Protein AF-A0A1L9AUS2-F1 (afdb_monomer)

Mean predicted aligned error: 21.82 Å

Foldseek 3Di:
DAQQKKKKKKKWFAPPVCLVLLVCLQQDAFPVRDGVVVLVVVQVVDQAWDQDDDDSGITMTIGIDGPVCQVVNNVSLVRSQLSSVVSVIFMKMFIGRLDDDFGWIWTQDNVVSGTDTDTCPDPSNDDNVVVSSPVNNVSSVVVPPPDDDDDPDQADADPVRHGHHPPDQADPPPRHGLPDQDDPVNDDPCLVVLVVVLQVVCVVVLHHWAPPPPCVLVSSPDSVCSVVLSVDPVSCVVSVRDDDDPVVLVVLLVLLLVLQCCCVVLPDDDDNGSARRLCCLQPPDAQVSLVSLLVCCVVCVVSLQVLLPQQSNDGNNCVSCVSSVNNPDDSNCRNLSSQLSCLSNPNHQQDLDLSSLLSSLRHPVVSRDPVSLVVSLVVLVVVLLQDLQSVLVNLSSCCSSVVDQSLVSLLVLLVLQLPPPVPDDRRPNSLVSLQQLVCCVPPNDFDDHPPDDSVSNVVSSVVNVVVNGDPSSVVSHDDQQDAPPQFAWAKKWAWDWDQDQDDWDAQPPPRDTWGFLTWTWAPQPDPQFHIKIKTKTADPVVCVVPVDQVRIDIFIDHDDPPDDDDTPIDTAGDALVVSCVSPVPDDDSVSNCVNCVSVVNNDPCLDGQIFHDDADPDPVQCPQDPPDPARKTKTWDQCVSSVGSHPDRIWIWIGHRDPPDGDTGGDGDPPPD

Sequence (673 aa):
MANPYEGIAARLNFSKPGRSACKAWPKQKLEDGQSVGEILESLKERPAFQVAARSDWFVELQGVVAASDSDSIAAQVAALAAAAAARGAHAEWARFPLEGNAFLCQVWDGKRKKFVEAEPEASHVQADYRFIQKGLREEAKKLAPTPSKAPAERGLECGCGAPVQRTATRCASCGRSFKEPLRTDALPRNWEEALASARKRLHELGLHPNPEDSFGGLAELHPQNAKQALGAPGILRDVGITLLSPEEFERRKALFADASSWPRKFPLGRGKDLREWVEHAMERAQDADRPTLERLVAEREDTLRALRDVEGTRPGWFTAAAAAGEQRVDLTTLGPRMNVLLAVAGKAPVGTEAWELRAVLRTAPERVPASRKRALLTRAEKEGLASSAKLGRWLDVLRLVERRSLADALSSLLQRAAKADGKKPTPEALGWLAQQVLAWKEDGRKLHLWPLPEEELERALKEVAKTGLPAGLARFREEKVAAPRGLEGHDAWAIEVHRVKTPKVRCPECGASIAPKAELRIPTLGKTLGARTVRIYECETCAREEPTSDKLQVRVEAGAPKGTHAPKHFVDYPDVHEARKLVKKGFDEKRYRLFLEQNGLLEPQAVKLGGYAGPYEDPEQLQLGVRCKHPSALLHLSPHALGLQLPKPRVAVELCMKPGCKRPGVAEEVSTG

Solvent-accessible surface area (backbone atoms only — not comparable to full-atom values): 38626 Å² total; per-residue (Å²): 130,81,67,69,42,30,33,40,39,33,43,36,41,27,50,91,88,31,35,64,46,50,68,50,45,50,75,36,66,47,97,88,67,52,39,45,42,58,54,54,51,58,46,54,74,38,75,73,30,41,74,78,39,84,56,69,31,36,41,36,39,40,26,39,35,46,56,92,49,36,68,63,50,49,51,52,53,50,50,53,36,51,58,40,35,77,61,63,23,51,21,33,37,35,64,37,66,54,70,83,94,83,60,58,27,36,37,56,36,83,88,77,73,41,73,43,80,38,54,57,84,38,92,87,52,87,60,61,53,68,62,50,38,56,52,41,39,57,50,41,65,70,65,49,75,76,81,80,84,72,87,74,79,78,63,46,67,43,98,85,73,43,83,33,62,93,81,56,57,46,41,91,85,78,66,50,59,68,81,58,82,77,54,84,91,73,60,62,96,57,53,67,60,55,50,49,55,46,53,51,52,31,53,75,70,76,41,49,80,56,93,79,56,61,63,61,62,59,62,73,43,57,89,84,44,53,75,58,41,76,70,34,79,66,52,38,46,75,66,70,45,71,80,76,54,72,68,59,43,53,52,46,18,50,47,37,43,54,49,55,44,37,29,77,78,51,71,56,95,84,34,89,44,44,52,48,27,52,50,37,62,50,76,64,42,37,54,87,46,32,68,54,50,38,48,49,40,73,78,36,46,68,53,40,54,58,48,27,71,41,53,56,86,47,70,47,54,70,44,18,25,42,75,45,68,46,78,78,59,62,43,74,61,36,15,67,54,35,39,39,51,32,18,52,60,66,75,37,75,68,62,87,49,71,66,46,45,51,32,30,32,43,36,32,45,86,66,54,54,70,70,56,50,50,51,50,48,55,49,30,46,55,49,15,47,74,30,56,78,33,37,24,47,24,47,50,49,45,19,51,71,70,70,40,52,67,28,57,37,50,48,52,51,47,45,54,42,28,62,42,80,74,85,49,84,62,46,61,20,41,47,50,50,43,30,48,55,49,41,29,72,73,77,61,50,85,68,84,38,54,84,52,54,54,73,59,51,51,52,22,49,53,55,34,53,75,75,50,73,59,74,55,39,63,81,45,55,77,78,80,59,68,79,64,88,92,68,80,62,44,68,29,38,40,44,65,83,39,82,45,85,72,77,62,44,68,40,92,86,79,61,46,83,31,50,36,53,34,32,37,55,44,59,64,81,52,100,80,31,51,37,29,26,41,35,36,31,55,47,71,71,59,36,71,78,54,48,50,78,87,60,52,48,74,48,77,43,86,47,62,76,93,85,71,75,79,62,56,71,46,73,46,69,70,54,76,71,56,42,52,66,73,41,82,74,89,70,51,67,69,57,47,50,47,26,26,49,79,69,76,56,64,57,90,58,75,80,40,41,28,36,53,85,60,76,78,89,55,73,82,80,55,83,37,72,62,92,60,99,56,59,46,39,49,32,38,37,37,26,71,77,49,73,46,75,47,86,54,78,62,38,41,35,51,36,63,28,47,88,91,65,84,71,68,30,77,34,68,69,74,80,80,126

Nearest PDB structures (foldseek):
  4pfc-assembly1_B  TM=5.868E-01  e=4.749E-01  Homo sapiens
  4nxo-assembly1_A  TM=5.953E-01  e=6.829E-01  Homo sapiens
  1ywt-assembly1_B  TM=1.933E-01  e=8.304E+00  Homo sapiens
  6ghp-assembly1_A-2  TM=2.102E-01  e=9.958E+00  Homo sapiens

Structure (mmCIF, N/CA/C/O backbone):
data_AF-A0A1L9AUS2-F1
#
_entry.id   AF-A0A1L9AUS2-F1
#
loop_
_atom_site.group_PDB
_atom_site.id
_atom_site.type_symbol
_atom_site.label_atom_id
_atom_site.label_alt_id
_atom_site.label_comp_id
_atom_site.label_asym_id
_atom_site.label_entity_id
_atom_site.label_seq_id
_atom_site.pdbx_PDB_ins_code
_atom_site.Cartn_x
_atom_site.Cartn_y
_atom_site.Cartn_z
_atom_site.occupancy
_atom_site.B_iso_or_equiv
_atom_site.auth_seq_id
_atom_site.auth_comp_id
_atom_site.auth_asym_id
_atom_site.auth_atom_id
_atom_site.pdbx_PDB_model_num
ATOM 1 N N . MET A 1 1 ? -46.642 -3.470 40.064 1.00 40.47 1 MET A N 1
ATOM 2 C CA . MET A 1 1 ? -45.861 -3.069 41.254 1.00 40.47 1 MET A CA 1
ATOM 3 C C . MET A 1 1 ? -46.208 -1.621 41.539 1.00 40.47 1 MET A C 1
ATOM 5 O O . MET A 1 1 ? -46.180 -0.839 40.596 1.00 40.47 1 MET A O 1
ATOM 9 N N . ALA A 1 2 ? -46.626 -1.292 42.764 1.00 49.69 2 ALA A N 1
ATOM 10 C CA . ALA A 1 2 ? -46.894 0.094 43.145 1.00 49.69 2 ALA A CA 1
ATOM 11 C C . ALA A 1 2 ? -45.606 0.914 42.979 1.00 49.69 2 ALA A C 1
ATOM 13 O O . ALA A 1 2 ? -44.523 0.419 43.298 1.00 49.69 2 ALA A O 1
ATOM 14 N N . ASN A 1 3 ? -45.707 2.118 42.417 1.00 58.69 3 ASN A N 1
ATOM 15 C CA . ASN A 1 3 ? -44.560 3.010 42.294 1.00 58.69 3 ASN A CA 1
ATOM 16 C C . ASN A 1 3 ? -44.037 3.292 43.719 1.00 58.69 3 ASN A C 1
ATOM 18 O O . ASN A 1 3 ? -44.846 3.699 44.553 1.00 58.69 3 ASN A O 1
ATOM 22 N N . PRO A 1 4 ? -42.748 3.054 44.046 1.00 74.44 4 PRO A N 1
ATOM 23 C CA . PRO A 1 4 ? -42.234 3.269 45.404 1.00 74.44 4 PRO A CA 1
ATOM 24 C C . PRO A 1 4 ? -42.240 4.745 45.827 1.00 74.44 4 PRO A C 1
ATOM 26 O O . PRO A 1 4 ? -41.875 5.051 46.961 1.00 74.44 4 PRO A O 1
ATOM 29 N N . TYR A 1 5 ? -42.654 5.643 44.931 1.00 82.56 5 TYR A N 1
ATOM 30 C CA . TYR A 1 5 ? -42.745 7.070 45.160 1.00 82.56 5 TYR A CA 1
ATOM 31 C C . TYR A 1 5 ? -44.111 7.635 44.764 1.00 82.56 5 TYR A C 1
ATOM 33 O O . TYR A 1 5 ? -44.730 7.202 43.787 1.00 82.56 5 TYR A O 1
ATOM 41 N N . GLU A 1 6 ? -44.525 8.667 45.487 1.00 86.00 6 GLU A N 1
ATOM 42 C CA . GLU A 1 6 ? -45.710 9.473 45.215 1.00 86.00 6 GLU A CA 1
ATOM 43 C C . GLU A 1 6 ? -45.322 10.942 45.022 1.00 86.00 6 GLU A C 1
ATOM 45 O O . GLU A 1 6 ? -44.293 11.409 45.520 1.00 86.00 6 GLU A O 1
ATOM 50 N N . GLY A 1 7 ? -46.138 11.668 44.259 1.00 89.25 7 GLY A N 1
ATOM 51 C CA . GLY A 1 7 ? -46.002 13.108 44.094 1.00 89.25 7 GLY A CA 1
ATOM 52 C C . GLY A 1 7 ? -46.844 13.836 45.129 1.00 89.25 7 GLY A C 1
ATOM 53 O O . GLY A 1 7 ? -48.020 13.519 45.312 1.00 89.25 7 GLY A O 1
ATOM 54 N N . ILE A 1 8 ? -46.250 14.823 45.794 1.00 91.38 8 ILE A N 1
ATOM 55 C CA . ILE A 1 8 ? -46.969 15.758 46.659 1.00 91.38 8 ILE A CA 1
ATOM 56 C C . ILE A 1 8 ? -46.678 17.165 46.163 1.00 91.38 8 ILE A C 1
ATOM 58 O O . ILE A 1 8 ? -45.518 17.534 45.972 1.00 91.38 8 ILE A O 1
ATOM 62 N N . ALA A 1 9 ? -47.726 17.958 45.963 1.00 90.75 9 ALA A N 1
ATOM 63 C CA . ALA A 1 9 ? -47.588 19.350 45.572 1.00 90.75 9 ALA A CA 1
ATOM 64 C C . ALA A 1 9 ? -48.640 20.237 46.235 1.00 90.75 9 ALA A C 1
ATOM 66 O O . ALA A 1 9 ? -49.775 19.818 46.449 1.00 90.75 9 ALA A O 1
ATOM 67 N N . ALA A 1 10 ? -48.275 21.481 46.525 1.00 91.06 10 ALA A N 1
ATOM 68 C CA . ALA A 1 10 ? -49.172 22.505 47.029 1.00 91.06 10 ALA A CA 1
ATOM 69 C C . ALA A 1 10 ? -48.876 23.859 46.398 1.00 91.06 10 ALA A C 1
ATOM 71 O O . ALA A 1 10 ? -47.721 24.226 46.171 1.00 91.06 10 ALA A O 1
ATOM 72 N N . ARG A 1 11 ? -49.939 24.623 46.170 1.00 90.56 11 ARG A N 1
ATOM 73 C CA . ARG A 1 11 ? -49.882 25.977 45.639 1.00 90.56 11 ARG A CA 1
ATOM 74 C C . ARG A 1 11 ? -50.608 26.912 46.593 1.00 90.56 11 ARG A C 1
ATOM 76 O O . ARG A 1 11 ? -51.777 26.716 46.915 1.00 90.56 11 ARG A O 1
ATOM 83 N N . LEU A 1 12 ? -49.887 27.924 47.062 1.00 90.56 12 LEU A N 1
ATOM 84 C CA . LEU A 1 12 ? -50.358 28.895 48.041 1.00 90.56 12 LEU A CA 1
ATOM 85 C C . LEU A 1 12 ? -50.264 30.286 47.419 1.00 90.56 12 LEU A C 1
ATOM 87 O O . LEU A 1 12 ? -49.174 30.790 47.137 1.00 90.56 12 LEU A O 1
ATOM 91 N N . ASN A 1 13 ? -51.412 30.911 47.194 1.00 88.81 13 ASN A N 1
ATOM 92 C CA . ASN A 1 13 ? -51.511 32.215 46.559 1.00 88.81 13 ASN A CA 1
ATOM 93 C C . ASN A 1 13 ? -52.132 33.219 47.534 1.00 88.81 13 ASN A C 1
ATOM 95 O O . ASN A 1 13 ? -53.322 33.165 47.849 1.00 88.81 13 ASN A O 1
ATOM 99 N N . PHE A 1 14 ? -51.311 34.140 48.027 1.00 86.44 14 PHE A N 1
ATOM 100 C CA . PHE A 1 14 ? -51.754 35.236 48.874 1.00 86.44 14 PHE A CA 1
ATOM 101 C C . PHE A 1 14 ? -52.247 36.357 47.955 1.00 86.44 14 PHE A C 1
ATOM 103 O O . PHE A 1 14 ? -51.528 36.810 47.067 1.00 86.44 14 PHE A O 1
ATOM 110 N N . SER A 1 15 ? -53.485 36.817 48.147 1.00 75.56 15 SER A N 1
ATOM 111 C CA . SER A 1 15 ? -54.048 37.904 47.334 1.00 75.56 15 SER A CA 1
ATOM 112 C C . SER A 1 15 ? -53.132 39.145 47.334 1.00 75.56 15 SER A C 1
ATOM 114 O O . SER A 1 15 ? -52.358 39.356 48.264 1.00 75.56 15 SER A O 1
ATOM 116 N N . LYS A 1 16 ? -53.189 39.998 46.299 1.00 57.00 16 LYS A N 1
ATOM 117 C CA . LYS A 1 16 ? -52.234 41.116 46.107 1.00 57.00 16 LYS A CA 1
ATOM 118 C C . LYS A 1 16 ? -52.087 42.141 47.265 1.00 57.00 16 LYS A C 1
ATOM 120 O O . LYS A 1 16 ? -51.007 42.731 47.327 1.00 57.00 16 LYS A O 1
ATOM 125 N N . PRO A 1 17 ? -53.035 42.350 48.205 1.00 54.19 17 PRO A N 1
ATOM 126 C CA . PRO A 1 17 ? -52.747 43.084 49.446 1.00 54.19 17 PRO A CA 1
ATOM 127 C C . PRO A 1 17 ? -52.066 42.234 50.548 1.00 54.19 17 PRO A C 1
ATOM 129 O O . PRO A 1 17 ? -51.467 42.780 51.468 1.00 54.19 17 PRO A O 1
ATOM 132 N N . GLY A 1 18 ? -52.085 40.904 50.447 1.00 60.38 18 GLY A N 1
ATOM 133 C CA . GLY A 1 18 ? -51.570 39.921 51.410 1.00 60.38 18 GLY A CA 1
ATOM 134 C C . GLY A 1 18 ? -50.057 39.667 51.388 1.00 60.38 18 GLY A C 1
ATOM 135 O O . GLY A 1 18 ? -49.609 38.638 51.896 1.00 60.38 18 GLY A O 1
ATOM 136 N N . ARG A 1 19 ? -49.240 40.587 50.853 1.00 66.62 19 ARG A N 1
ATOM 137 C CA . ARG A 1 19 ? -47.767 40.438 50.854 1.00 66.62 19 ARG A CA 1
ATOM 138 C C . ARG A 1 19 ? -47.186 40.320 52.266 1.00 66.62 19 ARG A C 1
ATOM 140 O O . ARG A 1 19 ? -46.257 39.551 52.508 1.00 66.62 19 ARG A O 1
ATOM 147 N N . SER A 1 20 ? -47.747 41.066 53.219 1.00 75.56 20 SER A N 1
ATOM 148 C CA . SER A 1 20 ? -47.376 40.978 54.638 1.00 75.56 20 SER A CA 1
ATOM 149 C C . SER A 1 20 ? -47.756 39.622 55.241 1.00 75.56 20 SER A C 1
ATOM 151 O O . SER A 1 20 ? -46.965 39.048 55.989 1.00 75.56 20 SER A O 1
ATOM 153 N N . ALA A 1 21 ? -48.912 39.068 54.862 1.00 79.88 21 ALA A N 1
ATOM 154 C CA . ALA A 1 21 ? -49.365 37.746 55.289 1.00 79.88 21 ALA A CA 1
ATOM 155 C C . ALA A 1 21 ? -48.455 36.628 54.753 1.00 79.88 21 ALA A C 1
ATOM 157 O O . ALA A 1 21 ? -48.067 35.753 55.526 1.00 79.88 21 ALA A O 1
ATOM 158 N N . CYS A 1 22 ? -48.018 36.716 53.490 1.00 81.75 22 CYS A N 1
ATOM 159 C CA . CYS A 1 22 ? -47.048 35.790 52.895 1.00 81.75 22 CYS A CA 1
ATOM 160 C C . CYS A 1 22 ? -45.689 35.833 53.618 1.00 81.75 22 CYS A C 1
ATOM 162 O O . CYS A 1 22 ? -45.096 34.791 53.891 1.00 81.75 22 CYS A O 1
ATOM 164 N N . LYS A 1 23 ? -45.197 37.027 53.988 1.00 81.50 23 LYS A N 1
ATOM 165 C CA . LYS A 1 23 ? -43.934 37.189 54.743 1.00 81.50 23 LYS A CA 1
ATOM 166 C C . LYS A 1 23 ? -44.038 36.737 56.203 1.00 81.50 23 LYS A C 1
ATOM 168 O O . LYS A 1 23 ? -43.046 36.295 56.779 1.00 81.50 23 LYS A O 1
ATOM 173 N N . ALA A 1 24 ? -45.218 36.853 56.810 1.00 82.50 24 ALA A N 1
ATOM 174 C CA . ALA A 1 24 ? -45.467 36.454 58.195 1.00 82.50 24 ALA A CA 1
ATOM 175 C C . ALA A 1 24 ? -45.851 34.974 58.349 1.00 82.50 24 ALA A C 1
ATOM 177 O O . ALA A 1 24 ? -45.804 34.453 59.463 1.00 82.50 24 ALA A O 1
ATOM 178 N N . TRP A 1 25 ? -46.260 34.302 57.271 1.00 88.62 25 TRP A N 1
ATOM 179 C CA . TRP A 1 25 ? -46.669 32.897 57.286 1.00 88.62 25 TRP A CA 1
ATOM 180 C C . TRP A 1 25 ? -45.547 31.941 57.738 1.00 88.62 25 TRP A C 1
ATOM 182 O O . TRP A 1 25 ? -45.801 31.171 58.661 1.00 88.62 25 TRP A O 1
ATOM 192 N N . PRO A 1 26 ? -44.285 32.049 57.264 1.00 86.00 26 PRO A N 1
ATOM 193 C CA . PRO A 1 26 ? -43.190 31.196 57.742 1.00 86.00 26 PRO A CA 1
ATOM 194 C C . PRO A 1 26 ? -42.882 31.313 59.243 1.00 86.00 26 PRO A C 1
ATOM 196 O O . PRO A 1 26 ? -42.232 30.440 59.802 1.00 86.00 26 PRO A O 1
ATOM 199 N N . LYS A 1 27 ? -43.327 32.392 59.903 1.00 84.62 27 LYS A N 1
ATOM 200 C CA . LYS A 1 27 ? -43.111 32.634 61.340 1.00 84.62 27 LYS A CA 1
ATOM 201 C C . LYS A 1 27 ? -44.241 32.087 62.222 1.00 84.62 27 LYS A C 1
ATOM 203 O O . LYS A 1 27 ? -44.195 32.251 63.437 1.00 84.62 27 LYS A O 1
ATOM 208 N N . GLN A 1 28 ? -45.289 31.515 61.630 1.00 85.56 28 GLN A N 1
ATOM 209 C CA . GLN A 1 28 ? -46.434 30.978 62.361 1.00 85.56 28 GLN A CA 1
ATOM 210 C C . GLN A 1 28 ? -46.082 29.645 63.032 1.00 85.56 28 GLN A C 1
ATOM 212 O O . GLN A 1 28 ? -45.325 28.852 62.475 1.00 85.56 28 GLN A O 1
ATOM 217 N N . LYS A 1 29 ? -46.659 29.400 64.212 1.00 86.81 29 LYS A N 1
ATOM 218 C CA . LYS A 1 29 ? -46.678 28.080 64.850 1.00 86.81 29 LYS A CA 1
ATOM 219 C C . LYS A 1 29 ? -47.966 27.349 64.491 1.00 86.81 29 LYS A C 1
ATOM 221 O O . LYS A 1 29 ? -49.030 27.973 64.454 1.00 86.81 29 LYS A O 1
ATOM 226 N N . LEU A 1 30 ? -47.843 26.064 64.194 1.00 85.31 30 LEU A N 1
ATOM 227 C CA . LEU A 1 30 ? -48.962 25.153 64.004 1.00 85.31 30 LEU A CA 1
ATOM 228 C C . LEU A 1 30 ? -49.494 24.668 65.362 1.00 85.31 30 LEU A C 1
ATOM 230 O O . LEU A 1 30 ? -48.912 24.954 66.410 1.00 85.31 30 LEU A O 1
ATOM 234 N N . GLU A 1 31 ? -50.627 23.969 65.341 1.00 77.56 31 GLU A N 1
ATOM 235 C CA . GLU A 1 31 ? -51.314 23.482 66.547 1.00 77.56 31 GLU A CA 1
ATOM 236 C C . GLU A 1 31 ? -50.477 22.476 67.356 1.00 77.56 31 GLU A C 1
ATOM 238 O O . GLU A 1 31 ? -50.610 22.403 68.574 1.00 77.56 31 GLU A O 1
ATOM 243 N N . ASP A 1 32 ? -49.560 21.763 66.702 1.00 72.94 32 ASP A N 1
ATOM 244 C CA . ASP A 1 32 ? -48.604 20.823 67.304 1.00 72.94 32 ASP A CA 1
ATOM 245 C C . ASP A 1 32 ? -47.336 21.500 67.870 1.00 72.94 32 ASP A C 1
ATOM 247 O O . ASP A 1 32 ? -46.434 20.832 68.377 1.00 72.94 32 ASP A O 1
ATOM 251 N N . GLY A 1 33 ? -47.256 22.833 67.805 1.00 75.88 33 GLY A N 1
ATOM 252 C CA . GLY A 1 33 ? -46.140 23.629 68.313 1.00 75.88 33 GLY A CA 1
ATOM 253 C C . GLY A 1 33 ? -44.959 23.786 67.350 1.00 75.88 33 GLY A C 1
ATOM 254 O O . GLY A 1 33 ? -44.102 24.636 67.623 1.00 75.88 33 GLY A O 1
ATOM 255 N N . GLN A 1 34 ? -44.925 23.057 66.225 1.00 80.94 34 GLN A N 1
ATOM 256 C CA . GLN A 1 34 ? -43.898 23.218 65.192 1.00 80.94 34 GLN A CA 1
ATOM 257 C C . GLN A 1 34 ? -44.094 24.532 64.432 1.00 80.94 34 GLN A C 1
ATOM 259 O O . GLN A 1 34 ? -45.219 24.965 64.158 1.00 80.94 34 GLN A O 1
ATOM 264 N N . SER A 1 35 ? -43.001 25.208 64.081 1.00 87.75 35 SER A N 1
ATOM 265 C CA . SER A 1 35 ? -43.093 26.392 63.230 1.00 87.75 35 SER A CA 1
ATOM 266 C C . SER A 1 35 ? -43.200 26.011 61.752 1.00 87.75 35 SER A C 1
ATOM 268 O O . SER A 1 35 ? -42.562 25.075 61.270 1.00 87.75 35 SER A O 1
ATOM 270 N N . VAL A 1 36 ? -43.970 26.796 60.994 1.00 88.00 36 VAL A N 1
ATOM 271 C CA . VAL A 1 36 ? -44.061 26.688 59.527 1.00 88.00 36 VAL A CA 1
ATOM 272 C C . VAL A 1 36 ? -42.664 26.748 58.894 1.00 88.00 36 VAL A C 1
ATOM 274 O O . VAL A 1 36 ? -42.389 26.044 57.926 1.00 88.00 36 VAL A O 1
ATOM 277 N N . GLY A 1 37 ? -41.769 27.573 59.447 1.00 85.38 37 GLY A N 1
ATOM 278 C CA . GLY A 1 37 ? -40.377 27.680 59.020 1.00 85.38 37 GLY A CA 1
ATOM 279 C C . GLY A 1 37 ? -39.597 26.375 59.175 1.00 85.38 37 GLY A C 1
ATOM 280 O O . GLY A 1 37 ? -38.958 25.957 58.217 1.00 85.38 37 GLY A O 1
ATOM 281 N N . GLU A 1 38 ? -39.689 25.712 60.330 1.00 86.19 38 GLU A N 1
ATOM 282 C CA . GLU A 1 38 ? -39.009 24.430 60.587 1.00 86.19 38 GLU A CA 1
ATOM 283 C C . GLU A 1 38 ? -39.488 23.328 59.637 1.00 86.19 38 GLU 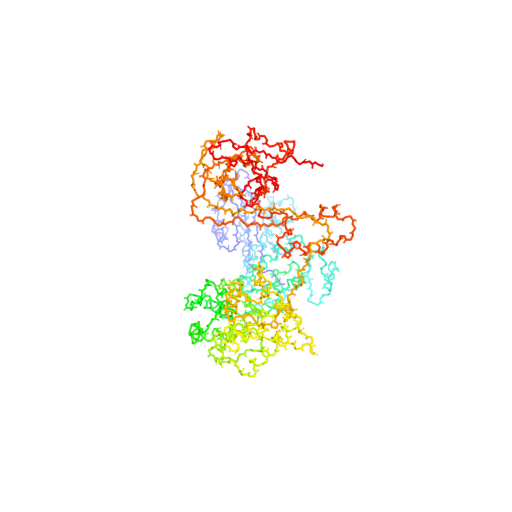A C 1
ATOM 285 O O . GLU A 1 38 ? -38.669 22.594 59.088 1.00 86.19 38 GLU A O 1
ATOM 290 N N . ILE A 1 39 ? -40.796 23.252 59.368 1.00 88.06 39 ILE A N 1
ATOM 291 C CA . ILE A 1 39 ? -41.347 22.266 58.427 1.00 88.06 39 ILE A CA 1
ATOM 292 C C . ILE A 1 39 ? -40.869 22.557 57.000 1.00 88.06 39 ILE A C 1
ATOM 294 O O . ILE A 1 39 ? -40.485 21.639 56.280 1.00 88.06 39 ILE A O 1
ATOM 298 N N . LEU A 1 40 ? -40.837 23.826 56.578 1.00 87.50 40 LEU A N 1
ATOM 299 C CA . LEU A 1 40 ? -40.336 24.192 55.250 1.00 87.50 40 LEU A CA 1
ATOM 300 C C . LEU A 1 40 ? -38.851 23.861 55.067 1.00 87.50 40 LEU A C 1
ATOM 302 O O . LEU A 1 40 ? -38.477 23.418 53.983 1.00 87.50 40 LEU A O 1
ATOM 306 N N . GLU A 1 41 ? -38.012 24.078 56.082 1.00 85.75 41 GLU A N 1
ATOM 307 C CA . GLU A 1 41 ? -36.601 23.682 56.011 1.00 85.75 41 GLU A CA 1
ATOM 308 C C . GLU A 1 41 ? -36.454 22.153 56.014 1.00 85.75 41 GLU A C 1
ATOM 310 O O . GLU A 1 41 ? -35.762 21.618 55.151 1.00 85.75 41 GLU A O 1
ATOM 315 N N . SER A 1 42 ? -37.207 21.434 56.856 1.00 84.56 42 SER A N 1
ATOM 316 C CA . SER A 1 42 ? -37.213 19.963 56.860 1.00 84.56 42 SER A CA 1
ATOM 317 C C . SER A 1 42 ? -37.638 19.365 55.512 1.00 84.56 42 SER A C 1
ATOM 319 O O . SER A 1 42 ? -37.066 18.371 55.064 1.00 84.56 42 SER A O 1
ATOM 321 N N . LEU A 1 43 ? -38.605 19.979 54.821 1.00 85.19 43 LEU A N 1
ATOM 322 C CA . LEU A 1 43 ? -39.006 19.557 53.478 1.00 85.19 43 LEU A CA 1
ATOM 323 C C . LEU A 1 43 ? -37.912 19.825 52.436 1.00 85.19 43 LEU A C 1
ATOM 325 O O . LEU A 1 43 ? -37.702 18.981 51.573 1.00 85.19 43 LEU A O 1
ATOM 329 N N . LYS A 1 44 ? -37.185 20.949 52.512 1.00 83.19 44 LYS A N 1
ATOM 330 C CA . LYS A 1 44 ? -36.077 21.259 51.582 1.00 83.19 44 LYS A CA 1
ATOM 331 C C . LYS A 1 44 ? -34.884 20.318 51.719 1.00 83.19 44 LYS A C 1
ATOM 333 O O . LYS A 1 44 ? -34.169 20.110 50.744 1.00 83.19 44 LYS A O 1
ATOM 338 N N . GLU A 1 45 ? -34.650 19.784 52.912 1.00 79.50 45 GLU A N 1
ATOM 339 C CA . GLU A 1 45 ? -33.575 18.818 53.160 1.00 79.50 45 GLU A CA 1
ATOM 340 C C . GLU A 1 45 ? -33.851 17.452 52.507 1.00 79.50 45 GLU A C 1
ATOM 342 O O . GLU A 1 45 ? -32.947 16.620 52.402 1.00 79.50 45 GLU A O 1
ATOM 347 N N . ARG A 1 46 ? -35.079 17.207 52.023 1.00 75.25 46 ARG A N 1
ATOM 348 C CA . ARG A 1 46 ? -35.441 15.944 51.377 1.00 75.25 46 ARG A CA 1
ATOM 349 C C . ARG A 1 46 ? -34.991 15.888 49.909 1.00 75.25 46 ARG A C 1
ATOM 351 O O . ARG A 1 46 ? -35.155 16.859 49.166 1.00 75.25 46 ARG A O 1
ATOM 358 N N . PRO A 1 47 ? -34.493 14.727 49.439 1.00 62.56 47 PRO A N 1
ATOM 359 C CA . PRO A 1 47 ? -34.138 14.538 48.035 1.00 62.56 47 PRO A CA 1
ATOM 360 C C . PRO A 1 47 ? -35.327 14.814 47.098 1.00 62.56 47 PRO A C 1
ATOM 362 O O . PRO A 1 47 ? -36.406 14.264 47.287 1.00 62.56 47 PRO A O 1
ATOM 365 N N . ALA A 1 48 ? -35.114 15.661 46.086 1.00 73.38 48 ALA A N 1
ATOM 366 C CA . ALA A 1 48 ? -36.093 16.104 45.078 1.00 73.38 48 ALA A CA 1
ATOM 367 C C . ALA A 1 48 ? -37.431 16.669 45.600 1.00 73.38 48 ALA A C 1
ATOM 369 O O . ALA A 1 48 ? -38.451 16.591 44.907 1.00 73.38 48 ALA A O 1
ATOM 370 N N . PHE A 1 49 ? -37.425 17.297 46.778 1.00 81.44 49 PHE A N 1
ATOM 371 C CA . PHE A 1 49 ? -38.500 18.187 47.208 1.00 81.44 49 PHE A CA 1
ATOM 372 C C . PHE A 1 49 ? -38.071 19.645 46.996 1.00 81.44 49 PHE A C 1
ATOM 374 O O . PHE A 1 49 ? -37.048 20.099 47.502 1.00 81.44 49 PHE A O 1
ATOM 381 N N . GLN A 1 50 ? -38.834 20.386 46.199 1.00 77.06 50 GLN A N 1
ATOM 382 C CA . GLN A 1 50 ? -38.550 21.763 45.821 1.00 77.06 50 GLN A CA 1
ATOM 383 C C . GLN A 1 50 ? -39.579 22.722 46.415 1.00 77.06 50 GLN A C 1
ATOM 385 O O . GLN A 1 50 ? -40.790 22.513 46.352 1.00 77.06 50 GLN A O 1
ATOM 390 N N . VAL A 1 51 ? -39.072 23.844 46.917 1.00 75.69 51 VAL A N 1
ATOM 391 C CA . VAL A 1 51 ? -39.861 25.037 47.237 1.00 75.69 51 VAL A CA 1
ATOM 392 C C . VAL A 1 51 ? -39.591 26.039 46.113 1.00 75.69 51 VAL A C 1
ATOM 394 O O . VAL A 1 51 ? -38.690 26.871 46.214 1.00 75.69 51 VAL A O 1
ATOM 397 N N . ALA A 1 52 ? -40.282 25.865 44.984 1.00 58.34 52 ALA A N 1
ATOM 398 C CA . ALA A 1 52 ? -39.822 26.330 43.671 1.00 58.34 52 ALA A CA 1
ATOM 399 C C . ALA A 1 52 ? -40.130 27.805 43.344 1.00 58.34 52 ALA A C 1
ATOM 401 O O . ALA A 1 52 ? -39.607 28.334 42.368 1.00 58.34 52 ALA A O 1
ATOM 402 N N . ALA A 1 53 ? -40.894 28.526 44.165 1.00 55.44 53 ALA A N 1
ATOM 403 C CA . ALA A 1 53 ? -41.029 29.974 44.011 1.00 55.44 53 ALA A CA 1
ATOM 404 C C . ALA A 1 53 ? -41.465 30.624 45.324 1.00 55.44 53 ALA A C 1
ATOM 406 O O . ALA A 1 53 ? -42.554 30.350 45.808 1.00 55.44 53 ALA A O 1
ATOM 407 N N . ARG A 1 54 ? -40.645 31.521 45.883 1.00 57.41 54 ARG A N 1
ATOM 408 C CA . ARG A 1 54 ? -41.097 32.541 46.841 1.00 57.41 54 ARG A CA 1
ATOM 409 C C . ARG A 1 54 ? -41.119 33.868 46.101 1.00 57.41 54 ARG A C 1
ATOM 411 O O . ARG A 1 54 ? -40.098 34.543 46.016 1.00 57.41 54 ARG A O 1
AT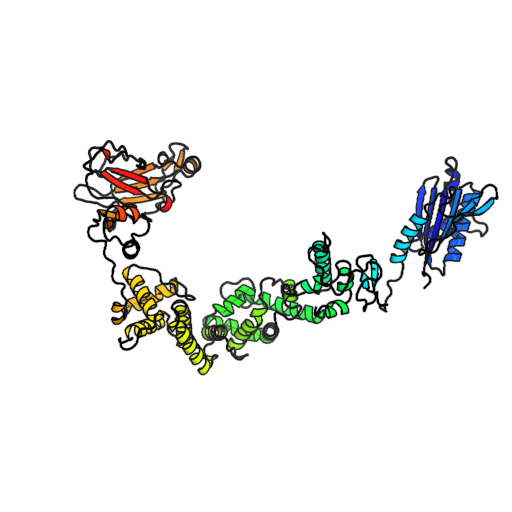OM 418 N N . SER A 1 55 ? -42.269 34.236 45.548 1.00 60.06 55 SER A N 1
ATOM 419 C CA . SER A 1 55 ? -42.520 35.662 45.330 1.00 60.06 55 SER A CA 1
ATOM 420 C C . SER A 1 55 ? -43.161 36.234 46.596 1.00 60.06 55 SER A C 1
ATOM 422 O O . SER A 1 55 ? -43.599 35.483 47.464 1.00 60.06 55 SER A O 1
ATOM 424 N N . ASP A 1 56 ? -43.257 37.557 46.712 1.00 67.19 56 ASP A N 1
ATOM 425 C CA . ASP A 1 56 ? -43.851 38.222 47.884 1.00 67.19 56 ASP A CA 1
ATOM 426 C C . ASP A 1 56 ? -45.335 37.863 48.149 1.00 67.19 56 ASP A C 1
ATOM 428 O O . ASP A 1 56 ? -45.928 38.391 49.084 1.00 67.19 56 ASP A O 1
ATOM 432 N N . TRP A 1 57 ? -45.958 37.019 47.324 1.00 74.06 57 TRP A N 1
ATOM 433 C CA . TRP A 1 57 ? -47.383 36.685 47.362 1.00 74.06 57 TRP A CA 1
ATOM 434 C C . TRP A 1 57 ? -47.698 35.255 46.877 1.00 74.06 57 TRP A C 1
ATOM 436 O O . TRP A 1 57 ? -48.863 34.894 46.750 1.00 74.06 57 TRP A O 1
ATOM 446 N N . PHE A 1 58 ? -46.685 34.422 46.617 1.00 81.88 58 PHE A N 1
ATOM 447 C CA . PHE A 1 58 ? -46.868 33.093 46.026 1.00 81.88 58 PHE A CA 1
ATOM 448 C C . PHE A 1 58 ? -45.836 32.098 46.551 1.00 81.88 58 PHE A C 1
ATOM 450 O O . PHE A 1 58 ? -44.646 32.427 46.584 1.00 81.88 58 PHE A O 1
ATOM 457 N N . VAL A 1 59 ? -46.298 30.896 46.908 1.00 85.81 59 VAL A N 1
ATOM 458 C CA . VAL A 1 59 ? -45.466 29.758 47.312 1.00 85.81 59 VAL A CA 1
ATOM 459 C C . VAL A 1 59 ? -45.927 28.493 46.594 1.00 85.81 59 VAL A C 1
ATOM 461 O O . VAL A 1 59 ? -47.092 28.115 46.692 1.00 85.81 59 VAL A O 1
ATOM 464 N N . GLU A 1 60 ? -45.000 27.820 45.915 1.00 86.56 60 GLU A N 1
ATOM 465 C CA . GLU A 1 60 ? -45.220 26.496 45.324 1.00 86.56 60 GLU A CA 1
ATOM 466 C C . GLU A 1 60 ? -44.291 25.472 45.979 1.00 86.56 60 GLU A C 1
ATOM 468 O O . GLU A 1 60 ? -43.074 25.673 46.062 1.00 86.56 60 GLU A O 1
ATOM 473 N N . LEU A 1 61 ? -44.892 24.395 46.476 1.00 89.62 61 LEU A N 1
ATOM 474 C CA . LEU A 1 61 ? -44.229 23.238 47.061 1.00 89.62 61 LEU A CA 1
ATOM 475 C C . LEU A 1 61 ? -44.478 22.066 46.124 1.00 89.62 61 LEU A C 1
ATOM 477 O O . LEU A 1 61 ? -45.624 21.804 45.775 1.00 89.62 61 LEU A O 1
ATOM 481 N N . GLN A 1 62 ? -43.438 21.352 45.728 1.00 89.50 62 GLN A N 1
ATOM 482 C CA . GLN A 1 62 ? -43.597 20.142 44.931 1.00 89.50 62 GLN A CA 1
ATOM 483 C C . GLN A 1 62 ? -42.451 19.190 45.214 1.00 89.50 62 GLN A C 1
ATOM 485 O O . GLN A 1 62 ? -41.297 19.608 45.275 1.00 89.50 62 GLN A O 1
ATOM 490 N N . GLY A 1 63 ? -42.738 17.906 45.359 1.00 87.06 63 GLY A N 1
ATOM 491 C CA . GLY A 1 63 ? -41.682 16.940 45.573 1.00 87.06 63 GLY A CA 1
ATOM 492 C C . GLY A 1 63 ? -42.111 15.502 45.416 1.00 87.06 63 GLY A C 1
ATOM 493 O O . GLY A 1 63 ? -43.293 15.156 45.471 1.00 87.06 63 GLY A O 1
ATOM 494 N N . VAL A 1 64 ? -41.097 14.674 45.210 1.00 87.75 64 VAL A N 1
ATOM 495 C CA . VAL A 1 64 ? -41.217 13.223 45.166 1.00 87.75 64 VAL A CA 1
ATOM 496 C C . VAL A 1 64 ? -40.927 12.683 46.559 1.00 87.75 64 VAL A C 1
ATOM 498 O O . VAL A 1 64 ? -39.886 12.985 47.138 1.00 87.75 64 VAL A O 1
ATOM 501 N N . VAL A 1 65 ? -41.828 11.865 47.094 1.00 86.75 65 VAL A N 1
ATOM 502 C CA . VAL A 1 65 ? -41.664 11.238 48.412 1.00 86.75 65 VAL A CA 1
ATOM 503 C C . VAL A 1 65 ? -41.771 9.729 48.297 1.00 86.75 65 VAL A C 1
ATOM 505 O O . VAL A 1 65 ? -42.505 9.224 47.451 1.00 86.75 65 VAL A O 1
ATOM 508 N N . ALA A 1 66 ? -41.038 8.995 49.134 1.00 83.94 66 ALA A N 1
ATOM 509 C CA . ALA A 1 66 ? -41.211 7.551 49.230 1.00 83.94 66 ALA A CA 1
ATOM 510 C C . ALA A 1 66 ? -42.629 7.228 49.726 1.00 83.94 66 ALA A C 1
ATOM 512 O O . ALA A 1 66 ? -43.147 7.917 50.603 1.00 83.94 66 ALA A O 1
ATOM 513 N N . ALA A 1 67 ? -43.241 6.164 49.205 1.00 81.94 67 ALA A N 1
ATOM 514 C CA . ALA A 1 67 ? -44.588 5.746 49.598 1.00 81.94 67 ALA A CA 1
ATOM 515 C C . ALA A 1 67 ? -44.700 5.408 51.101 1.00 81.94 67 ALA A C 1
ATOM 517 O O . ALA A 1 67 ? -45.776 5.522 51.671 1.00 81.94 67 ALA A O 1
ATOM 518 N N . SER A 1 68 ? -43.592 5.035 51.757 1.00 81.06 68 SER A N 1
ATOM 519 C CA . SER A 1 68 ? -43.531 4.832 53.215 1.00 81.06 68 SER A CA 1
ATOM 520 C C . SER A 1 68 ? -43.656 6.125 54.025 1.00 81.06 68 SER A C 1
ATOM 522 O O . SER A 1 68 ? -44.076 6.089 55.176 1.00 81.06 68 SER A O 1
ATOM 524 N N . ASP A 1 69 ? -43.280 7.257 53.431 1.00 82.25 69 ASP A N 1
ATOM 525 C CA . ASP A 1 69 ? -43.210 8.561 54.091 1.00 82.25 69 ASP A CA 1
ATOM 526 C C . ASP A 1 69 ? -44.358 9.483 53.657 1.00 82.25 69 ASP A C 1
ATOM 528 O O . ASP A 1 69 ? -44.518 10.580 54.198 1.00 82.25 69 ASP A O 1
ATOM 532 N N . SER A 1 70 ? -45.141 9.079 52.655 1.00 84.69 70 SER A N 1
ATOM 533 C CA . SER A 1 70 ? -46.046 9.985 51.957 1.00 84.69 70 SER A CA 1
ATOM 534 C C . SER A 1 70 ? -47.234 10.431 52.796 1.00 84.69 70 SER A C 1
ATOM 536 O O . SER A 1 70 ? -47.639 11.582 52.666 1.00 84.69 70 SER A O 1
ATOM 538 N N . ASP A 1 71 ? -47.736 9.597 53.710 1.00 86.56 71 ASP A N 1
ATOM 539 C CA . ASP A 1 71 ? -48.773 9.995 54.672 1.00 86.56 71 ASP A CA 1
ATOM 540 C C . ASP A 1 71 ? -48.282 11.130 55.584 1.00 86.56 71 ASP A C 1
ATOM 542 O O . ASP A 1 71 ? -48.962 12.143 55.757 1.00 86.56 71 ASP A O 1
ATOM 546 N N . SER A 1 72 ? -47.064 10.992 56.118 1.00 88.62 72 SER A N 1
ATOM 547 C CA . SER A 1 72 ? -46.454 11.981 57.014 1.00 88.62 72 SER A CA 1
ATOM 548 C C . SER A 1 72 ? -46.196 13.305 56.291 1.00 88.62 72 SER A C 1
ATOM 550 O O . SER A 1 72 ? -46.542 14.379 56.787 1.00 88.62 72 SER A O 1
ATOM 552 N N . ILE A 1 73 ? -45.667 13.242 55.066 1.00 88.19 73 ILE A N 1
ATOM 553 C CA . ILE A 1 73 ? -45.378 14.448 54.284 1.00 88.19 73 ILE A CA 1
ATOM 554 C C . ILE A 1 73 ? -46.648 15.104 53.752 1.00 88.19 73 ILE A C 1
ATOM 556 O O . ILE A 1 73 ? -46.739 16.331 53.747 1.00 88.19 73 ILE A O 1
ATOM 560 N N . ALA A 1 74 ? -47.659 14.324 53.370 1.00 89.69 74 ALA A N 1
ATOM 561 C CA . ALA A 1 74 ? -48.954 14.866 52.979 1.00 89.69 74 ALA A CA 1
ATOM 562 C C . ALA A 1 74 ? -49.611 15.608 54.147 1.00 89.69 74 ALA A C 1
ATOM 564 O O . ALA A 1 74 ? -50.121 16.707 53.942 1.00 89.69 74 ALA A O 1
ATOM 565 N N . ALA A 1 75 ? -49.533 15.072 55.369 1.00 90.12 75 ALA A N 1
ATOM 566 C CA . ALA A 1 75 ? -50.031 15.749 56.563 1.00 90.12 75 ALA A CA 1
ATOM 567 C C . ALA A 1 75 ? -49.305 17.082 56.816 1.00 90.12 75 ALA A C 1
ATOM 569 O O . ALA A 1 75 ? -49.957 18.099 57.058 1.00 90.12 75 ALA A O 1
ATOM 570 N N . GLN A 1 76 ? -47.975 17.114 56.680 1.00 89.75 76 GLN A N 1
ATOM 571 C CA . GLN A 1 76 ? -47.193 18.348 56.812 1.00 89.75 76 GLN A CA 1
ATOM 572 C C . GLN A 1 76 ? -47.559 19.382 55.738 1.00 89.75 76 GLN A C 1
ATOM 574 O O . GLN A 1 76 ? -47.814 20.542 56.058 1.00 89.75 76 GLN A O 1
ATOM 579 N N . VAL A 1 77 ? -47.646 18.979 54.466 1.00 91.62 77 VAL A N 1
ATOM 580 C CA . VAL A 1 77 ? -48.034 19.874 53.362 1.00 91.62 77 VAL A CA 1
ATOM 581 C C . VAL A 1 77 ? -49.472 20.377 53.522 1.00 91.62 77 VAL A C 1
ATOM 583 O O . VAL A 1 77 ? -49.731 21.564 53.312 1.00 91.62 77 VAL A O 1
ATOM 586 N N . ALA A 1 78 ? -50.396 19.520 53.957 1.00 91.62 78 ALA A N 1
ATOM 587 C CA . ALA A 1 78 ? -51.771 19.904 54.255 1.00 91.62 78 ALA A CA 1
ATOM 588 C C . ALA A 1 78 ? -51.843 20.909 55.416 1.00 91.62 78 ALA A C 1
ATOM 590 O O . ALA A 1 78 ? -52.576 21.895 55.328 1.00 91.62 78 ALA A O 1
ATOM 591 N N . ALA A 1 79 ? -51.047 20.722 56.473 1.00 89.69 79 ALA A N 1
ATOM 592 C CA . ALA A 1 79 ? -50.979 21.649 57.602 1.00 89.69 79 ALA A CA 1
ATOM 593 C C . ALA A 1 79 ? -50.379 23.009 57.199 1.00 89.69 79 ALA A C 1
ATOM 595 O O . ALA A 1 79 ? -50.896 24.060 57.586 1.00 89.69 79 ALA A O 1
ATOM 596 N N . LEU A 1 80 ? -49.347 23.010 56.347 1.00 91.56 80 LEU A N 1
ATOM 597 C CA . LEU A 1 80 ? -48.792 24.224 55.740 1.00 91.56 80 LEU A CA 1
ATOM 598 C C . LEU A 1 80 ? -49.847 24.973 54.909 1.00 91.56 80 LEU A C 1
ATOM 600 O O . LEU A 1 80 ? -49.978 26.196 55.036 1.00 91.56 80 LEU A O 1
ATOM 604 N N . ALA A 1 81 ? -50.621 24.244 54.100 1.00 91.94 81 ALA A N 1
ATOM 605 C CA . ALA A 1 81 ? -51.704 24.794 53.293 1.00 91.94 81 ALA A CA 1
ATOM 606 C C . ALA A 1 81 ? -52.843 25.354 54.163 1.00 91.94 81 ALA A C 1
ATOM 608 O O . ALA A 1 81 ? -53.310 26.465 53.914 1.00 91.94 81 ALA A O 1
ATOM 609 N N . ALA A 1 82 ? -53.237 24.649 55.228 1.00 90.62 82 ALA A N 1
ATOM 610 C CA . ALA A 1 82 ? -54.233 25.112 56.194 1.00 90.62 82 ALA A CA 1
ATOM 611 C C . ALA A 1 82 ? -53.778 26.387 56.924 1.00 90.62 82 ALA A C 1
ATOM 613 O O . ALA A 1 82 ? -54.541 27.346 57.052 1.00 90.62 82 ALA A O 1
ATOM 614 N N . ALA A 1 83 ? -52.512 26.446 57.344 1.00 89.44 83 ALA A N 1
ATOM 615 C CA . ALA A 1 83 ? -51.939 27.629 57.981 1.00 89.44 83 ALA A CA 1
ATOM 616 C C . AL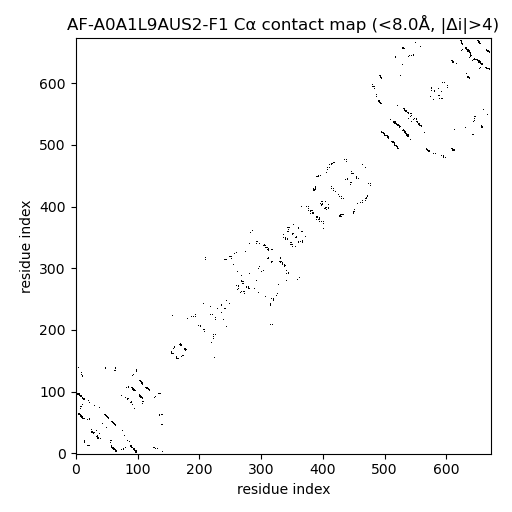A A 1 83 ? -51.895 28.838 57.033 1.00 89.44 83 ALA A C 1
ATOM 618 O O . ALA A 1 83 ? -52.166 29.966 57.451 1.00 89.44 83 ALA A O 1
ATOM 619 N N . ALA A 1 84 ? -51.597 28.616 55.748 1.00 89.50 84 ALA A N 1
ATOM 620 C CA . ALA A 1 84 ? -51.653 29.665 54.732 1.00 89.50 84 ALA A CA 1
ATOM 621 C C . ALA A 1 84 ? -53.097 30.132 54.485 1.00 89.50 84 ALA A C 1
ATOM 623 O O . ALA A 1 84 ? -53.360 31.336 54.420 1.00 89.50 84 ALA A O 1
ATOM 624 N N . ALA A 1 85 ? -54.045 29.197 54.422 1.00 89.62 85 ALA A N 1
ATOM 625 C CA . ALA A 1 85 ? -55.463 29.486 54.260 1.00 89.62 85 ALA A CA 1
ATOM 626 C C . ALA A 1 85 ? -56.044 30.294 55.434 1.00 89.62 85 ALA A C 1
ATOM 628 O O . ALA A 1 85 ? -56.783 31.255 55.221 1.00 89.62 85 ALA A O 1
ATOM 629 N N . ALA A 1 86 ? -55.633 29.993 56.671 1.00 86.19 86 ALA A N 1
ATOM 630 C CA . ALA A 1 86 ? -55.983 30.777 57.859 1.00 86.19 86 ALA A CA 1
ATOM 631 C C . ALA A 1 86 ? -55.464 32.229 57.796 1.00 86.19 86 ALA A C 1
ATOM 633 O O . ALA A 1 86 ? -56.022 33.123 58.430 1.00 86.19 86 ALA A O 1
ATOM 634 N N . ARG A 1 87 ? -54.419 32.482 56.996 1.00 84.56 87 ARG A N 1
ATOM 635 C CA . ARG A 1 87 ? -53.876 33.816 56.686 1.00 84.56 87 ARG A CA 1
ATOM 636 C C . ARG A 1 87 ? -54.484 34.442 55.424 1.00 84.56 87 ARG A C 1
ATOM 638 O O . ARG A 1 87 ? -53.998 35.475 54.967 1.00 84.56 87 ARG A O 1
ATOM 645 N N . GLY A 1 88 ? -55.546 33.847 54.880 1.00 83.44 88 GLY A N 1
ATOM 646 C CA . GLY A 1 88 ? -56.283 34.359 53.726 1.00 83.44 88 GLY A CA 1
ATOM 647 C C . GLY A 1 88 ? -55.668 34.014 52.368 1.00 83.44 88 GLY A C 1
ATOM 648 O O . GLY A 1 88 ? -56.013 34.661 51.378 1.00 83.44 88 GLY A O 1
ATOM 649 N N . ALA A 1 89 ? -54.756 33.038 52.298 1.00 87.44 89 ALA A N 1
ATOM 650 C CA . ALA A 1 89 ? -54.285 32.513 51.020 1.00 87.44 89 ALA A CA 1
ATOM 651 C C . ALA A 1 89 ? -55.349 31.625 50.360 1.00 87.44 89 ALA A C 1
ATOM 653 O O . ALA A 1 89 ? -56.054 30.872 51.034 1.00 87.44 89 ALA A O 1
ATOM 654 N N . HIS A 1 90 ? -55.409 31.655 49.029 1.00 90.00 90 HIS A N 1
ATOM 655 C CA . HIS A 1 90 ? -55.919 30.514 48.274 1.00 90.00 90 HIS A CA 1
ATOM 656 C C . HIS A 1 90 ? -54.902 29.388 48.426 1.00 90.00 90 HIS A C 1
ATOM 658 O O . HIS A 1 90 ? -53.730 29.575 48.092 1.00 90.00 90 HIS A O 1
ATOM 664 N N . ALA A 1 91 ? -55.331 28.259 48.975 1.00 91.12 91 ALA A N 1
ATOM 665 C CA . ALA A 1 91 ? -54.466 27.125 49.237 1.00 91.12 91 ALA A CA 1
ATOM 666 C C . ALA A 1 91 ? -55.058 25.881 48.591 1.00 91.12 91 ALA A C 1
ATOM 668 O O . ALA A 1 91 ? -56.231 25.566 48.782 1.00 91.12 91 ALA A O 1
ATOM 669 N N . GLU A 1 92 ? -54.228 25.168 47.853 1.00 93.56 92 GLU A N 1
ATOM 670 C CA . GLU A 1 92 ? -54.574 23.892 47.249 1.00 93.56 92 GLU A CA 1
ATOM 671 C C . GLU A 1 92 ? -53.384 22.953 47.357 1.00 93.56 92 GLU A C 1
ATOM 673 O O . GLU A 1 92 ? -52.226 23.377 47.289 1.00 93.56 92 GLU A O 1
ATOM 678 N N . TRP A 1 93 ? -53.661 21.676 47.570 1.00 93.69 93 TRP A N 1
ATOM 679 C CA . TRP A 1 93 ? -52.638 20.650 47.622 1.00 93.69 93 TRP A CA 1
ATOM 680 C C . TRP A 1 93 ? -53.162 19.342 47.047 1.00 93.69 93 TRP A C 1
ATOM 682 O O . TRP A 1 93 ? -54.361 19.077 47.033 1.00 93.69 93 TRP A O 1
ATOM 692 N N . ALA A 1 94 ? -52.256 18.518 46.550 1.00 91.00 94 ALA A N 1
ATOM 693 C CA . ALA A 1 94 ? -52.581 17.212 46.022 1.00 91.00 94 ALA A CA 1
ATOM 694 C C . ALA A 1 94 ? -51.484 16.222 46.394 1.00 91.00 94 ALA A C 1
ATOM 696 O O . ALA A 1 94 ? -50.291 16.541 46.365 1.00 91.00 94 ALA A O 1
ATOM 697 N N . ARG A 1 95 ? -51.918 15.004 46.703 1.00 90.50 95 ARG A N 1
ATOM 698 C CA . ARG A 1 95 ? -51.091 13.804 46.727 1.00 90.50 95 ARG A CA 1
ATOM 699 C C . ARG A 1 95 ? -51.564 12.927 45.581 1.00 90.50 95 ARG A C 1
ATOM 701 O O . ARG A 1 95 ? -52.760 12.675 45.463 1.00 90.50 95 ARG A O 1
ATOM 708 N N . PHE A 1 96 ? -50.643 12.475 44.745 1.00 86.94 96 PHE A N 1
ATOM 709 C CA . PHE A 1 96 ? -51.002 11.723 43.554 1.00 86.94 96 PHE A CA 1
ATOM 710 C C . PHE A 1 96 ? -49.975 10.652 43.197 1.00 86.94 96 PHE A C 1
ATOM 712 O O . PHE A 1 96 ? -48.773 10.822 43.437 1.00 86.94 96 PHE A O 1
ATOM 719 N N . PRO A 1 97 ? -50.423 9.548 42.576 1.00 84.69 97 PRO A N 1
ATOM 720 C CA . PRO A 1 97 ? -49.501 8.599 41.985 1.00 84.69 97 PRO A CA 1
ATOM 721 C C . PRO A 1 97 ? -48.767 9.274 40.819 1.00 84.69 97 PRO A C 1
ATOM 723 O O . PRO A 1 97 ? -49.359 10.001 40.023 1.00 84.69 97 PRO A O 1
ATOM 726 N N . LEU A 1 98 ? -47.465 9.028 40.680 1.00 80.38 98 LEU A N 1
ATOM 727 C CA . LEU A 1 98 ? -46.680 9.572 39.558 1.00 80.38 98 LEU A CA 1
ATOM 728 C C . LEU A 1 98 ? -47.008 8.901 38.210 1.00 80.38 98 LEU A C 1
ATOM 730 O O . LEU A 1 98 ? -46.590 9.379 37.157 1.00 80.38 98 LEU A O 1
ATOM 734 N N . GLU A 1 99 ? -47.736 7.784 38.249 1.00 77.81 99 GLU A N 1
ATOM 735 C CA . GLU A 1 99 ? -48.171 6.988 37.103 1.00 77.81 99 GLU A CA 1
ATOM 736 C C . GLU A 1 99 ? -49.694 6.797 37.168 1.00 77.81 99 GLU A C 1
ATOM 738 O O . GLU A 1 99 ? -50.218 6.415 38.213 1.00 77.81 99 GLU A O 1
ATOM 743 N N . GLY A 1 100 ? -50.396 7.022 36.055 1.00 69.62 100 GLY A N 1
ATOM 744 C CA . GLY A 1 100 ? -51.856 6.901 35.967 1.00 69.62 100 GLY A CA 1
ATOM 745 C C . GLY A 1 100 ? -52.578 8.240 35.784 1.00 69.62 100 GLY A C 1
ATOM 746 O O . GLY A 1 100 ? -51.995 9.309 35.951 1.00 69.62 100 GLY A O 1
ATOM 747 N N . ASN A 1 101 ? -53.858 8.158 35.413 1.00 57.00 101 ASN A N 1
ATOM 748 C CA . ASN A 1 101 ? -54.667 9.292 34.958 1.00 57.00 101 ASN A CA 1
ATOM 749 C C . ASN A 1 101 ? -55.955 9.418 35.790 1.00 57.00 101 ASN A C 1
ATOM 751 O O . ASN A 1 101 ? -57.034 9.160 35.267 1.00 57.00 101 ASN A O 1
ATOM 755 N N . ALA A 1 102 ? -55.826 9.732 37.082 1.00 58.12 102 ALA A N 1
ATOM 756 C CA . ALA A 1 102 ? -56.884 10.298 37.932 1.00 58.12 102 ALA A CA 1
ATOM 757 C C . ALA A 1 102 ? -56.354 10.492 39.363 1.00 58.12 102 ALA A C 1
ATOM 759 O O . ALA A 1 102 ? -55.882 9.540 39.983 1.00 58.12 102 ALA A O 1
ATOM 760 N N . PHE A 1 103 ? -56.462 11.705 39.898 1.00 75.81 103 PHE A N 1
ATOM 761 C CA . PHE A 1 103 ? -56.354 11.983 41.332 1.00 75.81 103 PHE A CA 1
ATOM 762 C C . PHE A 1 103 ? -57.204 13.201 41.662 1.00 75.81 103 PHE A C 1
ATOM 764 O O . PHE A 1 103 ? -57.437 14.037 40.795 1.00 75.81 103 PHE A O 1
ATOM 771 N N . LEU A 1 104 ? -57.660 13.297 42.906 1.00 82.38 104 LEU A N 1
ATOM 772 C CA . LEU A 1 104 ? -58.368 14.471 43.401 1.00 82.38 104 LEU A CA 1
ATOM 773 C C . LEU A 1 104 ? -57.368 15.399 44.092 1.00 82.38 104 LEU A C 1
ATOM 775 O O . LEU A 1 104 ? -56.469 14.946 44.805 1.00 82.38 104 LEU A O 1
ATOM 779 N N . CYS A 1 105 ? -57.516 16.700 43.873 1.00 86.56 105 CYS A N 1
ATOM 780 C CA . CYS A 1 105 ? -56.813 17.724 44.633 1.00 86.56 105 CYS A CA 1
ATOM 781 C C . CYS A 1 105 ? -57.724 18.268 45.738 1.00 86.56 105 CYS A C 1
ATOM 783 O O . CYS A 1 105 ? -58.947 18.179 45.667 1.00 86.56 105 CYS A O 1
ATOM 785 N N . GLN A 1 106 ? -57.119 18.804 46.788 1.00 93.00 106 GLN A N 1
ATOM 786 C CA . GLN A 1 106 ? -57.800 19.406 47.923 1.00 93.00 106 GLN A CA 1
ATOM 787 C C . GLN A 1 106 ? -57.655 20.919 47.811 1.00 93.00 106 GLN A C 1
ATOM 789 O O . GLN A 1 106 ? -56.545 21.442 47.912 1.00 93.00 106 GLN A O 1
ATOM 794 N N . VAL A 1 107 ? -58.766 21.631 47.634 1.00 92.44 107 VAL A N 1
ATOM 795 C CA . VAL A 1 107 ? -58.783 23.096 47.519 1.00 92.44 107 VAL A CA 1
ATOM 796 C C . VAL A 1 107 ? -59.466 23.701 48.737 1.00 92.44 107 VAL A C 1
ATOM 798 O O . VAL A 1 107 ? -60.501 23.212 49.190 1.00 92.44 107 VAL A O 1
ATOM 801 N N . TRP A 1 108 ? -58.890 24.760 49.301 1.00 93.06 108 TRP A N 1
ATOM 802 C CA . TRP A 1 108 ? -59.474 25.453 50.442 1.00 93.06 108 TRP A CA 1
ATOM 803 C C . TRP A 1 108 ? -60.737 26.217 50.040 1.00 93.06 108 TRP A C 1
ATOM 805 O O . TRP A 1 108 ? -60.683 27.209 49.311 1.00 93.06 108 TRP A O 1
ATOM 815 N N . ASP A 1 109 ? -61.881 25.808 50.584 1.00 87.19 109 ASP A N 1
ATOM 816 C CA . ASP A 1 109 ? -63.126 26.555 50.466 1.00 87.19 109 ASP A CA 1
ATOM 817 C C . ASP A 1 109 ? -63.234 27.556 51.625 1.00 87.19 109 ASP A C 1
ATOM 819 O O . ASP A 1 109 ? -63.582 27.210 52.759 1.00 87.19 109 ASP A O 1
ATOM 823 N N . GLY A 1 110 ? -62.979 28.832 51.327 1.00 80.88 110 GLY A N 1
ATOM 824 C CA . GLY A 1 110 ? -63.065 29.921 52.303 1.00 80.88 110 GLY A CA 1
ATOM 825 C C . GLY A 1 110 ? -64.454 30.121 52.924 1.00 80.88 110 GLY A C 1
ATOM 826 O O . GLY A 1 110 ? -64.540 30.650 54.033 1.00 80.88 110 GLY A O 1
ATOM 827 N N . LYS A 1 111 ? -65.540 29.678 52.268 1.00 82.31 111 LYS A N 1
ATOM 828 C CA . LYS A 1 111 ? -66.906 29.747 52.821 1.00 82.31 111 LYS A CA 1
ATOM 829 C C . LYS A 1 111 ? -67.164 28.614 53.806 1.00 82.31 111 LYS A C 1
ATOM 831 O O . LYS A 1 111 ? -67.761 28.842 54.855 1.00 82.31 111 LYS A O 1
ATOM 836 N N . ARG A 1 112 ? -66.712 27.400 53.477 1.00 82.25 112 ARG A N 1
ATOM 837 C CA . ARG A 1 112 ? -66.879 26.208 54.328 1.00 82.25 112 ARG A CA 1
ATOM 838 C C . ARG A 1 112 ? -65.764 26.038 55.364 1.00 82.25 112 ARG A C 1
ATOM 840 O O . ARG A 1 112 ? -65.874 25.145 56.199 1.00 82.25 112 ARG A O 1
ATOM 847 N N . LYS A 1 113 ? -64.724 26.882 55.314 1.00 83.44 113 LYS A N 1
ATOM 848 C CA . LYS A 1 113 ? -63.525 26.849 56.172 1.00 83.44 113 LYS A CA 1
ATOM 849 C C . LYS A 1 113 ? -62.903 25.451 56.266 1.00 83.44 113 LYS A C 1
ATOM 851 O O . LYS A 1 113 ? -62.522 25.007 57.346 1.00 83.44 113 LYS A O 1
ATOM 856 N N . LYS A 1 114 ? -62.847 24.744 55.138 1.00 89.75 114 LYS A N 1
ATOM 857 C CA . LYS A 1 114 ? -62.258 23.405 55.037 1.00 89.75 114 LYS A CA 1
ATOM 858 C C . LYS A 1 114 ? -61.753 23.143 53.625 1.00 89.75 114 LYS A C 1
ATOM 860 O O . LYS A 1 114 ? -62.196 23.794 52.680 1.00 89.75 114 LYS A O 1
ATOM 865 N N . PHE A 1 115 ? -60.876 22.157 53.486 1.00 91.19 115 PHE A N 1
ATOM 866 C CA . PHE A 1 115 ? -60.519 21.620 52.179 1.00 91.19 115 PHE A CA 1
ATOM 867 C C . PHE A 1 115 ? -61.673 20.790 51.604 1.00 91.19 115 PHE A C 1
ATOM 869 O O . PHE A 1 115 ? -62.375 20.085 52.337 1.00 91.19 115 PHE A O 1
ATOM 876 N N . VAL A 1 116 ? -61.895 20.929 50.300 1.00 91.38 116 VAL A N 1
ATOM 877 C CA . VAL A 1 116 ? -62.858 20.149 49.521 1.00 91.38 116 VAL A CA 1
ATOM 878 C C . VAL A 1 116 ? -62.147 19.491 48.347 1.00 91.38 116 VAL A C 1
ATOM 880 O O . VAL A 1 116 ? -61.209 20.062 47.789 1.00 91.38 116 VAL A O 1
ATOM 883 N N . GLU A 1 117 ? -62.605 18.298 47.976 1.00 91.56 117 GLU A N 1
ATOM 884 C CA . GLU A 1 117 ? -62.050 17.570 46.839 1.00 91.56 117 GLU A CA 1
ATOM 885 C C . GLU A 1 117 ? -62.486 18.222 45.525 1.00 91.56 117 GLU A C 1
ATOM 887 O O . GLU A 1 117 ? -63.656 18.574 45.351 1.00 91.56 117 GLU A O 1
ATOM 892 N N . ALA A 1 118 ? -61.548 18.360 44.597 1.00 87.12 118 ALA A N 1
ATOM 893 C CA . ALA A 1 118 ? -61.778 18.867 43.257 1.00 87.12 118 ALA A CA 1
ATOM 894 C C . ALA A 1 118 ? -60.966 18.057 42.242 1.00 87.12 118 ALA A C 1
ATOM 896 O O . ALA A 1 118 ? -59.855 17.599 42.525 1.00 87.12 118 ALA A O 1
ATOM 897 N N . GLU A 1 119 ? -61.509 17.895 41.039 1.00 87.25 119 GLU A N 1
ATOM 898 C CA . GLU A 1 119 ? -60.726 17.392 39.912 1.00 87.25 119 GLU A CA 1
ATOM 899 C C . GLU A 1 119 ? -59.626 18.411 39.556 1.00 87.25 119 GLU A C 1
ATOM 901 O O . GLU A 1 119 ? -59.883 19.617 39.624 1.00 87.25 119 GLU A O 1
ATOM 906 N N . PRO A 1 120 ? -58.415 17.977 39.165 1.00 82.69 120 PRO A N 1
ATOM 907 C CA . PRO A 1 120 ? -57.313 18.870 38.800 1.00 82.69 120 PRO A CA 1
ATOM 908 C C . PRO A 1 120 ? -57.659 19.872 37.691 1.00 82.69 120 PRO A C 1
ATOM 910 O O . PRO A 1 120 ? -57.032 20.921 37.587 1.00 82.69 120 PRO A O 1
ATOM 913 N N . GLU A 1 121 ? -58.644 19.548 36.852 1.00 81.69 121 GLU A N 1
ATOM 914 C CA . GLU A 1 121 ? -59.122 20.364 35.736 1.00 81.69 121 GLU A CA 1
ATOM 915 C C . GLU A 1 121 ? -60.249 21.334 36.132 1.00 81.69 121 GLU A C 1
ATOM 917 O O . GLU A 1 121 ? -60.731 22.100 35.294 1.00 81.69 121 GLU A O 1
ATOM 922 N N . ALA A 1 122 ? -60.696 21.314 37.392 1.00 85.06 122 ALA A N 1
ATOM 923 C CA . ALA A 1 122 ? -61.754 22.194 37.858 1.00 85.06 122 ALA A CA 1
ATOM 924 C C . ALA A 1 122 ? -61.313 23.667 37.810 1.00 85.06 122 ALA A C 1
ATOM 926 O O . ALA A 1 122 ? -60.204 24.028 38.190 1.00 85.06 122 ALA A O 1
ATOM 927 N N . SER A 1 123 ? -62.224 24.560 37.414 1.00 81.31 123 SER A N 1
ATOM 928 C CA . SER A 1 123 ? -61.924 25.977 37.134 1.00 81.31 123 SER A CA 1
ATOM 929 C C . SER A 1 123 ? -61.387 26.798 38.317 1.00 81.31 123 SER A C 1
ATOM 931 O O . SER A 1 123 ? -60.965 27.937 38.130 1.00 81.31 123 SER A O 1
ATOM 933 N N . HIS A 1 124 ? -61.479 26.275 39.539 1.00 81.88 124 HIS A N 1
ATOM 934 C CA . HIS A 1 124 ? -61.031 26.924 40.773 1.00 81.88 124 HIS A CA 1
ATOM 935 C C . HIS A 1 124 ? -59.697 26.366 41.298 1.00 81.88 124 HIS A C 1
ATOM 937 O O . HIS A 1 124 ? -59.204 26.859 42.313 1.00 81.88 124 HIS A O 1
ATOM 943 N N . VAL A 1 125 ? -59.116 25.384 40.601 1.00 86.00 125 VAL A N 1
ATOM 944 C CA . VAL A 1 125 ? -57.757 24.876 40.812 1.00 86.00 125 VAL A CA 1
ATOM 945 C C . VAL A 1 125 ? -56.794 25.732 39.989 1.00 86.00 125 VAL A C 1
ATOM 947 O O . VAL A 1 125 ? -57.017 25.954 38.799 1.00 86.00 125 VAL A O 1
ATOM 950 N N . GLN A 1 126 ? -55.745 26.270 40.612 1.00 86.12 126 GLN A N 1
ATOM 951 C CA . GLN A 1 126 ? -54.800 27.182 39.949 1.00 86.12 126 GLN A CA 1
ATOM 952 C C . GLN A 1 126 ? -53.516 26.496 39.466 1.00 86.12 126 GLN A C 1
ATOM 954 O O . GLN A 1 126 ? -52.827 27.029 38.594 1.00 86.12 126 GLN A O 1
ATOM 959 N N . ALA A 1 127 ? -53.152 25.366 40.060 1.00 82.12 127 ALA A N 1
ATOM 960 C CA . ALA A 1 127 ? -51.977 24.585 39.734 1.00 82.12 127 ALA A CA 1
ATOM 961 C C . ALA A 1 127 ? -52.266 23.659 38.552 1.00 82.12 127 ALA A C 1
ATOM 963 O O . ALA A 1 127 ? -53.237 22.904 38.555 1.00 82.12 127 ALA A O 1
ATOM 964 N N . ASP A 1 128 ? -51.362 23.646 37.571 1.00 83.44 128 ASP A N 1
ATOM 965 C CA . ASP A 1 128 ? -51.364 22.617 36.533 1.00 83.44 128 ASP A CA 1
ATOM 966 C C . ASP A 1 128 ? -50.754 21.330 37.105 1.00 83.44 128 ASP A C 1
ATOM 968 O O . ASP A 1 128 ? -49.580 21.006 36.901 1.00 83.44 128 ASP A O 1
ATOM 972 N N . TYR A 1 129 ? -51.553 20.604 37.888 1.00 83.50 129 TYR A N 1
ATOM 973 C CA . TYR A 1 129 ? -51.094 19.384 38.540 1.00 83.50 129 TYR A CA 1
ATOM 974 C C . TYR A 1 129 ? -50.718 18.281 37.541 1.00 83.50 129 TYR A C 1
ATOM 976 O O . TYR A 1 129 ? -49.896 17.433 37.878 1.00 83.50 129 TYR A O 1
ATOM 984 N N . ARG A 1 130 ? -51.230 18.308 36.300 1.00 81.75 130 ARG A N 1
ATOM 985 C CA . ARG A 1 130 ? -50.785 17.395 35.231 1.00 81.75 130 ARG A CA 1
ATOM 986 C C . ARG A 1 130 ? -49.356 17.719 34.796 1.00 81.75 130 ARG A C 1
ATOM 988 O O . ARG A 1 130 ? -48.534 16.813 34.640 1.00 81.75 130 ARG A O 1
ATOM 995 N N . PHE A 1 131 ? -49.037 19.002 34.624 1.00 82.94 131 PHE A N 1
ATOM 996 C CA . PHE A 1 131 ? -47.675 19.444 34.329 1.00 82.94 131 PHE A CA 1
ATOM 997 C C . PHE A 1 131 ? -46.717 19.137 35.488 1.00 82.94 131 PHE A C 1
ATOM 999 O O . PHE A 1 131 ? -45.640 18.582 35.257 1.00 82.94 131 PHE A O 1
ATOM 1006 N N . ILE A 1 132 ? -47.133 19.408 36.729 1.00 83.69 132 ILE A N 1
ATOM 1007 C CA . ILE A 1 132 ? -46.356 19.090 37.937 1.00 83.69 132 ILE A CA 1
ATOM 1008 C C . ILE A 1 132 ? -46.122 17.576 38.046 1.00 83.69 132 ILE A C 1
ATOM 1010 O O . ILE A 1 132 ? -44.987 17.149 38.246 1.00 83.69 132 ILE A O 1
ATOM 1014 N N . GLN A 1 133 ? -47.150 16.745 37.839 1.00 84.75 133 GLN A N 1
ATOM 1015 C CA . GLN A 1 133 ? -47.032 15.283 37.856 1.00 84.75 133 GLN A CA 1
ATOM 1016 C C . GLN A 1 133 ? -46.026 14.786 36.812 1.00 84.75 133 GLN A C 1
ATOM 1018 O O . GLN A 1 133 ? -45.177 13.950 37.125 1.00 84.75 133 GLN A O 1
ATOM 1023 N N . LYS A 1 134 ? -46.058 15.338 35.592 1.00 82.19 134 LYS A N 1
ATOM 1024 C CA . LYS A 1 134 ? -45.070 15.025 34.550 1.00 82.19 134 LYS A CA 1
ATOM 1025 C C . LYS A 1 134 ? -43.649 15.413 34.975 1.00 82.19 134 LYS A C 1
ATOM 1027 O O . LYS A 1 134 ? -42.726 14.637 34.740 1.00 82.19 134 LYS A O 1
ATOM 1032 N N . GLY A 1 135 ? -43.472 16.576 35.604 1.00 81.50 135 GLY A N 1
ATOM 1033 C CA . GLY A 1 135 ? -42.178 17.027 36.125 1.00 81.50 135 GLY A CA 1
ATOM 1034 C C . GLY A 1 135 ? -41.643 16.125 37.240 1.00 81.50 135 GLY A C 1
ATOM 1035 O O . GLY A 1 135 ? -40.520 15.628 37.155 1.00 81.50 135 GLY A O 1
ATOM 1036 N N . LEU A 1 136 ? -42.471 15.832 38.246 1.00 83.69 136 LEU A N 1
ATOM 1037 C CA . LEU A 1 136 ? -42.109 14.971 39.376 1.00 83.69 136 LEU A CA 1
ATOM 1038 C C . LEU A 1 136 ? -41.856 13.519 38.954 1.00 83.69 136 LEU A C 1
ATOM 1040 O O . LEU A 1 136 ? -41.013 12.849 39.545 1.00 83.69 136 LEU A O 1
ATOM 1044 N N . ARG A 1 137 ? -42.513 13.034 37.893 1.00 81.12 137 ARG A N 1
ATOM 1045 C CA . ARG A 1 137 ? -42.221 11.721 37.303 1.00 81.12 137 ARG A CA 1
ATOM 1046 C C . ARG A 1 137 ? -40.783 11.630 36.786 1.00 81.12 137 ARG A C 1
ATOM 1048 O O . ARG A 1 137 ? -40.137 10.602 36.973 1.00 81.12 137 ARG A O 1
ATOM 1055 N N . GLU A 1 138 ? -40.268 12.681 36.151 1.00 78.88 138 GLU A N 1
ATOM 1056 C CA . GLU A 1 138 ? -38.873 12.717 35.693 1.00 78.88 138 GLU A CA 1
ATOM 1057 C C . GLU A 1 138 ? -37.883 12.831 36.860 1.00 78.88 138 GLU A C 1
ATOM 1059 O O . GLU A 1 138 ? -36.831 12.195 36.832 1.00 78.88 138 GLU A O 1
ATOM 1064 N N . GLU A 1 139 ? -38.224 13.569 37.919 1.00 76.19 139 GLU A N 1
ATOM 1065 C CA . GLU A 1 139 ? -37.391 13.640 39.129 1.00 76.19 139 GLU A CA 1
ATOM 1066 C C . GLU A 1 139 ? -37.364 12.310 39.899 1.00 76.19 139 GLU A C 1
ATOM 1068 O O . GLU A 1 139 ? -36.302 11.860 40.330 1.00 76.19 139 GLU A O 1
ATOM 1073 N N . ALA A 1 140 ? -38.491 11.600 39.989 1.00 75.56 140 ALA A N 1
ATOM 1074 C CA . ALA A 1 140 ? -38.551 10.280 40.613 1.00 75.56 140 ALA A CA 1
ATOM 1075 C C . ALA A 1 140 ? -37.690 9.245 39.877 1.00 75.56 140 ALA A C 1
ATOM 1077 O O . ALA A 1 140 ? -37.062 8.404 40.517 1.00 75.56 140 ALA A O 1
ATOM 1078 N N . LYS A 1 141 ? -37.583 9.336 38.542 1.00 70.00 141 LYS A N 1
ATOM 1079 C CA . LYS A 1 141 ? -36.652 8.504 37.757 1.00 70.00 141 LYS A CA 1
ATOM 1080 C C . LYS A 1 141 ? -35.186 8.747 38.127 1.00 70.00 141 LYS A C 1
ATOM 1082 O O . LYS A 1 141 ? -34.384 7.830 37.976 1.00 70.00 141 LYS A O 1
ATOM 1087 N N . LYS A 1 142 ? -34.830 9.954 38.583 1.00 69.69 142 LYS A N 1
ATOM 1088 C CA . LYS A 1 142 ? -33.471 10.286 39.048 1.00 69.69 142 LYS A CA 1
ATOM 1089 C C . LYS A 1 142 ? -33.215 9.809 40.478 1.00 69.69 142 LYS A C 1
ATOM 1091 O O . LYS A 1 142 ? -32.077 9.486 40.801 1.00 69.69 142 LYS A O 1
ATOM 1096 N N . LEU A 1 143 ? -34.252 9.788 41.319 1.00 61.78 143 LEU A N 1
ATOM 1097 C CA . LEU A 1 143 ? -34.170 9.361 42.719 1.00 61.78 143 LEU A CA 1
ATOM 1098 C C . LEU A 1 143 ? -34.290 7.856 42.931 1.00 61.78 143 LEU A C 1
ATOM 1100 O O . LEU A 1 143 ? -33.790 7.351 43.936 1.00 61.78 143 LEU A O 1
ATOM 1104 N N . ALA A 1 144 ? -34.973 7.148 42.032 1.00 53.44 144 ALA A N 1
ATOM 1105 C CA . ALA A 1 144 ? -35.083 5.706 42.125 1.00 53.44 144 ALA A CA 1
ATOM 1106 C C . ALA A 1 144 ? -33.665 5.113 42.158 1.00 53.44 144 ALA A C 1
ATOM 1108 O O . ALA A 1 144 ? -32.882 5.394 41.242 1.00 53.44 144 ALA A O 1
ATOM 1109 N N . PRO A 1 145 ? -33.305 4.315 43.185 1.00 42.75 145 PRO A N 1
ATOM 1110 C CA . PRO A 1 145 ? -32.021 3.639 43.194 1.00 42.75 145 PRO A CA 1
ATOM 1111 C C . PRO A 1 145 ? -31.926 2.860 41.890 1.00 42.75 145 PRO A C 1
ATOM 1113 O O . PRO A 1 145 ? -32.781 2.015 41.620 1.00 42.75 145 PRO A O 1
ATOM 1116 N N . THR A 1 146 ? -30.925 3.185 41.061 1.00 41.56 146 THR A N 1
ATOM 1117 C CA . THR A 1 146 ? -30.593 2.405 39.866 1.00 41.56 146 THR A CA 1
ATOM 1118 C C . THR A 1 146 ? -30.609 0.947 40.307 1.00 41.56 146 THR A C 1
ATOM 1120 O O . THR A 1 146 ? -29.796 0.614 41.175 1.00 41.56 146 THR A O 1
ATOM 1123 N N . PRO A 1 147 ? -31.543 0.097 39.834 1.00 37.19 147 PRO A N 1
ATOM 1124 C CA . PRO A 1 147 ? -31.672 -1.231 40.395 1.00 37.19 147 PRO A CA 1
ATOM 1125 C C . PRO A 1 147 ? -30.383 -1.995 40.114 1.00 37.19 147 PRO A C 1
ATOM 1127 O O . PRO A 1 147 ? -30.109 -2.450 39.003 1.00 37.19 147 PRO A O 1
ATOM 1130 N N . SER A 1 148 ? -29.562 -2.087 41.154 1.00 34.09 148 SER A N 1
ATOM 1131 C CA . SER A 1 148 ? -28.432 -2.981 41.248 1.00 34.09 148 SER A CA 1
ATOM 1132 C C . SER A 1 148 ? -29.004 -4.397 41.284 1.00 34.09 148 SER A C 1
ATOM 1134 O O . SER A 1 148 ? -29.613 -4.799 42.270 1.00 34.09 148 SER A O 1
ATOM 1136 N N . LYS A 1 149 ? -28.755 -5.131 40.194 1.00 35.34 149 LYS A N 1
ATOM 1137 C CA . LYS A 1 149 ? -28.869 -6.591 40.031 1.00 35.34 149 LYS A CA 1
ATOM 1138 C C . LYS A 1 149 ? -30.280 -7.196 40.097 1.00 35.34 149 LYS A C 1
ATOM 1140 O O . LYS A 1 149 ? -30.652 -7.844 41.062 1.00 35.34 149 LYS A O 1
ATOM 1145 N N . ALA A 1 150 ? -30.983 -7.123 38.973 1.00 28.67 150 ALA A N 1
ATOM 1146 C CA . ALA A 1 150 ? -31.264 -8.280 38.110 1.00 28.67 150 ALA A CA 1
ATOM 1147 C C . ALA A 1 150 ? -31.946 -7.746 36.837 1.00 28.67 150 ALA A C 1
ATOM 1149 O O . ALA A 1 150 ? -32.853 -6.920 36.950 1.00 28.67 150 ALA A O 1
ATOM 1150 N N . PRO A 1 151 ? -31.526 -8.133 35.622 1.00 34.81 151 PRO A N 1
ATOM 1151 C CA . PRO A 1 151 ? -32.199 -7.678 34.418 1.00 34.81 151 PRO A CA 1
ATOM 1152 C C . PRO A 1 151 ? -33.576 -8.348 34.353 1.00 34.81 151 PRO A C 1
ATOM 1154 O O . PRO A 1 151 ? -33.696 -9.485 33.912 1.00 34.81 151 PRO A O 1
ATOM 1157 N N . ALA A 1 152 ? -34.624 -7.640 34.780 1.00 35.78 152 ALA A N 1
ATOM 1158 C CA . ALA A 1 152 ? -35.953 -7.910 34.257 1.00 35.78 152 ALA A CA 1
ATOM 1159 C C . ALA A 1 152 ? -35.868 -7.643 32.752 1.00 35.78 152 ALA A C 1
ATOM 1161 O O . ALA A 1 152 ? -35.519 -6.536 32.332 1.00 35.78 152 ALA A O 1
ATOM 1162 N N . GLU A 1 153 ? -36.066 -8.694 31.963 1.00 38.59 153 GLU A N 1
ATOM 1163 C CA . GLU A 1 153 ? -35.978 -8.684 30.510 1.00 38.59 153 GLU A CA 1
ATOM 1164 C C . GLU A 1 153 ? -36.803 -7.522 29.950 1.00 38.59 153 GLU A C 1
ATOM 1166 O O . GLU A 1 153 ? -38.030 -7.580 29.894 1.00 38.59 153 GLU A O 1
ATOM 1171 N N . ARG A 1 154 ? -36.135 -6.432 29.557 1.00 42.59 154 ARG A N 1
ATOM 1172 C CA . ARG A 1 154 ? -36.785 -5.374 28.789 1.00 42.59 154 ARG A CA 1
ATOM 1173 C C . ARG A 1 154 ? -37.211 -6.013 27.475 1.00 42.59 154 ARG A C 1
ATOM 1175 O O . ARG A 1 154 ? -36.361 -6.395 26.668 1.00 42.59 154 ARG A O 1
ATOM 1182 N N . GLY A 1 155 ? -38.518 -6.209 27.321 1.00 43.09 155 GLY A N 1
ATOM 1183 C CA . GLY A 1 155 ? -39.116 -6.612 26.056 1.00 43.09 155 GLY A CA 1
ATOM 1184 C C . GLY A 1 155 ? -38.691 -5.637 24.964 1.00 43.09 155 GLY A C 1
ATOM 1185 O O . GLY A 1 155 ? -38.477 -4.454 25.225 1.00 43.09 155 GLY A O 1
ATOM 1186 N N . LEU A 1 156 ? -38.516 -6.156 23.753 1.00 42.88 156 LEU A N 1
ATOM 1187 C CA . LEU A 1 156 ? -38.194 -5.348 22.583 1.00 42.88 156 LEU A CA 1
ATOM 1188 C C . LEU A 1 156 ? -39.321 -4.327 22.363 1.00 42.88 156 LEU A C 1
ATOM 1190 O O . LEU A 1 156 ? -40.465 -4.608 22.691 1.00 42.88 156 LEU A O 1
ATOM 1194 N N . GLU A 1 157 ? -39.043 -3.160 21.794 1.00 47.56 157 GLU A N 1
ATOM 1195 C CA . GLU A 1 157 ? -40.083 -2.201 21.391 1.00 47.56 157 GLU A CA 1
ATOM 1196 C C . GLU A 1 157 ? -40.086 -2.052 19.864 1.00 47.56 157 GLU A C 1
ATOM 1198 O O . GLU A 1 157 ? -39.033 -2.038 19.220 1.00 47.56 157 GLU A O 1
ATOM 1203 N N . CYS A 1 158 ? -41.275 -1.972 19.265 1.00 47.19 158 CYS A N 1
ATOM 1204 C CA . CYS A 1 158 ? -41.453 -1.673 17.847 1.00 47.19 158 CYS A CA 1
ATOM 1205 C C . CYS A 1 158 ? -41.200 -0.181 17.589 1.00 47.19 158 CYS A C 1
ATOM 1207 O O . CYS A 1 158 ? -41.450 0.639 18.463 1.00 47.19 158 CYS A O 1
ATOM 1209 N N . GLY A 1 159 ? -40.836 0.208 16.360 1.00 45.88 159 GLY A N 1
ATOM 1210 C CA . GLY A 1 159 ? -40.674 1.623 15.980 1.00 45.88 159 GLY A CA 1
ATOM 1211 C C . GLY A 1 159 ? -41.918 2.519 16.130 1.00 45.88 159 GLY A C 1
ATOM 1212 O O . GLY A 1 159 ? -41.821 3.728 15.948 1.00 45.88 159 GLY A O 1
ATOM 1213 N N . CYS A 1 160 ? -43.088 1.947 16.439 1.00 46.75 160 CYS A N 1
ATOM 1214 C CA . CYS A 1 160 ? -44.296 2.682 16.831 1.00 46.75 160 CYS A CA 1
ATOM 1215 C C . CYS A 1 160 ? -44.435 2.876 18.357 1.00 46.75 160 CYS A C 1
ATOM 1217 O O . CYS A 1 160 ? -45.462 3.373 18.806 1.00 46.75 160 CYS A O 1
ATOM 1219 N N . GLY A 1 161 ? -43.447 2.448 19.150 1.00 45.12 161 GLY A N 1
ATOM 1220 C CA . GLY A 1 161 ? -43.432 2.528 20.616 1.00 45.12 161 GLY A CA 1
ATOM 1221 C C . GLY A 1 161 ? -44.168 1.396 21.344 1.00 45.12 161 GLY A C 1
ATOM 1222 O O . GLY A 1 161 ? -44.310 1.450 22.560 1.00 45.12 161 GLY A O 1
ATOM 1223 N N . ALA A 1 162 ? -44.661 0.377 20.631 1.00 49.97 162 ALA A N 1
ATOM 1224 C CA . ALA A 1 162 ? -45.372 -0.745 21.249 1.00 49.97 162 ALA A CA 1
ATOM 1225 C C . ALA A 1 162 ? -44.398 -1.817 21.776 1.00 49.97 162 ALA A C 1
ATOM 1227 O O . ALA A 1 162 ? -43.432 -2.125 21.074 1.00 49.97 162 ALA A O 1
ATOM 1228 N N . PRO A 1 163 ? -44.659 -2.441 22.939 1.00 54.34 163 PRO A N 1
ATOM 1229 C CA . PRO A 1 163 ? -43.858 -3.553 23.441 1.00 54.34 163 PRO A CA 1
ATOM 1230 C C . PRO A 1 163 ? -44.030 -4.804 22.565 1.00 54.34 163 PRO A C 1
ATOM 1232 O O . PRO A 1 163 ? -45.115 -5.107 22.066 1.00 54.34 163 PRO A O 1
ATOM 1235 N N . VAL A 1 164 ? -42.940 -5.541 22.384 1.00 48.81 164 VAL A N 1
ATOM 1236 C CA . VAL A 1 164 ? -42.780 -6.669 21.465 1.00 48.81 164 VAL A CA 1
ATOM 1237 C C . VAL A 1 164 ? -42.104 -7.823 22.204 1.00 48.81 164 VAL A C 1
ATOM 1239 O O . VAL A 1 164 ? -41.039 -7.688 22.809 1.00 48.81 164 VAL A O 1
ATOM 1242 N N . GLN A 1 165 ? -42.725 -8.997 22.137 1.00 49.34 165 GLN A N 1
ATOM 1243 C CA . GLN A 1 165 ? -42.120 -10.233 22.629 1.00 49.34 165 GLN A CA 1
ATOM 1244 C C . GLN A 1 165 ? -40.963 -10.660 21.715 1.00 49.34 165 GLN A C 1
ATOM 1246 O O . GLN A 1 165 ? -41.057 -10.514 20.500 1.00 49.34 165 GLN A O 1
ATOM 1251 N N . ARG A 1 166 ? -39.897 -11.256 22.270 1.00 46.78 166 ARG A N 1
ATOM 1252 C CA . ARG A 1 166 ? -38.716 -11.716 21.502 1.00 46.78 166 ARG A CA 1
ATOM 1253 C C . ARG A 1 166 ? -39.041 -12.658 20.333 1.00 46.78 166 ARG A C 1
ATOM 1255 O O . ARG A 1 166 ? -38.280 -12.725 19.380 1.00 46.78 166 ARG A O 1
ATOM 1262 N N . THR A 1 167 ? -40.159 -13.377 20.401 1.00 47.53 167 THR A N 1
ATOM 1263 C CA . THR A 1 167 ? -40.618 -14.342 19.388 1.00 47.53 167 THR A CA 1
ATOM 1264 C C . THR A 1 167 ? -41.628 -13.763 18.391 1.00 47.53 167 THR A C 1
ATOM 1266 O O . THR A 1 167 ? -42.070 -14.467 17.480 1.00 47.53 167 THR A O 1
ATOM 1269 N N . ALA A 1 168 ? -42.028 -12.497 18.545 1.00 48.34 168 ALA A N 1
ATOM 1270 C CA . ALA A 1 168 ? -43.014 -11.874 17.675 1.00 48.34 168 ALA A CA 1
ATOM 1271 C C . ALA A 1 168 ? -42.458 -11.708 16.255 1.00 48.34 168 ALA A C 1
ATOM 1273 O O . ALA A 1 168 ? -41.348 -11.229 16.048 1.00 48.34 168 ALA A O 1
ATOM 1274 N N . THR A 1 169 ? -43.258 -12.077 15.256 1.00 49.53 169 THR A N 1
ATOM 1275 C CA . THR A 1 169 ? -42.869 -11.990 13.837 1.00 49.53 169 THR A CA 1
ATOM 1276 C C . THR A 1 169 ? -43.418 -10.738 13.149 1.00 49.53 169 THR A C 1
ATOM 1278 O O . THR A 1 169 ? -42.953 -10.374 12.070 1.00 49.53 169 THR A O 1
ATOM 1281 N N . ARG A 1 170 ? -44.379 -10.055 13.787 1.00 52.25 170 ARG A N 1
ATOM 1282 C CA . ARG A 1 170 ? -44.953 -8.760 13.393 1.00 52.25 170 ARG A CA 1
ATOM 1283 C C . ARG A 1 170 ? -45.340 -7.962 14.642 1.00 52.25 170 ARG A C 1
ATOM 1285 O O . ARG A 1 170 ? -45.602 -8.550 15.692 1.00 52.25 170 ARG A O 1
ATOM 1292 N N . CYS A 1 171 ? -45.409 -6.638 14.534 1.00 54.56 171 CYS A N 1
ATOM 1293 C CA . CYS A 1 171 ? -45.902 -5.782 15.613 1.00 54.56 171 CYS A CA 1
ATOM 1294 C C . CYS A 1 171 ? -47.424 -5.902 15.756 1.00 54.56 171 CYS A C 1
ATOM 1296 O O . CYS A 1 171 ? -48.145 -5.661 14.789 1.00 54.56 171 CYS A O 1
ATOM 1298 N N . ALA A 1 172 ? -47.920 -6.182 16.963 1.00 54.91 172 ALA A N 1
ATOM 1299 C CA . ALA A 1 172 ? -49.359 -6.248 17.237 1.00 54.91 172 ALA A CA 1
ATOM 1300 C C . ALA A 1 172 ? -50.071 -4.886 17.106 1.00 54.91 172 ALA A C 1
ATOM 1302 O O . ALA A 1 172 ? -51.269 -4.846 16.858 1.00 54.91 172 ALA A O 1
ATOM 1303 N N . SER A 1 173 ? -49.340 -3.774 17.254 1.00 55.41 173 SER A N 1
ATOM 1304 C CA . SER A 1 173 ? -49.904 -2.420 17.192 1.00 55.41 173 SER A CA 1
ATOM 1305 C C . SER A 1 173 ? -49.923 -1.836 15.776 1.00 55.41 173 SER A C 1
ATOM 1307 O O . SER A 1 173 ? -50.934 -1.277 15.365 1.00 55.41 173 SER A O 1
ATOM 1309 N N . CYS A 1 174 ? -48.834 -1.967 15.009 1.00 55.47 174 CYS A N 1
ATOM 1310 C CA . CYS A 1 174 ? -48.713 -1.341 13.684 1.00 55.47 174 CYS A CA 1
ATOM 1311 C C . CYS A 1 174 ? -48.654 -2.337 12.513 1.00 55.47 174 CYS A C 1
ATOM 1313 O O . CYS A 1 174 ? -48.477 -1.925 11.369 1.00 55.47 174 CYS A O 1
ATOM 1315 N N . GLY A 1 175 ? -48.740 -3.648 12.772 1.00 49.47 175 GLY A N 1
ATOM 1316 C CA . GLY A 1 175 ? -48.771 -4.703 11.747 1.00 49.47 175 GLY A CA 1
ATOM 1317 C C . GLY A 1 175 ? -47.468 -4.909 10.960 1.00 49.47 175 GLY A C 1
ATOM 1318 O O . GLY A 1 175 ? -47.381 -5.824 10.130 1.00 49.47 175 GLY A O 1
ATOM 1319 N N . ARG A 1 176 ? -46.442 -4.084 11.213 1.00 52.94 176 ARG A N 1
ATOM 1320 C CA . ARG A 1 176 ? -45.149 -4.130 10.520 1.00 52.94 176 ARG A CA 1
ATOM 1321 C C . ARG A 1 176 ? -44.449 -5.465 10.791 1.00 52.94 176 ARG A C 1
ATOM 1323 O O . ARG A 1 176 ? -44.365 -5.895 11.941 1.00 52.94 176 ARG A O 1
ATOM 1330 N N . SER A 1 177 ? -44.007 -6.129 9.723 1.00 48.28 177 SER A N 1
ATOM 1331 C CA . SER A 1 177 ? -43.279 -7.398 9.797 1.00 48.28 177 SER A CA 1
ATOM 1332 C C . SER A 1 177 ? -41.872 -7.181 10.348 1.00 48.28 177 SER A C 1
ATOM 1334 O O . SER A 1 177 ? -41.206 -6.226 9.962 1.00 48.28 177 SER A O 1
ATOM 1336 N N . PHE A 1 178 ? -41.431 -8.065 11.245 1.00 49.41 178 PHE A N 1
ATOM 1337 C CA . PHE A 1 178 ? -40.056 -8.102 11.761 1.00 49.41 178 PHE A CA 1
ATOM 1338 C C . PHE A 1 178 ? -39.174 -9.104 11.008 1.00 49.41 178 PHE A C 1
ATOM 1340 O O . PHE A 1 178 ? -37.982 -9.192 11.271 1.00 49.41 178 PHE A O 1
ATOM 1347 N N . LYS A 1 179 ? -39.763 -9.878 10.088 1.00 43.84 179 LYS A N 1
ATOM 1348 C CA . LYS A 1 179 ? -39.053 -10.846 9.239 1.00 43.84 179 LYS A CA 1
ATOM 1349 C C . LYS A 1 179 ? -38.642 -10.274 7.882 1.00 43.84 179 LYS A C 1
ATOM 1351 O O . LYS A 1 179 ? -37.978 -10.960 7.114 1.00 43.84 179 LYS A O 1
ATOM 1356 N N . GLU A 1 180 ? -39.082 -9.061 7.562 1.00 37.03 180 GLU A N 1
ATOM 1357 C CA . GLU A 1 180 ? -38.793 -8.412 6.285 1.00 37.03 180 GLU A CA 1
ATOM 1358 C C . GLU A 1 180 ? -37.625 -7.428 6.446 1.00 37.03 180 GLU A C 1
ATOM 1360 O O . GLU A 1 180 ? -37.646 -6.626 7.383 1.00 37.03 180 GLU A O 1
ATOM 1365 N N . PRO A 1 181 ? -36.618 -7.453 5.552 1.00 38.62 181 PRO A N 1
ATOM 1366 C CA . PRO A 1 181 ? -35.531 -6.483 5.582 1.00 38.62 181 PRO A CA 1
ATOM 1367 C C . PRO A 1 181 ? -36.073 -5.067 5.351 1.00 38.62 181 PRO A C 1
ATOM 1369 O O . PRO A 1 181 ? -36.903 -4.841 4.464 1.00 38.62 181 PRO A O 1
ATOM 1372 N N . LEU A 1 182 ? -35.591 -4.100 6.139 1.00 34.84 182 LEU A N 1
ATOM 1373 C CA . LEU A 1 182 ? -35.887 -2.685 5.917 1.00 34.84 182 LEU A CA 1
ATOM 1374 C C . LEU A 1 182 ? -35.314 -2.277 4.557 1.00 34.84 182 LEU A C 1
ATOM 1376 O O . LEU A 1 182 ? -34.102 -2.256 4.353 1.00 34.84 182 LEU A O 1
ATOM 1380 N N . ARG A 1 183 ? -36.202 -1.948 3.620 1.00 34.84 183 ARG A N 1
ATOM 1381 C CA . ARG A 1 183 ? -35.816 -1.307 2.365 1.00 34.84 183 ARG A CA 1
ATOM 1382 C C . ARG A 1 183 ? -35.249 0.090 2.673 1.00 34.84 183 ARG A C 1
ATOM 1384 O O . ARG A 1 183 ? -35.657 0.738 3.638 1.00 34.84 183 ARG A O 1
ATOM 1391 N N . THR A 1 184 ? -34.263 0.533 1.896 1.00 36.72 184 THR A N 1
ATOM 1392 C CA . THR A 1 184 ? -33.483 1.772 2.110 1.00 36.72 184 THR A CA 1
ATOM 1393 C C . THR A 1 184 ? -34.331 3.047 2.183 1.00 36.72 184 THR A C 1
ATOM 1395 O O . THR A 1 184 ? -33.934 4.025 2.809 1.00 36.72 184 THR A O 1
ATOM 1398 N N . ASP A 1 185 ? -35.521 3.025 1.596 1.00 36.22 185 ASP A N 1
ATOM 1399 C CA . ASP A 1 185 ? -36.553 4.064 1.620 1.00 36.22 185 ASP A CA 1
ATOM 1400 C C . ASP A 1 185 ? -37.311 4.176 2.960 1.00 36.22 185 ASP A C 1
ATOM 1402 O O . ASP A 1 185 ? -37.999 5.169 3.194 1.00 36.22 185 ASP A O 1
ATOM 1406 N N . ALA A 1 186 ? -37.159 3.207 3.869 1.00 35.62 186 ALA A N 1
ATOM 1407 C CA . ALA A 1 186 ? -37.774 3.196 5.199 1.00 35.62 186 ALA A CA 1
ATOM 1408 C C . ALA A 1 186 ? -36.823 3.624 6.340 1.00 35.62 186 ALA A C 1
ATOM 1410 O O . ALA A 1 186 ? -37.205 3.568 7.516 1.00 35.62 186 ALA A O 1
ATOM 1411 N N . LEU A 1 187 ? -35.597 4.058 6.019 1.00 38.38 187 LEU A N 1
ATOM 1412 C CA . LEU A 1 187 ? -34.640 4.575 7.000 1.00 38.38 187 LEU A CA 1
ATOM 1413 C C . LEU A 1 187 ? -35.065 5.974 7.501 1.00 38.38 187 LEU A C 1
ATOM 1415 O O . LEU A 1 187 ? -35.404 6.843 6.694 1.00 38.38 187 LEU A O 1
ATOM 1419 N N . PRO A 1 188 ? -35.035 6.246 8.822 1.00 41.66 188 PRO A N 1
ATOM 1420 C CA . PRO A 1 188 ? -35.248 7.595 9.343 1.00 41.66 188 PRO A CA 1
ATOM 1421 C C . PRO A 1 188 ? -34.181 8.549 8.794 1.00 41.66 188 PRO A C 1
ATOM 1423 O O . PRO A 1 188 ? -33.014 8.177 8.737 1.00 41.66 188 PRO A O 1
ATOM 1426 N N . ARG A 1 189 ? -34.538 9.797 8.459 1.00 40.91 189 ARG A N 1
ATOM 1427 C CA . ARG A 1 189 ? -33.604 10.802 7.893 1.00 40.91 189 ARG A CA 1
ATOM 1428 C C . ARG A 1 189 ? -32.329 11.053 8.722 1.00 40.91 189 ARG A C 1
ATOM 1430 O O . ARG A 1 189 ? -31.375 11.593 8.186 1.00 40.91 189 ARG A O 1
ATOM 1437 N N . ASN A 1 190 ? -32.307 10.667 9.997 1.00 47.25 190 ASN A N 1
ATOM 1438 C CA . ASN A 1 190 ? -31.213 10.865 10.954 1.00 47.25 190 ASN A CA 1
ATOM 1439 C C . ASN A 1 190 ? -30.472 9.565 11.348 1.00 47.25 190 ASN A C 1
ATOM 1441 O O . ASN A 1 190 ? -29.830 9.503 12.398 1.00 47.25 190 ASN A O 1
ATOM 1445 N N . TRP A 1 191 ? -30.557 8.508 10.535 1.00 45.47 191 TRP A N 1
ATOM 1446 C CA . TRP A 1 191 ? -29.906 7.218 10.806 1.00 45.47 191 TRP A CA 1
ATOM 1447 C C . TRP A 1 191 ? -28.372 7.321 10.975 1.00 45.47 191 TRP A C 1
ATOM 1449 O O . TRP A 1 191 ? -27.790 6.610 11.797 1.00 45.47 191 TRP A O 1
ATOM 1459 N N . GLU A 1 192 ? -27.722 8.253 10.273 1.00 45.91 192 GLU A N 1
ATOM 1460 C CA . GLU A 1 192 ? -26.274 8.506 10.365 1.00 45.91 192 GLU A CA 1
ATOM 1461 C C . GLU A 1 192 ? -25.852 9.072 11.733 1.00 45.91 192 GLU A C 1
ATOM 1463 O O . GLU A 1 192 ? -24.834 8.659 12.295 1.00 45.91 192 GLU A O 1
ATOM 1468 N N . GLU A 1 193 ? -26.659 9.956 12.330 1.00 48.09 193 GLU A N 1
ATOM 1469 C CA . GLU A 1 193 ? -26.401 10.525 13.662 1.00 48.09 193 GLU A CA 1
ATOM 1470 C C . GLU A 1 193 ? -26.571 9.477 14.773 1.00 48.09 193 GLU A C 1
ATOM 1472 O O . GLU A 1 193 ? -25.784 9.425 15.727 1.00 48.09 193 GLU A O 1
ATOM 1477 N N . ALA A 1 194 ? -27.560 8.588 14.635 1.00 43.84 194 ALA A N 1
ATOM 1478 C CA . ALA A 1 194 ? -27.761 7.470 15.556 1.00 43.84 194 ALA A CA 1
ATOM 1479 C C . ALA A 1 194 ? -26.574 6.488 15.520 1.00 43.84 194 ALA A C 1
ATOM 1481 O O . ALA A 1 194 ? -26.108 6.039 16.574 1.00 43.84 194 ALA A O 1
ATOM 1482 N N . LEU A 1 195 ? -26.022 6.222 14.329 1.00 47.12 195 LEU A N 1
ATOM 1483 C CA . LEU A 1 195 ? -24.794 5.440 14.154 1.00 47.12 195 LEU A CA 1
ATOM 1484 C C . LEU A 1 195 ? -23.561 6.136 14.743 1.00 47.12 195 LEU A C 1
ATOM 1486 O O . LEU A 1 195 ? -22.693 5.461 15.296 1.00 47.12 195 LEU A O 1
ATOM 1490 N N . ALA A 1 196 ? -23.469 7.465 14.683 1.00 48.38 196 ALA A N 1
ATOM 1491 C CA . ALA A 1 196 ? -22.364 8.207 15.293 1.00 48.38 196 ALA A CA 1
ATOM 1492 C C . ALA A 1 196 ? -22.362 8.086 16.829 1.00 48.38 196 ALA A C 1
ATOM 1494 O O . ALA A 1 196 ? -21.320 7.813 17.430 1.00 48.38 196 ALA A O 1
ATOM 1495 N N . SER A 1 197 ? -23.528 8.209 17.475 1.00 48.91 197 SER A N 1
ATOM 1496 C CA . SER A 1 197 ? -23.661 8.014 18.928 1.00 48.91 197 SER A CA 1
ATOM 1497 C C . SER A 1 197 ? -23.386 6.563 19.345 1.00 48.91 197 SER A C 1
ATOM 1499 O O . SER A 1 197 ? -22.714 6.326 20.350 1.00 48.91 197 SER A O 1
ATOM 1501 N N . ALA A 1 198 ? -23.838 5.601 18.539 1.00 46.56 198 ALA A N 1
ATOM 1502 C CA . ALA A 1 198 ? -23.550 4.182 18.700 1.00 46.56 198 ALA A CA 1
ATOM 1503 C C . ALA A 1 198 ? -22.047 3.868 18.634 1.00 46.56 198 ALA A C 1
ATOM 1505 O O . ALA A 1 198 ? -21.508 3.220 19.529 1.00 46.56 198 ALA A 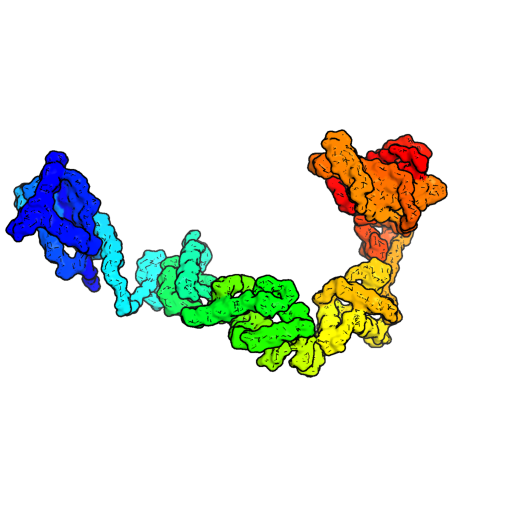O 1
ATOM 1506 N N . ARG A 1 199 ? -21.358 4.387 17.609 1.00 50.47 199 ARG A N 1
ATOM 1507 C CA . ARG A 1 199 ? -19.902 4.262 17.430 1.00 50.47 199 ARG A CA 1
ATOM 1508 C C . ARG A 1 199 ? -19.134 4.894 18.588 1.00 50.47 199 ARG A C 1
ATOM 1510 O O . ARG A 1 199 ? -18.189 4.291 19.087 1.00 50.47 199 ARG A O 1
ATOM 1517 N N . LYS A 1 200 ? -19.569 6.068 19.058 1.00 50.97 200 LYS A N 1
ATOM 1518 C CA . LYS A 1 200 ? -18.976 6.742 20.221 1.00 50.97 200 LYS A CA 1
ATOM 1519 C C . LYS A 1 200 ? -19.135 5.918 21.502 1.00 50.97 200 LYS A C 1
ATOM 1521 O O . LYS A 1 200 ? -18.177 5.775 22.250 1.00 50.97 200 LYS A O 1
ATOM 1526 N N . ARG A 1 201 ? -20.311 5.334 21.747 1.00 47.25 201 ARG A N 1
ATOM 1527 C CA . ARG A 1 201 ? -20.550 4.528 22.953 1.00 47.25 201 ARG A CA 1
ATOM 1528 C C . ARG A 1 201 ? -19.826 3.182 22.921 1.00 47.25 201 ARG A C 1
ATOM 1530 O O . ARG A 1 201 ? -19.319 2.751 23.947 1.00 47.25 201 ARG A O 1
ATOM 1537 N N . LEU A 1 202 ? -19.751 2.548 21.753 1.00 48.59 202 LEU A N 1
ATOM 1538 C CA . LEU A 1 202 ? -18.911 1.374 21.519 1.00 48.59 202 LEU A CA 1
ATOM 1539 C C . LEU A 1 202 ? -17.451 1.690 21.876 1.00 48.59 202 LEU A C 1
ATOM 1541 O O . LEU A 1 202 ? -16.865 1.004 22.710 1.00 48.59 202 LEU A O 1
ATOM 1545 N N . HIS A 1 203 ? -16.927 2.809 21.371 1.00 50.19 203 HIS A N 1
ATOM 1546 C CA . HIS A 1 203 ? -15.592 3.301 21.710 1.00 50.19 203 HIS A CA 1
ATOM 1547 C C . HIS A 1 203 ? -15.417 3.576 23.218 1.00 50.19 203 HIS A C 1
ATOM 1549 O O . HIS A 1 203 ? -14.379 3.254 23.789 1.00 50.19 203 HIS A O 1
ATOM 1555 N N . GLU A 1 204 ? -16.412 4.158 23.894 1.00 47.69 204 GLU A N 1
ATOM 1556 C CA . GLU A 1 204 ? -16.391 4.372 25.354 1.00 47.69 204 GLU A CA 1
ATOM 1557 C C . GLU A 1 204 ? -16.396 3.056 26.156 1.00 47.69 204 GLU A C 1
ATOM 1559 O O . GLU A 1 204 ? -15.900 3.022 27.278 1.00 47.69 204 GLU A O 1
ATOM 1564 N N . LEU A 1 205 ? -16.943 1.977 25.590 1.00 43.31 205 LEU A N 1
ATOM 1565 C CA . LEU A 1 205 ? -16.965 0.637 26.183 1.00 43.31 205 LEU A CA 1
ATOM 1566 C C . LEU A 1 205 ? -15.730 -0.207 25.809 1.00 43.31 205 LEU A C 1
ATOM 1568 O O . LEU A 1 205 ? -15.664 -1.374 26.188 1.00 43.31 205 LEU A O 1
ATOM 1572 N N . GLY A 1 206 ? -14.766 0.348 25.063 1.00 40.31 206 GLY A N 1
ATOM 1573 C CA . GLY A 1 206 ? -13.605 -0.394 24.551 1.00 40.31 206 GLY A CA 1
ATOM 1574 C C . GLY A 1 206 ? -13.960 -1.403 23.451 1.00 40.31 206 GLY A C 1
ATOM 1575 O O . GLY A 1 206 ? -13.183 -2.305 23.146 1.00 40.31 206 GLY A O 1
ATOM 1576 N N . LEU A 1 207 ? -15.142 -1.262 22.847 1.00 43.47 207 LEU A N 1
ATOM 1577 C CA . LEU A 1 207 ? -15.685 -2.142 21.819 1.00 43.47 207 LEU A CA 1
ATOM 1578 C C . LEU A 1 207 ? -15.601 -1.431 20.474 1.00 43.47 207 LEU A C 1
ATOM 1580 O O . LEU A 1 207 ? -16.107 -0.330 20.309 1.00 43.47 207 LEU A O 1
ATOM 1584 N N . HIS A 1 208 ? -14.959 -2.031 19.486 1.00 50.03 208 HIS A N 1
ATOM 1585 C CA . HIS A 1 208 ? -14.752 -1.361 18.207 1.00 50.03 208 HIS A CA 1
ATOM 1586 C C . HIS A 1 208 ? -14.818 -2.419 17.101 1.00 50.03 208 HIS A C 1
ATOM 1588 O O . HIS A 1 208 ? -13.883 -3.213 16.967 1.00 50.03 208 HIS A O 1
ATOM 1594 N N . PRO A 1 209 ? -15.940 -2.483 16.367 1.00 47.22 209 PRO A N 1
ATOM 1595 C CA . PRO A 1 209 ? -16.137 -3.476 15.315 1.00 47.22 209 PRO A CA 1
ATOM 1596 C C . PRO A 1 209 ? -15.138 -3.276 14.165 1.00 47.22 209 PRO A C 1
ATOM 1598 O O . PRO A 1 209 ? -14.543 -2.201 14.028 1.00 47.22 209 PRO A O 1
ATOM 1601 N N . ASN A 1 210 ? -14.934 -4.317 13.354 1.00 43.06 210 ASN A N 1
ATOM 1602 C CA . ASN A 1 210 ? -14.039 -4.266 12.201 1.00 43.06 210 ASN A CA 1
ATOM 1603 C C . ASN A 1 210 ? -14.580 -3.244 11.175 1.00 43.06 210 ASN A C 1
ATOM 1605 O O . ASN A 1 210 ? -15.785 -3.227 10.935 1.00 43.06 210 ASN A O 1
ATOM 1609 N N . PRO A 1 211 ? -13.752 -2.390 10.547 1.00 42.22 211 PRO A N 1
ATOM 1610 C CA . PRO A 1 211 ? -14.205 -1.504 9.469 1.00 42.22 211 PRO A CA 1
ATOM 1611 C C . PRO A 1 211 ? -14.845 -2.232 8.271 1.00 42.22 211 PRO A C 1
ATOM 1613 O O . PRO A 1 211 ? -15.656 -1.623 7.575 1.00 42.22 211 PRO A O 1
ATOM 1616 N N . GLU A 1 212 ? -14.508 -3.509 8.046 1.00 39.00 212 GLU A N 1
ATOM 1617 C CA . GLU A 1 212 ? -15.119 -4.366 7.014 1.00 39.00 212 GLU A CA 1
ATOM 1618 C C . GLU A 1 212 ? -16.292 -5.217 7.518 1.00 39.00 212 GLU A C 1
ATOM 1620 O O . GLU A 1 212 ? -17.006 -5.800 6.698 1.00 39.00 212 GLU A O 1
ATOM 1625 N N . ASP A 1 213 ? -16.546 -5.254 8.835 1.00 44.41 213 ASP A N 1
ATOM 1626 C CA . ASP A 1 213 ? -17.830 -5.746 9.329 1.00 44.41 213 ASP A CA 1
ATOM 1627 C C . ASP A 1 213 ? -18.860 -4.775 8.775 1.00 44.41 213 ASP A C 1
ATOM 1629 O O . ASP A 1 213 ? -18.984 -3.630 9.227 1.00 44.41 213 ASP A O 1
ATOM 1633 N N . SER A 1 214 ? -19.566 -5.202 7.727 1.00 38.50 214 SER A N 1
ATOM 1634 C CA . SER A 1 214 ? -20.637 -4.397 7.188 1.00 38.50 214 SER A CA 1
ATOM 1635 C C . SER A 1 214 ? -21.545 -4.065 8.369 1.00 38.50 214 SER A C 1
ATOM 1637 O O . SER A 1 214 ? -22.113 -4.946 9.019 1.00 38.50 214 SER A O 1
ATOM 1639 N N . PHE A 1 215 ? -21.746 -2.774 8.616 1.00 44.03 215 PHE A N 1
ATOM 1640 C CA . PHE A 1 215 ? -22.858 -2.310 9.437 1.00 44.03 215 PHE A CA 1
ATOM 1641 C C . PHE A 1 215 ? -24.212 -2.826 8.880 1.00 44.03 215 PHE A C 1
ATOM 1643 O O . PHE A 1 215 ? -25.243 -2.507 9.450 1.00 44.03 215 PHE A O 1
ATOM 1650 N N . GLY A 1 216 ? -24.235 -3.634 7.806 1.00 38.69 216 GLY A N 1
ATOM 1651 C CA . GLY A 1 216 ? -25.375 -4.395 7.307 1.00 38.69 216 GLY A CA 1
ATOM 1652 C C . GLY A 1 216 ? -26.072 -5.236 8.378 1.00 38.69 216 GLY A C 1
ATOM 1653 O O . GLY A 1 216 ? -27.292 -5.192 8.440 1.00 38.69 216 GLY A O 1
ATOM 1654 N N . GLY A 1 217 ? -25.348 -5.872 9.309 1.00 38.34 217 GLY A N 1
ATOM 1655 C CA . GLY A 1 217 ? -25.985 -6.547 10.458 1.00 38.34 217 GLY A CA 1
ATOM 1656 C C . GLY A 1 217 ? -26.595 -5.572 11.481 1.00 38.34 217 GLY A C 1
ATOM 1657 O O . GLY A 1 217 ? -27.589 -5.866 12.137 1.00 38.34 217 GLY A O 1
ATOM 1658 N N . LEU A 1 218 ? -26.051 -4.353 11.576 1.00 40.56 218 LEU A N 1
ATOM 1659 C CA . LEU A 1 218 ? -26.641 -3.247 12.341 1.00 40.56 218 LEU A CA 1
ATOM 1660 C C . LEU A 1 218 ? -27.805 -2.571 11.594 1.00 40.56 218 LEU A C 1
ATOM 1662 O O . LEU A 1 218 ? -28.614 -1.909 12.236 1.00 40.56 218 LEU A O 1
ATOM 1666 N N . ALA A 1 219 ? -27.920 -2.753 10.275 1.00 37.72 219 ALA A N 1
ATOM 1667 C CA . ALA A 1 219 ? -29.068 -2.330 9.473 1.00 37.72 219 ALA A CA 1
ATOM 1668 C C . ALA A 1 219 ? -30.266 -3.290 9.624 1.00 37.72 219 ALA A C 1
ATOM 1670 O O . ALA A 1 219 ? -31.407 -2.879 9.417 1.00 37.72 219 ALA A O 1
ATOM 1671 N N . GLU A 1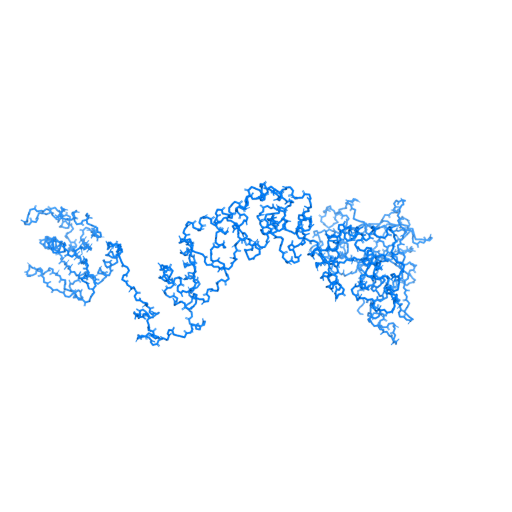 220 ? -30.023 -4.533 10.056 1.00 37.06 220 GLU A N 1
ATOM 1672 C CA . GLU A 1 220 ? -31.058 -5.468 10.523 1.00 37.06 220 GLU A CA 1
ATOM 1673 C C . GLU A 1 220 ? -31.557 -5.131 11.944 1.00 37.06 220 GLU A C 1
ATOM 1675 O O . GLU A 1 220 ? -32.638 -5.562 12.351 1.00 37.06 220 GLU A O 1
ATOM 1680 N N . LEU A 1 221 ? -30.819 -4.304 12.697 1.00 38.66 221 LEU A N 1
ATOM 1681 C CA . LEU A 1 221 ? -31.244 -3.796 13.999 1.00 38.66 221 LEU A CA 1
ATOM 1682 C C . LEU A 1 221 ? -32.089 -2.523 13.840 1.00 38.66 221 LEU A C 1
ATOM 1684 O O . LEU A 1 221 ? -31.658 -1.502 13.312 1.00 38.66 221 LEU A O 1
ATOM 1688 N N . HIS A 1 222 ? -33.318 -2.577 14.357 1.00 40.78 222 HIS A N 1
ATOM 1689 C CA . HIS A 1 222 ? -34.289 -1.482 14.316 1.00 40.78 222 HIS A CA 1
ATOM 1690 C C . HIS A 1 222 ? -33.662 -0.137 14.796 1.00 40.78 222 HIS A C 1
ATOM 1692 O O . HIS A 1 222 ? -33.164 -0.080 15.928 1.00 40.78 222 HIS A O 1
ATOM 1698 N N . PRO A 1 223 ? -33.740 0.977 14.028 1.00 35.22 223 PRO A N 1
ATOM 1699 C CA . PRO A 1 223 ? -33.021 2.234 14.318 1.00 35.22 223 PRO A CA 1
ATOM 1700 C C . PRO A 1 223 ? -33.380 2.971 15.623 1.00 35.22 223 PRO A C 1
ATOM 1702 O O . PRO A 1 223 ? -32.734 3.957 15.962 1.00 35.22 223 PRO A O 1
ATOM 1705 N N . GLN A 1 224 ? -34.381 2.517 16.384 1.00 38.47 224 GLN A N 1
ATOM 1706 C CA . GLN A 1 224 ? -34.708 3.077 17.706 1.00 38.47 224 GLN A CA 1
ATOM 1707 C C . GLN A 1 224 ? -34.133 2.257 18.874 1.00 38.47 224 GLN A C 1
ATOM 1709 O O . GLN A 1 224 ? -33.988 2.785 19.974 1.00 38.47 224 GLN A O 1
ATOM 1714 N N . ASN A 1 225 ? -33.690 1.019 18.621 1.00 36.78 225 ASN A N 1
ATOM 1715 C CA . ASN A 1 225 ? -33.139 0.128 19.644 1.00 36.78 225 ASN A CA 1
ATOM 1716 C C . ASN A 1 225 ? -31.615 0.010 19.590 1.00 36.78 225 ASN A C 1
ATOM 1718 O O . ASN A 1 225 ? -31.047 -0.611 20.480 1.00 36.78 225 ASN A O 1
ATOM 1722 N N . ALA A 1 226 ? -30.926 0.646 18.632 1.00 39.22 226 ALA A N 1
ATOM 1723 C CA . ALA A 1 226 ? -29.461 0.636 18.558 1.00 39.22 226 ALA A CA 1
ATOM 1724 C C . ALA A 1 226 ? -28.819 1.048 19.898 1.00 39.22 226 ALA A C 1
ATOM 1726 O O . ALA A 1 226 ? -27.914 0.390 20.393 1.00 39.22 226 ALA A O 1
ATOM 1727 N N . LYS A 1 227 ? -29.364 2.065 20.576 1.00 37.62 227 LYS A N 1
ATOM 1728 C CA . LYS A 1 227 ? -28.854 2.531 21.876 1.00 37.62 227 LYS A CA 1
ATOM 1729 C C . LYS A 1 227 ? -29.021 1.506 23.015 1.00 37.62 227 LYS A C 1
ATOM 1731 O O . LYS A 1 227 ? -28.204 1.494 23.929 1.00 37.62 227 LYS A O 1
ATOM 1736 N N . GLN A 1 228 ? -30.053 0.657 22.967 1.00 40.06 228 GLN A N 1
ATOM 1737 C CA . GLN A 1 228 ? -30.291 -0.414 23.949 1.00 40.06 228 GLN A CA 1
ATOM 1738 C C . GLN A 1 228 ? -29.563 -1.717 23.572 1.00 40.06 228 GLN A C 1
ATOM 1740 O O . GLN A 1 228 ? -29.013 -2.381 24.447 1.00 40.06 228 GLN A O 1
ATOM 1745 N N . ALA A 1 229 ? -29.484 -2.034 22.279 1.00 42.28 229 ALA A N 1
ATOM 1746 C CA . ALA A 1 229 ? -28.756 -3.173 21.723 1.00 42.28 229 ALA A CA 1
ATOM 1747 C C . ALA A 1 229 ? -27.248 -3.088 22.006 1.00 42.28 229 ALA A C 1
ATOM 1749 O O . ALA A 1 229 ? -26.624 -4.083 22.356 1.00 42.28 229 ALA A O 1
ATOM 1750 N N . LEU A 1 230 ? -26.674 -1.883 21.957 1.00 40.62 230 LEU A N 1
ATOM 1751 C CA . LEU A 1 230 ? -25.263 -1.632 22.278 1.00 40.62 230 LEU A CA 1
ATOM 1752 C C . LEU A 1 230 ? -24.953 -1.681 23.784 1.00 40.62 230 LEU A C 1
ATOM 1754 O O . LEU A 1 230 ? -23.788 -1.736 24.167 1.00 40.62 230 LEU A O 1
ATOM 1758 N N . GLY A 1 231 ? -25.977 -1.626 24.643 1.00 37.69 231 GLY A N 1
ATOM 1759 C CA . GLY A 1 231 ? -25.840 -1.658 26.102 1.00 37.69 231 GLY A CA 1
ATOM 1760 C C . GLY A 1 231 ? -25.915 -3.060 26.715 1.00 37.69 231 GLY A C 1
ATOM 1761 O O . GLY A 1 231 ? -25.671 -3.207 27.911 1.00 37.69 231 GLY A O 1
ATOM 1762 N N . ALA A 1 232 ? -26.251 -4.083 25.926 1.00 40.84 232 ALA A N 1
ATOM 1763 C CA . ALA A 1 232 ? -26.382 -5.461 26.382 1.00 40.84 232 ALA A CA 1
ATOM 1764 C C . ALA A 1 232 ? -25.312 -6.339 25.706 1.00 40.84 232 ALA A C 1
ATOM 1766 O O . ALA A 1 232 ? -25.431 -6.627 24.515 1.00 40.84 232 ALA A O 1
ATOM 1767 N N . PRO A 1 233 ? -24.297 -6.830 26.445 1.00 38.94 233 PRO A N 1
ATOM 1768 C CA . PRO A 1 233 ? -23.261 -7.714 25.900 1.00 38.94 233 PRO A CA 1
ATOM 1769 C C . PRO A 1 233 ? -23.805 -8.965 25.188 1.00 38.94 233 PRO A C 1
ATOM 1771 O O . PRO A 1 233 ? -23.147 -9.489 24.294 1.00 38.94 233 PRO A O 1
ATOM 1774 N N . GLY A 1 234 ? -25.004 -9.429 25.566 1.00 36.91 234 GLY A N 1
ATOM 1775 C CA . GLY A 1 234 ? -25.702 -10.533 24.899 1.00 36.91 234 GLY A CA 1
ATOM 1776 C C . GLY A 1 234 ? -26.165 -10.189 23.481 1.00 36.91 234 GLY A C 1
ATOM 1777 O O . GLY A 1 234 ? -25.900 -10.949 22.563 1.00 36.91 234 GLY A O 1
ATOM 1778 N N . ILE A 1 235 ? -26.733 -8.997 23.272 1.00 40.59 235 ILE A N 1
ATOM 1779 C CA . ILE A 1 235 ? -27.285 -8.586 21.970 1.00 40.59 235 ILE A CA 1
ATOM 1780 C C . ILE A 1 235 ? -26.171 -8.356 20.942 1.00 40.59 235 ILE A C 1
ATOM 1782 O O . ILE A 1 235 ? -26.340 -8.689 19.776 1.00 40.59 235 ILE A O 1
ATOM 1786 N N . LEU A 1 236 ? -25.011 -7.844 21.372 1.00 45.91 236 LEU A N 1
ATOM 1787 C CA . LEU A 1 236 ? -23.836 -7.692 20.508 1.00 45.91 236 LEU A CA 1
ATOM 1788 C C . LEU A 1 236 ? -23.299 -9.047 20.016 1.00 45.91 236 LEU A C 1
ATOM 1790 O O . LEU A 1 236 ? -22.960 -9.171 18.842 1.00 45.91 236 LEU A O 1
ATOM 1794 N N . ARG A 1 237 ? -23.289 -10.077 20.874 1.00 46.47 237 ARG A N 1
ATOM 1795 C CA . ARG A 1 237 ? -22.931 -11.449 20.471 1.00 46.47 237 ARG A CA 1
ATOM 1796 C C . ARG A 1 237 ? -23.970 -12.064 19.532 1.00 46.47 237 ARG A C 1
ATOM 1798 O O . ARG A 1 237 ? -23.581 -12.736 18.582 1.00 46.47 237 ARG A O 1
ATOM 1805 N N . ASP A 1 238 ? -25.253 -11.800 19.769 1.00 40.09 238 ASP A N 1
ATOM 1806 C CA . ASP A 1 238 ? -26.364 -12.336 18.969 1.00 40.09 238 ASP A CA 1
ATOM 1807 C C . ASP A 1 238 ? -26.400 -11.769 17.537 1.00 40.09 238 ASP A C 1
ATOM 1809 O O . ASP A 1 238 ? -26.853 -12.453 16.623 1.00 40.09 238 ASP A O 1
ATOM 1813 N N . VAL A 1 239 ? -25.859 -10.564 17.310 1.00 41.78 239 VAL A N 1
ATOM 1814 C CA . VAL A 1 239 ? -25.646 -9.991 15.961 1.00 41.78 239 VAL A CA 1
ATOM 1815 C C . VAL A 1 239 ? -24.266 -10.305 15.371 1.00 41.78 239 VAL A C 1
ATOM 1817 O O . VAL A 1 239 ? -23.820 -9.652 14.429 1.00 41.78 239 VAL A O 1
ATOM 1820 N N . GLY A 1 240 ? -23.568 -11.296 15.932 1.00 41.69 240 GLY A N 1
ATOM 1821 C CA . GLY A 1 240 ? -22.288 -11.788 15.421 1.00 41.69 240 GLY A CA 1
ATOM 1822 C C . GLY A 1 240 ? -21.066 -10.942 15.794 1.00 41.69 240 GLY A C 1
ATOM 1823 O O . GLY A 1 240 ? -19.965 -11.240 15.333 1.00 41.69 240 GLY A O 1
ATOM 1824 N N . ILE A 1 241 ? -21.204 -9.920 16.648 1.00 47.44 241 ILE A N 1
ATOM 1825 C CA . ILE A 1 241 ? -20.083 -9.075 17.083 1.00 47.44 241 ILE A CA 1
ATOM 1826 C C . ILE A 1 241 ? -19.419 -9.715 18.309 1.00 47.44 241 ILE A C 1
ATOM 1828 O O . ILE A 1 241 ? -19.955 -9.719 19.421 1.00 47.44 241 ILE A O 1
ATOM 1832 N N . THR A 1 242 ? -18.207 -10.245 18.128 1.00 51.56 242 THR A N 1
ATOM 1833 C CA . THR A 1 242 ? -17.434 -10.808 19.249 1.00 51.56 242 THR A CA 1
ATOM 1834 C C . THR A 1 242 ? -16.773 -9.685 20.048 1.00 51.56 242 THR A C 1
ATOM 1836 O O . THR A 1 242 ? -16.041 -8.866 19.495 1.00 51.56 242 THR A O 1
ATOM 1839 N N . LEU A 1 243 ? -17.006 -9.658 21.362 1.00 52.00 243 LEU A N 1
ATOM 1840 C CA . LEU A 1 243 ? -16.420 -8.674 22.278 1.00 52.00 243 LEU A CA 1
ATOM 1841 C C . LEU A 1 243 ? -15.147 -9.223 22.933 1.00 52.00 243 LEU A C 1
ATOM 1843 O O . LEU A 1 243 ? -15.124 -10.378 23.361 1.00 52.00 243 LEU A O 1
ATOM 1847 N N . LEU A 1 244 ? -14.119 -8.381 23.051 1.00 60.94 244 LEU A N 1
ATOM 1848 C CA . LEU A 1 244 ? -12.909 -8.673 23.827 1.00 60.94 244 LEU A CA 1
ATOM 1849 C C . LEU A 1 244 ? -13.103 -8.328 25.303 1.00 60.94 244 LEU A C 1
ATOM 1851 O O . LEU A 1 244 ? -13.854 -7.409 25.628 1.00 60.94 244 LEU A O 1
ATOM 1855 N N . SER A 1 245 ? -12.395 -9.031 26.192 1.00 65.81 245 SER A N 1
ATOM 1856 C CA . SER A 1 245 ? -12.278 -8.579 27.581 1.00 65.81 245 SER A CA 1
ATOM 1857 C C . SER A 1 245 ? -11.355 -7.351 27.670 1.00 65.81 245 SER A C 1
ATOM 1859 O O . SER A 1 245 ? -10.464 -7.204 26.824 1.00 65.81 245 SER A O 1
ATOM 1861 N N . PRO A 1 246 ? -11.523 -6.477 28.681 1.00 66.81 246 PRO A N 1
ATOM 1862 C CA . PRO A 1 246 ? -10.636 -5.331 28.893 1.00 66.81 246 PRO A CA 1
ATOM 1863 C C . PRO A 1 246 ? -9.157 -5.720 29.022 1.00 66.81 246 PRO A C 1
ATOM 1865 O O . PRO A 1 246 ? -8.291 -5.041 28.475 1.00 66.81 246 PRO A O 1
ATOM 1868 N N . GLU A 1 247 ? -8.861 -6.837 29.691 1.00 75.62 247 GLU A N 1
ATOM 1869 C CA . GLU A 1 247 ? -7.490 -7.325 29.877 1.00 75.62 247 GLU A CA 1
ATOM 1870 C C . GLU A 1 247 ? -6.856 -7.737 28.546 1.00 75.62 247 GLU A C 1
ATOM 1872 O O . GLU A 1 247 ? -5.705 -7.401 28.268 1.00 75.62 247 GLU A O 1
ATOM 1877 N N . GLU A 1 248 ? -7.612 -8.435 27.696 1.00 77.75 248 GLU A N 1
ATOM 1878 C CA . GLU A 1 248 ? -7.133 -8.849 26.379 1.00 77.75 248 GLU A CA 1
ATOM 1879 C C . GLU A 1 248 ? -6.998 -7.645 25.433 1.00 77.75 248 GLU A C 1
ATOM 1881 O O . GLU A 1 248 ? -6.065 -7.595 24.630 1.00 77.75 248 GLU A O 1
ATOM 1886 N N . PHE A 1 249 ? -7.871 -6.640 25.550 1.00 76.62 249 PHE A N 1
ATOM 1887 C CA . PHE A 1 249 ? -7.737 -5.385 24.811 1.00 76.62 249 PHE A CA 1
ATOM 1888 C C . PHE A 1 249 ? -6.445 -4.638 25.173 1.00 76.62 249 PHE A C 1
ATOM 1890 O O . PHE A 1 249 ? -5.657 -4.311 24.281 1.00 76.62 249 PHE A O 1
ATOM 1897 N N . GLU A 1 250 ? -6.183 -4.419 26.465 1.00 82.81 250 GLU A N 1
ATOM 1898 C CA . GLU A 1 250 ? -4.959 -3.742 26.912 1.00 82.81 250 GLU A CA 1
ATOM 1899 C C . GLU A 1 250 ? -3.703 -4.555 26.573 1.00 82.81 250 GLU A C 1
ATOM 1901 O O . GLU A 1 250 ? -2.706 -3.984 26.125 1.00 82.81 250 GLU A O 1
ATOM 1906 N N . ARG A 1 251 ? -3.762 -5.893 26.658 1.00 88.00 251 ARG A N 1
ATOM 1907 C CA . ARG A 1 251 ? -2.680 -6.769 26.185 1.00 88.00 251 ARG A CA 1
ATOM 1908 C C . ARG A 1 251 ? -2.376 -6.539 24.702 1.00 88.00 251 ARG A C 1
ATOM 1910 O O . ARG A 1 251 ? -1.214 -6.363 24.343 1.00 88.00 251 ARG A O 1
ATOM 1917 N N . ARG A 1 252 ? -3.389 -6.514 23.830 1.00 86.88 252 ARG A N 1
ATOM 1918 C CA . ARG A 1 252 ? -3.199 -6.299 22.381 1.00 86.88 252 ARG A CA 1
ATOM 1919 C C . ARG A 1 252 ? -2.691 -4.902 22.057 1.00 86.88 252 ARG A C 1
ATOM 1921 O O . ARG A 1 252 ? -1.819 -4.747 21.205 1.00 86.88 252 ARG A O 1
ATOM 1928 N N . LYS A 1 253 ? -3.204 -3.887 22.748 1.00 87.56 253 LYS A N 1
ATOM 1929 C CA . LYS A 1 253 ? -2.739 -2.505 22.611 1.00 87.56 253 LYS A CA 1
ATOM 1930 C C . LYS A 1 253 ? -1.265 -2.382 22.999 1.00 87.56 253 LYS A C 1
ATOM 1932 O O . LYS A 1 253 ? -0.509 -1.725 22.289 1.00 87.56 253 LYS A O 1
ATOM 1937 N N . ALA A 1 254 ? -0.837 -3.062 24.064 1.00 91.44 254 ALA A N 1
ATOM 1938 C CA . ALA A 1 254 ? 0.565 -3.102 24.472 1.00 91.44 254 ALA A CA 1
ATOM 1939 C C . ALA A 1 254 ? 1.473 -3.756 23.414 1.00 91.44 254 ALA A C 1
ATOM 1941 O O . ALA A 1 254 ? 2.572 -3.254 23.179 1.00 91.44 254 ALA A O 1
ATOM 1942 N N . LEU A 1 255 ? 1.011 -4.814 22.730 1.00 92.44 255 LEU A N 1
ATOM 1943 C CA . LEU A 1 255 ? 1.759 -5.438 21.626 1.00 92.44 255 LEU A CA 1
ATOM 1944 C C . LEU A 1 255 ? 2.024 -4.447 20.485 1.00 92.44 255 LEU A C 1
ATOM 1946 O O . LEU A 1 255 ? 3.157 -4.339 20.019 1.00 92.44 255 LEU A O 1
ATOM 1950 N N . PHE A 1 256 ? 1.002 -3.698 20.056 1.00 90.44 256 PHE A N 1
ATOM 1951 C CA . PHE A 1 256 ? 1.186 -2.684 19.016 1.00 90.44 256 PHE A CA 1
ATOM 1952 C C . PHE A 1 256 ? 2.025 -1.507 19.496 1.00 90.44 256 PHE A C 1
ATOM 1954 O O . PHE A 1 256 ? 2.887 -1.066 18.752 1.00 90.44 256 PHE A O 1
ATOM 1961 N N . ALA A 1 257 ? 1.846 -1.045 20.735 1.00 91.00 257 ALA A N 1
ATOM 1962 C CA . ALA A 1 257 ? 2.657 0.038 21.285 1.00 91.00 257 ALA A CA 1
ATOM 1963 C C . ALA A 1 257 ? 4.153 -0.329 21.359 1.00 91.00 257 ALA A C 1
ATOM 1965 O O . ALA A 1 257 ? 5.014 0.513 21.089 1.00 91.00 257 ALA A O 1
ATOM 1966 N N . ASP A 1 258 ? 4.481 -1.585 21.686 1.00 93.31 258 ASP A N 1
ATOM 1967 C CA . ASP A 1 258 ? 5.857 -2.078 21.585 1.00 93.31 258 ASP A CA 1
ATOM 1968 C C . ASP A 1 258 ? 6.328 -2.099 20.125 1.00 93.31 258 ASP A C 1
ATOM 1970 O O . ASP A 1 258 ? 7.401 -1.563 19.832 1.00 93.31 258 ASP A O 1
ATOM 1974 N N . ALA A 1 259 ? 5.513 -2.618 19.202 1.00 91.69 259 ALA A N 1
ATOM 1975 C CA . ALA A 1 259 ? 5.843 -2.656 17.780 1.00 91.69 259 ALA A CA 1
ATOM 1976 C C . ALA A 1 259 ? 6.097 -1.263 17.183 1.00 91.69 259 ALA A C 1
ATOM 1978 O O . ALA A 1 259 ? 7.114 -1.049 16.523 1.00 91.69 259 ALA A O 1
ATOM 1979 N N . SER A 1 260 ? 5.272 -0.271 17.517 1.00 90.25 260 SER A N 1
ATOM 1980 C CA . SER A 1 260 ? 5.443 1.139 17.140 1.00 90.25 260 SER A CA 1
ATOM 1981 C C . SER A 1 260 ? 6.800 1.723 17.538 1.00 90.25 260 SER A C 1
ATOM 1983 O O . SER A 1 260 ? 7.263 2.703 16.953 1.00 90.25 260 SER A O 1
ATOM 1985 N N . SER A 1 261 ? 7.469 1.139 18.537 1.00 91.12 261 SER A N 1
ATOM 1986 C CA . SER A 1 261 ? 8.793 1.577 18.984 1.00 91.12 261 SER A CA 1
ATOM 1987 C C . SER A 1 261 ? 9.950 0.992 18.165 1.00 91.12 261 SER A C 1
ATOM 1989 O O . SER A 1 261 ? 11.069 1.517 18.224 1.00 91.12 261 SER A O 1
ATOM 1991 N N . TRP A 1 262 ? 9.712 -0.066 17.382 1.00 92.12 262 TRP A N 1
ATOM 1992 C CA . TRP A 1 262 ? 10.752 -0.774 16.634 1.00 92.12 262 TRP A CA 1
ATOM 1993 C C . TRP A 1 262 ? 11.490 0.084 15.605 1.00 92.12 262 TRP A C 1
ATOM 1995 O O . TRP A 1 262 ? 12.715 -0.010 15.594 1.00 92.12 262 TRP A O 1
ATOM 2005 N N . PRO A 1 263 ? 10.851 0.983 14.825 1.00 91.38 263 PRO A N 1
ATOM 2006 C CA . PRO A 1 263 ? 11.577 1.824 13.873 1.00 91.38 263 PRO A CA 1
ATOM 2007 C C . PRO A 1 263 ? 12.682 2.667 14.518 1.00 91.38 263 PRO A C 1
ATOM 2009 O O . PRO A 1 263 ? 13.713 2.931 13.903 1.00 91.38 263 PRO A O 1
ATOM 2012 N N . ARG A 1 264 ? 12.489 3.059 15.785 1.00 90.50 264 ARG A N 1
ATOM 2013 C CA . ARG A 1 264 ? 13.485 3.807 16.564 1.00 90.50 264 ARG A CA 1
ATOM 2014 C C . ARG A 1 264 ? 14.530 2.895 17.212 1.00 90.50 264 ARG A C 1
ATOM 2016 O O . ARG A 1 264 ? 15.699 3.260 17.248 1.00 90.50 264 ARG A O 1
ATOM 2023 N N . LYS A 1 265 ? 14.122 1.735 17.741 1.00 92.12 265 LYS A N 1
ATOM 2024 C CA . LYS A 1 265 ? 15.008 0.789 18.456 1.00 92.12 265 LYS A CA 1
ATOM 2025 C C . LYS A 1 265 ? 15.862 -0.081 17.518 1.00 92.12 265 LYS A C 1
ATOM 2027 O O . LYS A 1 265 ? 16.983 -0.457 17.862 1.00 92.12 265 LYS A O 1
ATOM 2032 N N . PHE A 1 266 ? 15.346 -0.393 16.335 1.00 92.94 266 PHE A N 1
ATOM 2033 C CA . PHE A 1 266 ? 15.946 -1.272 15.329 1.00 92.94 266 PHE A CA 1
ATOM 2034 C C . PHE A 1 266 ? 15.907 -0.581 13.960 1.00 92.94 266 PHE A C 1
ATOM 2036 O O . PHE A 1 266 ? 15.167 -1.007 13.078 1.00 92.94 266 PHE A O 1
ATOM 2043 N N . PRO A 1 267 ? 16.638 0.527 13.766 1.00 89.06 267 PRO A N 1
ATOM 2044 C CA . PRO A 1 267 ? 16.525 1.319 12.546 1.00 89.06 267 PRO A CA 1
ATOM 2045 C C . PRO A 1 267 ? 16.913 0.501 11.306 1.00 89.06 267 PRO A C 1
ATOM 2047 O O . PRO A 1 267 ? 18.005 -0.062 11.244 1.00 89.06 267 PRO A O 1
ATOM 2050 N N . LEU A 1 268 ? 16.015 0.470 10.316 1.00 85.94 268 LEU A N 1
ATOM 2051 C CA . LEU A 1 268 ? 16.218 -0.149 9.004 1.00 85.94 268 LEU A CA 1
ATOM 2052 C C . LEU A 1 268 ? 15.876 0.868 7.915 1.00 85.94 268 LEU A C 1
ATOM 2054 O O . LEU A 1 268 ? 14.729 1.304 7.799 1.00 85.94 268 LEU A O 1
ATOM 2058 N N . GLY A 1 269 ? 16.876 1.262 7.127 1.00 76.38 269 GLY A N 1
ATOM 2059 C CA . GLY A 1 269 ? 16.701 2.190 6.010 1.00 76.38 269 GLY A CA 1
ATOM 2060 C C . GLY A 1 269 ? 15.960 3.488 6.371 1.00 76.38 269 GLY A C 1
ATOM 2061 O O . GLY A 1 269 ? 16.319 4.191 7.315 1.00 76.38 269 GLY A O 1
ATOM 2062 N N . ARG A 1 270 ? 14.945 3.840 5.567 1.00 65.88 270 ARG A N 1
ATOM 2063 C CA . ARG A 1 270 ? 14.069 5.005 5.778 1.00 65.88 270 ARG A CA 1
ATOM 2064 C C . ARG A 1 270 ? 12.669 4.505 6.140 1.00 65.88 270 ARG A C 1
ATOM 2066 O O . ARG A 1 270 ? 11.989 3.978 5.268 1.00 65.88 270 ARG A O 1
ATOM 2073 N N . GLY A 1 271 ? 12.262 4.692 7.392 1.00 66.25 271 GLY A N 1
ATOM 2074 C CA . GLY A 1 271 ? 10.903 4.430 7.868 1.00 66.25 271 GLY A CA 1
ATOM 2075 C C . GLY A 1 271 ? 10.719 5.033 9.257 1.00 66.25 271 GLY A C 1
ATOM 2076 O O . GLY A 1 271 ? 11.521 4.758 10.151 1.00 66.25 271 GLY A O 1
ATOM 2077 N N . LYS A 1 272 ? 9.735 5.925 9.426 1.00 75.62 272 LYS A N 1
ATOM 2078 C CA . LYS A 1 272 ? 9.478 6.587 10.725 1.00 75.62 272 LYS A CA 1
ATOM 2079 C C . LYS A 1 272 ? 8.349 5.932 11.516 1.00 75.62 272 LYS A C 1
ATOM 2081 O O . LYS A 1 272 ? 8.322 6.089 12.736 1.00 75.62 272 LYS A O 1
ATOM 2086 N N . ASP A 1 273 ? 7.454 5.230 10.830 1.00 84.81 273 ASP A N 1
ATOM 2087 C CA . ASP A 1 273 ? 6.334 4.495 11.412 1.00 84.81 273 ASP A CA 1
ATOM 2088 C C . ASP A 1 273 ? 6.501 2.975 11.245 1.00 84.81 273 ASP A C 1
ATOM 2090 O O . ASP A 1 273 ? 7.381 2.501 10.518 1.00 84.81 273 ASP A O 1
ATOM 2094 N N . LEU A 1 274 ? 5.693 2.201 11.979 1.00 87.06 274 LEU A N 1
ATOM 2095 C CA . LEU A 1 274 ? 5.777 0.740 11.995 1.00 87.06 274 LEU A CA 1
ATOM 2096 C C . LEU A 1 274 ? 5.512 0.135 10.615 1.00 87.06 274 LEU A C 1
ATOM 2098 O O . LEU A 1 274 ? 6.175 -0.826 10.227 1.00 87.06 274 LEU A O 1
ATOM 2102 N N . ARG A 1 275 ? 4.558 0.693 9.865 1.00 85.38 275 ARG A N 1
ATOM 2103 C CA . ARG A 1 275 ? 4.178 0.184 8.548 1.00 85.38 275 ARG A CA 1
ATOM 2104 C C . ARG A 1 275 ? 5.341 0.286 7.566 1.00 85.38 275 ARG A C 1
ATOM 2106 O O . ARG A 1 275 ? 5.735 -0.735 7.008 1.00 85.38 275 ARG A O 1
ATOM 2113 N N . GLU A 1 276 ? 5.891 1.485 7.377 1.00 86.62 276 GLU A N 1
ATOM 2114 C CA . GLU A 1 276 ? 7.025 1.723 6.477 1.00 86.62 276 GLU A CA 1
ATOM 2115 C C . GLU A 1 276 ? 8.221 0.856 6.871 1.00 86.62 276 GLU A C 1
ATOM 2117 O O . GLU A 1 276 ? 8.912 0.307 6.014 1.00 86.62 276 GLU A O 1
ATOM 2122 N N . TRP A 1 277 ? 8.449 0.706 8.177 1.00 90.56 277 TRP A N 1
ATOM 2123 C CA . TRP A 1 277 ? 9.535 -0.108 8.699 1.00 90.56 277 TRP A CA 1
ATOM 2124 C C . TRP A 1 277 ? 9.345 -1.600 8.398 1.00 90.56 277 TRP A C 1
ATOM 2126 O O . TRP A 1 277 ? 10.279 -2.247 7.926 1.00 90.56 277 TRP A O 1
ATOM 2136 N N . VAL A 1 278 ? 8.142 -2.149 8.606 1.00 88.69 278 VAL A N 1
ATOM 2137 C CA . VAL A 1 278 ? 7.824 -3.550 8.286 1.00 88.69 278 VAL A CA 1
ATOM 2138 C C . VAL A 1 278 ? 7.872 -3.785 6.775 1.00 88.69 278 VAL A C 1
ATOM 2140 O O . VAL A 1 278 ? 8.457 -4.772 6.332 1.00 88.69 278 VAL A O 1
ATOM 2143 N N . GLU A 1 279 ? 7.313 -2.883 5.965 1.00 87.19 279 GLU A N 1
ATOM 2144 C CA . GLU A 1 279 ? 7.414 -2.946 4.501 1.00 87.19 279 GLU A CA 1
ATOM 2145 C C . GLU A 1 279 ? 8.886 -2.948 4.062 1.00 87.19 279 GLU A C 1
ATOM 2147 O O . GLU A 1 279 ? 9.296 -3.796 3.267 1.00 87.19 279 GLU A O 1
ATOM 2152 N N . HIS A 1 280 ? 9.719 -2.079 4.642 1.00 88.19 280 HIS A N 1
ATOM 2153 C CA . HIS A 1 280 ? 11.154 -2.054 4.370 1.00 88.19 280 HIS A CA 1
ATOM 2154 C C . HIS A 1 280 ? 11.842 -3.367 4.765 1.00 88.19 280 HIS A C 1
ATOM 2156 O O . HIS A 1 280 ? 12.560 -3.951 3.949 1.00 88.19 280 HIS A O 1
ATOM 2162 N N . ALA A 1 281 ? 11.595 -3.853 5.984 1.00 89.19 281 ALA A N 1
ATOM 2163 C CA . ALA A 1 281 ? 12.173 -5.086 6.506 1.00 89.19 281 ALA A CA 1
ATOM 2164 C C . ALA A 1 281 ? 11.857 -6.297 5.612 1.00 89.19 281 ALA A C 1
ATOM 2166 O O . ALA A 1 281 ? 12.692 -7.181 5.443 1.00 89.19 281 ALA A O 1
ATOM 2167 N N . MET A 1 282 ? 10.664 -6.337 5.015 1.00 87.81 282 MET A N 1
ATOM 2168 C CA . MET A 1 282 ? 10.206 -7.464 4.198 1.00 87.81 282 MET A CA 1
ATOM 2169 C C . MET A 1 282 ? 10.587 -7.340 2.726 1.00 87.81 282 MET A C 1
ATOM 2171 O O . MET A 1 282 ? 10.965 -8.324 2.081 1.00 87.81 282 MET A O 1
ATOM 2175 N N . GLU A 1 283 ? 10.484 -6.143 2.163 1.00 83.94 283 GLU A N 1
ATOM 2176 C CA . GLU A 1 283 ? 10.614 -5.943 0.721 1.00 83.94 283 GLU A CA 1
ATOM 2177 C C . GLU A 1 283 ? 12.015 -5.511 0.302 1.00 83.94 283 GLU A C 1
ATOM 2179 O O . GLU A 1 283 ? 12.437 -5.840 -0.807 1.00 83.94 283 GLU A O 1
ATOM 2184 N N . ARG A 1 284 ? 12.744 -4.805 1.174 1.00 84.38 284 ARG A N 1
ATOM 2185 C CA . ARG A 1 284 ? 13.980 -4.099 0.805 1.00 84.38 284 ARG A CA 1
ATOM 2186 C C . ARG A 1 284 ? 15.215 -4.534 1.578 1.00 84.38 284 ARG A C 1
ATOM 2188 O O . ARG A 1 284 ? 16.306 -4.364 1.035 1.00 84.38 284 ARG A O 1
ATOM 2195 N N . ALA A 1 285 ? 15.047 -5.101 2.772 1.00 87.19 285 ALA A N 1
ATOM 2196 C CA . ALA A 1 285 ? 16.164 -5.545 3.596 1.00 87.19 285 ALA A CA 1
ATOM 2197 C C . ALA A 1 285 ? 17.105 -6.484 2.829 1.00 87.19 285 ALA A C 1
ATOM 2199 O O . ALA A 1 285 ? 16.665 -7.343 2.055 1.00 87.19 285 ALA A O 1
ATOM 2200 N N . GLN A 1 286 ? 18.401 -6.295 3.053 1.00 88.56 286 GLN A N 1
ATOM 2201 C CA . GLN A 1 286 ? 19.490 -7.060 2.449 1.00 88.56 286 GLN A CA 1
ATOM 2202 C C . GLN A 1 286 ? 20.251 -7.849 3.522 1.00 88.56 286 GLN A C 1
ATOM 2204 O O . GLN A 1 286 ? 19.999 -7.712 4.717 1.00 88.56 286 GLN A O 1
ATOM 2209 N N . ASP A 1 287 ? 21.229 -8.648 3.101 1.00 88.12 287 ASP A N 1
ATOM 2210 C CA . ASP A 1 287 ? 22.112 -9.414 3.997 1.00 88.12 287 ASP A CA 1
ATOM 2211 C C . ASP A 1 287 ? 22.791 -8.524 5.064 1.00 88.12 287 ASP A C 1
ATOM 2213 O O . ASP A 1 287 ? 22.961 -8.928 6.209 1.00 88.12 287 ASP A O 1
ATOM 2217 N N . ALA A 1 288 ? 23.085 -7.259 4.735 1.00 89.19 288 ALA A N 1
ATOM 2218 C CA . ALA A 1 288 ? 23.644 -6.284 5.678 1.00 89.19 288 ALA A CA 1
ATOM 2219 C C . ALA A 1 288 ? 22.693 -5.908 6.837 1.00 89.19 288 ALA A C 1
ATOM 2221 O O . ALA A 1 288 ? 23.160 -5.532 7.911 1.00 89.19 288 ALA A O 1
ATOM 2222 N N . ASP A 1 289 ? 21.376 -6.026 6.645 1.00 92.06 289 ASP A N 1
ATOM 2223 C CA . ASP A 1 289 ? 20.355 -5.697 7.650 1.00 92.06 289 ASP A CA 1
ATOM 2224 C C . ASP A 1 289 ? 20.074 -6.863 8.611 1.00 92.06 289 ASP A C 1
ATOM 2226 O O . ASP A 1 289 ? 19.418 -6.694 9.646 1.00 92.06 289 ASP A O 1
ATOM 2230 N N . ARG A 1 290 ? 20.583 -8.059 8.291 1.00 92.81 290 ARG A N 1
ATOM 2231 C CA . ARG A 1 290 ? 20.355 -9.291 9.047 1.00 92.81 290 ARG A CA 1
ATOM 2232 C C . ARG A 1 290 ? 20.665 -9.164 10.545 1.00 92.81 290 ARG A C 1
ATOM 2234 O O . ARG A 1 290 ? 19.802 -9.575 11.319 1.00 92.81 290 ARG A O 1
ATOM 2241 N N . PRO A 1 291 ? 21.803 -8.593 10.999 1.00 94.88 291 PRO A N 1
ATOM 2242 C CA . PRO A 1 291 ? 22.094 -8.511 12.433 1.00 94.88 291 PRO A CA 1
ATOM 2243 C C . PRO A 1 291 ? 21.032 -7.724 13.212 1.00 94.88 291 PRO A C 1
ATOM 2245 O O . PRO A 1 291 ? 20.674 -8.091 14.329 1.00 94.88 291 PRO A O 1
ATOM 2248 N N . THR A 1 292 ? 20.480 -6.667 12.610 1.00 94.81 292 THR A N 1
ATOM 2249 C CA . THR A 1 292 ? 19.408 -5.862 13.211 1.00 94.81 292 THR A CA 1
ATOM 2250 C C . THR A 1 292 ? 18.108 -6.657 13.315 1.00 94.81 292 THR A C 1
ATOM 2252 O O . THR A 1 292 ? 17.438 -6.601 14.347 1.00 94.81 292 THR A O 1
ATOM 2255 N N . LEU A 1 293 ? 17.767 -7.427 12.276 1.00 94.56 293 LEU A N 1
ATOM 2256 C CA . LEU A 1 293 ? 16.586 -8.294 12.257 1.00 94.56 293 LEU A CA 1
ATOM 2257 C C . LEU A 1 293 ? 16.701 -9.449 13.262 1.00 94.56 293 LEU A C 1
ATOM 2259 O O . LEU A 1 293 ? 15.756 -9.714 14.002 1.00 94.56 293 LEU A O 1
ATOM 2263 N N . GLU A 1 294 ? 17.862 -10.102 13.339 1.00 95.25 294 GLU A N 1
ATOM 2264 C CA . GLU A 1 294 ? 18.128 -11.158 14.324 1.00 95.25 294 GLU A CA 1
ATOM 2265 C C . GLU A 1 294 ? 18.079 -10.609 15.758 1.00 95.25 294 GLU A C 1
ATOM 2267 O O . GLU A 1 294 ? 17.502 -11.254 16.636 1.00 95.25 294 GLU A O 1
ATOM 2272 N N . ARG A 1 295 ? 18.590 -9.390 15.991 1.00 96.25 295 ARG A N 1
ATOM 2273 C CA . ARG A 1 295 ? 18.480 -8.708 17.289 1.00 96.25 295 ARG A CA 1
ATOM 2274 C C . ARG A 1 295 ? 17.031 -8.395 17.660 1.00 96.25 295 ARG A C 1
ATOM 2276 O O . ARG A 1 295 ? 16.638 -8.657 18.793 1.00 96.25 295 ARG A O 1
ATOM 2283 N N . LEU A 1 296 ? 16.229 -7.879 16.723 1.00 95.69 296 LEU A N 1
ATOM 2284 C CA . LEU A 1 296 ? 14.799 -7.657 16.958 1.00 95.69 296 LEU A CA 1
ATOM 2285 C C . LEU A 1 296 ? 14.118 -8.954 17.398 1.00 95.69 296 LEU A C 1
ATOM 2287 O O . LEU A 1 296 ? 13.387 -8.949 18.385 1.00 95.69 296 LEU A O 1
ATOM 2291 N N . VAL A 1 297 ? 14.365 -10.062 16.692 1.00 95.31 297 VAL A N 1
ATOM 2292 C CA . VAL A 1 297 ? 13.755 -11.348 17.046 1.00 95.31 297 VAL A CA 1
ATOM 2293 C C . VAL A 1 297 ? 14.220 -11.817 18.418 1.00 95.31 297 VAL A C 1
ATOM 2295 O O . VAL A 1 297 ? 13.389 -12.251 19.205 1.00 95.31 297 VAL A O 1
ATOM 2298 N N . ALA A 1 298 ? 15.510 -11.696 18.735 1.00 95.44 298 ALA A N 1
ATOM 2299 C CA . ALA A 1 298 ? 16.032 -12.083 20.042 1.00 95.44 298 ALA A CA 1
ATOM 2300 C C . ALA A 1 298 ? 15.399 -11.283 21.196 1.00 95.44 298 ALA A C 1
ATOM 2302 O O . ALA A 1 298 ? 15.118 -11.849 22.249 1.00 95.44 298 ALA A O 1
ATOM 2303 N N . GLU A 1 299 ? 15.152 -9.985 21.003 1.00 96.00 299 GLU A N 1
ATOM 2304 C CA . GLU A 1 299 ? 14.594 -9.108 22.041 1.00 96.00 299 GLU A CA 1
ATOM 2305 C C . GLU A 1 299 ? 13.057 -9.110 22.107 1.00 96.00 299 GLU A C 1
ATOM 2307 O O . GLU A 1 299 ? 12.493 -8.787 23.155 1.00 96.00 299 GLU A O 1
ATOM 2312 N N . ARG A 1 300 ? 12.367 -9.413 20.997 1.00 95.00 300 ARG A N 1
ATOM 2313 C CA . ARG A 1 300 ? 10.907 -9.247 20.833 1.00 95.00 300 ARG A CA 1
ATOM 2314 C C . ARG A 1 300 ? 10.205 -10.488 20.286 1.00 95.00 300 ARG A C 1
ATOM 2316 O O . ARG A 1 300 ? 9.151 -10.367 19.662 1.00 95.00 300 ARG A O 1
ATOM 2323 N N . GLU A 1 301 ? 10.760 -11.678 20.522 1.00 94.06 301 GLU A N 1
ATOM 2324 C CA . GLU A 1 301 ? 10.212 -12.943 20.009 1.00 94.06 301 GLU A CA 1
ATOM 2325 C C . GLU A 1 301 ? 8.728 -13.125 20.371 1.00 94.06 301 GLU A C 1
ATOM 2327 O O . GLU A 1 301 ? 7.917 -13.444 19.500 1.00 94.06 301 GLU A O 1
ATOM 2332 N N . ASP A 1 302 ? 8.356 -12.861 21.626 1.00 92.38 302 ASP A N 1
ATOM 2333 C CA . ASP A 1 302 ? 6.980 -13.022 22.110 1.00 92.38 302 ASP A CA 1
ATOM 2334 C C . ASP A 1 302 ? 6.010 -12.051 21.431 1.00 92.38 302 ASP A C 1
ATOM 2336 O O . ASP A 1 302 ? 4.933 -12.459 20.988 1.00 92.38 302 ASP A O 1
ATOM 2340 N N . THR A 1 303 ? 6.407 -10.780 21.279 1.00 92.62 303 THR A N 1
ATOM 2341 C CA . THR A 1 303 ? 5.608 -9.778 20.562 1.00 92.62 303 THR A CA 1
ATOM 2342 C C . THR A 1 303 ? 5.435 -10.178 19.098 1.00 92.62 303 THR A C 1
ATOM 2344 O O . THR A 1 303 ? 4.323 -10.131 18.575 1.00 92.62 303 THR A O 1
ATOM 2347 N N . LEU A 1 304 ? 6.506 -10.630 18.436 1.00 92.56 304 LEU A N 1
ATOM 2348 C CA . LEU A 1 304 ? 6.464 -11.088 17.045 1.00 92.56 304 LEU A CA 1
ATOM 2349 C C . LEU A 1 304 ? 5.550 -12.300 16.864 1.00 92.56 304 LEU A C 1
ATOM 2351 O O . LEU A 1 304 ? 4.763 -12.323 15.924 1.00 92.56 304 LEU A O 1
ATOM 2355 N N . ARG A 1 305 ? 5.621 -13.297 17.755 1.00 92.56 305 ARG A N 1
ATOM 2356 C CA . ARG A 1 305 ? 4.733 -14.471 17.719 1.00 92.56 305 ARG A CA 1
ATOM 2357 C C . ARG A 1 305 ? 3.277 -14.063 17.931 1.00 92.56 305 ARG A C 1
ATOM 2359 O O . ARG A 1 305 ? 2.417 -14.491 17.169 1.00 92.56 305 ARG A O 1
ATOM 2366 N N . ALA A 1 306 ? 3.011 -13.187 18.899 1.00 89.69 306 ALA A N 1
ATOM 2367 C CA . ALA A 1 306 ? 1.662 -12.699 19.159 1.00 89.69 306 ALA A CA 1
ATOM 2368 C C . ALA A 1 306 ? 1.090 -11.892 17.980 1.00 89.69 306 ALA A C 1
ATOM 2370 O O . ALA A 1 306 ? -0.082 -12.053 17.653 1.00 89.69 306 ALA A O 1
ATOM 2371 N N . LEU A 1 307 ? 1.912 -11.069 17.316 1.00 88.56 307 LEU A N 1
ATOM 2372 C CA . LEU A 1 307 ? 1.516 -10.311 16.124 1.00 88.56 307 LEU A CA 1
ATOM 2373 C C . LEU A 1 307 ? 1.431 -11.176 14.858 1.00 88.56 307 LEU A C 1
ATOM 2375 O O . LEU A 1 307 ? 0.659 -10.865 13.954 1.00 88.56 307 LEU A O 1
ATOM 2379 N N . ARG A 1 308 ? 2.196 -12.271 14.780 1.00 88.31 308 ARG A N 1
ATOM 2380 C CA . ARG A 1 308 ? 2.101 -13.258 13.694 1.00 88.31 308 ARG A CA 1
ATOM 2381 C C . ARG A 1 308 ? 0.731 -13.930 13.676 1.00 88.31 308 ARG A C 1
ATOM 2383 O O . ARG A 1 308 ? 0.172 -14.150 12.607 1.00 88.31 308 ARG A O 1
ATOM 2390 N N . ASP A 1 309 ? 0.203 -14.233 14.856 1.00 83.75 309 ASP A N 1
ATOM 2391 C CA . ASP A 1 309 ? -1.066 -14.943 15.032 1.00 83.75 309 ASP A CA 1
ATOM 2392 C C . ASP A 1 309 ? -2.286 -13.992 14.973 1.00 83.75 309 ASP A C 1
ATOM 2394 O O . ASP A 1 309 ? -3.412 -14.369 15.313 1.00 83.75 309 ASP A O 1
ATOM 2398 N N . VAL A 1 310 ? -2.071 -12.746 14.528 1.00 78.31 310 VAL A N 1
ATOM 2399 C CA . VAL A 1 310 ? -3.130 -11.780 14.225 1.00 78.31 310 VAL A CA 1
ATOM 2400 C C . VAL A 1 310 ? -3.823 -12.200 12.939 1.00 78.31 310 VAL A C 1
ATOM 2402 O O . VAL A 1 310 ? -3.301 -12.048 11.838 1.00 78.31 310 VAL A O 1
ATOM 2405 N N . GLU A 1 311 ? -5.048 -12.680 13.079 1.00 68.12 311 GLU A N 1
ATOM 2406 C CA . GLU A 1 311 ? -5.985 -12.769 11.968 1.00 68.12 311 GLU A CA 1
ATOM 2407 C C . GLU A 1 311 ? -6.721 -11.429 11.872 1.00 68.12 311 GLU A C 1
ATOM 2409 O O . GLU A 1 311 ? -7.426 -11.046 12.806 1.00 68.12 311 GLU A O 1
ATOM 2414 N N . GLY A 1 312 ? -6.564 -10.698 10.762 1.00 59.69 312 GLY A N 1
ATOM 2415 C CA . GLY A 1 312 ? -7.203 -9.385 10.571 1.00 59.69 312 GLY A CA 1
ATOM 2416 C C . GLY A 1 312 ? -8.738 -9.416 10.641 1.00 59.69 312 GLY A C 1
ATOM 2417 O O . GLY A 1 312 ? -9.363 -8.398 10.916 1.00 59.69 312 GLY A O 1
ATOM 2418 N N . THR A 1 313 ? -9.339 -10.594 10.460 1.00 54.78 313 THR A N 1
ATOM 2419 C CA . THR A 1 313 ? -10.775 -10.861 10.623 1.00 54.78 313 THR A CA 1
ATOM 2420 C C . THR A 1 313 ? -11.185 -11.124 12.075 1.00 54.78 313 THR A C 1
ATOM 2422 O O . THR A 1 313 ? -12.376 -11.112 12.380 1.00 54.78 313 THR A O 1
ATOM 2425 N N . ARG A 1 314 ? -10.234 -11.360 12.995 1.00 61.94 314 ARG A N 1
ATOM 2426 C CA . ARG A 1 314 ? -10.541 -11.588 14.411 1.00 61.94 314 ARG A CA 1
ATOM 2427 C C . ARG A 1 314 ? -10.858 -10.268 15.120 1.00 61.94 314 ARG A C 1
ATOM 2429 O O . ARG A 1 314 ? -10.063 -9.325 15.050 1.00 61.94 314 ARG A O 1
ATOM 2436 N N . PRO A 1 315 ? -11.955 -10.210 15.891 1.00 54.69 315 PRO A N 1
ATOM 2437 C CA . PRO A 1 315 ? -12.414 -8.960 16.488 1.00 54.69 315 PRO A CA 1
ATOM 2438 C C . PRO A 1 315 ? -11.394 -8.277 17.408 1.00 54.69 315 PRO A C 1
ATOM 2440 O O . PRO A 1 315 ? -10.718 -8.924 18.213 1.00 54.69 315 PRO A O 1
ATOM 2443 N N . GLY A 1 316 ? -11.310 -6.949 17.259 1.00 65.75 316 GLY A N 1
ATOM 2444 C CA . GLY A 1 316 ? -10.628 -5.981 18.126 1.00 65.75 316 GLY A CA 1
ATOM 2445 C C . GLY A 1 316 ? -9.103 -5.842 18.010 1.00 65.75 316 GLY A C 1
ATOM 2446 O O . GLY A 1 316 ? -8.505 -5.076 18.765 1.00 65.75 316 GLY A O 1
ATOM 2447 N N . TRP A 1 317 ? -8.452 -6.504 17.047 1.00 76.56 317 TRP A N 1
ATOM 2448 C CA . TRP A 1 317 ? -7.052 -6.198 16.706 1.00 76.56 317 TRP A CA 1
ATOM 2449 C C . TRP A 1 317 ? -6.895 -4.828 16.032 1.00 76.56 317 TRP A C 1
ATOM 2451 O O . TRP A 1 317 ? -6.009 -4.065 16.411 1.00 76.56 317 TRP A O 1
ATOM 2461 N N . PHE A 1 318 ? -7.787 -4.480 15.096 1.00 70.50 318 PHE A N 1
ATOM 2462 C CA . PHE A 1 318 ? -7.787 -3.171 14.421 1.00 70.50 318 PHE A CA 1
ATOM 2463 C C . PHE A 1 318 ? -7.896 -2.020 15.421 1.00 70.50 318 PHE A C 1
ATOM 2465 O O . PHE A 1 318 ? -7.194 -1.016 15.357 1.00 70.50 318 PHE A O 1
ATOM 2472 N N . THR A 1 319 ? -8.746 -2.218 16.414 1.00 67.56 319 THR A N 1
ATOM 2473 C CA . THR A 1 319 ? -8.958 -1.303 17.521 1.00 67.56 319 THR A CA 1
ATOM 2474 C C . THR A 1 319 ? -7.724 -1.105 18.374 1.00 67.56 319 THR A C 1
ATOM 2476 O O . THR A 1 319 ? -7.363 0.028 18.679 1.00 67.56 319 THR A O 1
ATOM 2479 N N . ALA A 1 320 ? -7.102 -2.208 18.787 1.00 76.62 320 ALA A N 1
ATOM 2480 C CA . ALA A 1 320 ? -5.911 -2.171 19.612 1.00 76.62 320 ALA A CA 1
ATOM 2481 C C . ALA A 1 320 ? -4.773 -1.447 18.880 1.00 76.62 320 ALA A C 1
ATOM 2483 O O . ALA A 1 320 ? -4.084 -0.632 19.492 1.00 76.62 320 ALA A O 1
ATOM 2484 N N . ALA A 1 321 ? -4.640 -1.673 17.567 1.00 77.44 321 ALA A N 1
ATOM 2485 C CA . ALA A 1 321 ? -3.706 -0.947 16.712 1.00 77.44 321 ALA A CA 1
ATOM 2486 C C . ALA A 1 321 ? -4.026 0.556 16.682 1.00 77.44 321 ALA A C 1
ATOM 2488 O O . ALA A 1 321 ? -3.168 1.376 17.000 1.00 77.44 321 ALA A O 1
ATOM 2489 N N . ALA A 1 322 ? -5.278 0.934 16.402 1.00 72.56 322 ALA A N 1
ATOM 2490 C CA . ALA A 1 322 ? -5.698 2.335 16.360 1.00 72.56 322 ALA A CA 1
ATOM 2491 C C . ALA A 1 322 ? -5.489 3.060 17.703 1.00 72.56 322 ALA A C 1
ATOM 2493 O O . ALA A 1 322 ? -5.014 4.196 17.718 1.00 72.56 322 ALA A O 1
ATOM 2494 N N . ALA A 1 323 ? -5.787 2.401 18.826 1.00 71.81 323 ALA A N 1
ATOM 2495 C CA . ALA A 1 323 ? -5.570 2.929 20.173 1.00 71.81 323 ALA A CA 1
ATOM 2496 C C . ALA A 1 323 ? -4.079 3.055 20.539 1.00 71.81 323 ALA A C 1
ATOM 2498 O O . ALA A 1 323 ? -3.725 3.889 21.371 1.00 71.81 323 ALA A O 1
ATOM 2499 N N . ALA A 1 324 ? -3.209 2.258 19.912 1.00 78.88 324 ALA A N 1
ATOM 2500 C CA . ALA A 1 324 ? -1.756 2.400 19.988 1.00 78.88 324 ALA A CA 1
ATOM 2501 C C . ALA A 1 324 ? -1.198 3.461 19.013 1.00 78.88 324 ALA A C 1
ATOM 2503 O O . ALA A 1 324 ? -0.005 3.750 19.047 1.00 78.88 324 ALA A O 1
ATOM 2504 N N . GLY A 1 325 ? -2.046 4.069 18.171 1.00 75.50 325 GLY A N 1
ATOM 2505 C CA . GLY A 1 325 ? -1.658 5.066 17.166 1.00 75.50 325 GLY A CA 1
ATOM 2506 C C . GLY A 1 325 ? -1.359 4.494 15.774 1.00 75.50 325 GLY A C 1
ATOM 2507 O O . GLY A 1 325 ? -1.011 5.247 14.868 1.00 75.50 325 GLY A O 1
ATOM 2508 N N . GLU A 1 326 ? -1.544 3.189 15.568 1.00 77.50 326 GLU A N 1
ATOM 2509 C CA . GLU A 1 326 ? -1.215 2.462 14.336 1.00 77.50 326 GLU A CA 1
ATOM 2510 C C . GLU A 1 326 ? -2.429 2.317 13.410 1.00 77.50 326 GLU A C 1
ATOM 2512 O O . GLU A 1 326 ? -2.977 1.236 13.208 1.00 77.50 326 GLU A O 1
ATOM 2517 N N . GLN A 1 327 ? -2.876 3.428 12.822 1.00 62.94 327 GLN A N 1
ATOM 2518 C CA . GLN A 1 327 ? -4.074 3.448 11.964 1.00 62.94 327 GLN A CA 1
ATOM 2519 C C . GLN A 1 327 ? -3.834 2.963 10.523 1.00 62.94 327 GLN A C 1
ATOM 2521 O O . GLN A 1 327 ? -4.781 2.829 9.752 1.00 62.94 327 GLN A O 1
ATOM 2526 N N . ARG A 1 328 ? -2.573 2.749 10.125 1.00 65.06 328 ARG A N 1
ATOM 2527 C CA . ARG A 1 328 ? -2.186 2.457 8.730 1.00 65.06 328 ARG A CA 1
ATOM 2528 C C . ARG A 1 328 ? -1.678 1.037 8.502 1.00 65.06 328 ARG A C 1
ATOM 2530 O O . ARG A 1 328 ? -1.312 0.718 7.370 1.00 65.06 328 ARG A O 1
ATOM 2537 N N . VAL A 1 329 ? -1.617 0.216 9.546 1.00 67.38 329 VAL A N 1
ATOM 2538 C CA . VAL A 1 329 ? -1.106 -1.153 9.458 1.00 67.38 329 VAL A CA 1
ATOM 2539 C C . VAL A 1 329 ? -2.210 -2.067 8.935 1.00 67.38 329 VAL A C 1
ATOM 2541 O O . VAL A 1 329 ? -3.251 -2.220 9.568 1.00 67.38 329 VAL A O 1
ATOM 2544 N N . ASP A 1 330 ? -1.975 -2.690 7.781 1.00 73.38 330 ASP A N 1
ATOM 2545 C CA . ASP A 1 330 ? -2.849 -3.744 7.268 1.00 73.38 330 ASP A CA 1
ATOM 2546 C C . ASP A 1 330 ? -2.622 -5.036 8.064 1.00 73.38 330 ASP A C 1
ATOM 2548 O O . ASP A 1 330 ? -1.605 -5.722 7.923 1.00 73.38 330 ASP A O 1
ATOM 2552 N N . LEU A 1 331 ? -3.587 -5.351 8.926 1.00 71.75 331 LEU A N 1
ATOM 2553 C CA . LEU A 1 331 ? -3.533 -6.500 9.824 1.00 71.75 331 LEU A CA 1
ATOM 2554 C C . LEU A 1 331 ? -3.696 -7.836 9.103 1.00 71.75 331 LEU A C 1
ATOM 2556 O O . LEU A 1 331 ? -3.193 -8.846 9.589 1.00 71.75 331 LEU A O 1
ATOM 2560 N N . THR A 1 332 ? -4.353 -7.857 7.941 1.00 71.00 332 THR A N 1
ATOM 2561 C CA . THR A 1 332 ? -4.555 -9.096 7.172 1.00 71.00 332 THR A CA 1
ATOM 2562 C C . THR A 1 332 ? -3.244 -9.624 6.595 1.00 71.00 332 THR A C 1
ATOM 2564 O O . THR A 1 332 ? -3.064 -10.829 6.435 1.00 71.00 332 THR A O 1
ATOM 2567 N N . THR A 1 333 ? -2.290 -8.727 6.351 1.00 75.25 333 THR A N 1
ATOM 2568 C CA . THR A 1 333 ? -0.979 -9.048 5.790 1.00 75.25 333 THR A CA 1
ATOM 2569 C C . THR A 1 333 ? 0.145 -8.977 6.833 1.00 75.25 333 THR A C 1
ATOM 2571 O O . THR A 1 333 ? 1.309 -9.217 6.508 1.00 75.25 333 THR A O 1
ATOM 2574 N N . LEU A 1 334 ? -0.166 -8.671 8.099 1.00 82.56 334 LEU A N 1
ATOM 2575 C CA . LEU A 1 334 ? 0.818 -8.562 9.181 1.00 82.56 334 LEU A CA 1
ATOM 2576 C C . LEU A 1 334 ? 1.383 -9.929 9.583 1.00 82.56 334 LEU A C 1
ATOM 2578 O O . LEU A 1 334 ? 2.600 -10.074 9.708 1.00 82.56 334 LEU A O 1
ATOM 2582 N N . GLY A 1 335 ? 0.513 -10.933 9.716 1.00 83.50 335 GLY A N 1
ATOM 2583 C CA . GLY A 1 335 ? 0.880 -12.278 10.157 1.00 83.50 335 GLY A CA 1
ATOM 2584 C C . GLY A 1 335 ? 2.025 -12.900 9.345 1.00 83.50 335 GLY A C 1
ATOM 2585 O O . GLY A 1 335 ? 3.091 -13.192 9.899 1.00 83.50 335 GLY A O 1
ATOM 2586 N N . PRO A 1 336 ? 1.874 -13.015 8.012 1.00 84.75 336 PRO A N 1
ATOM 2587 C CA . PRO A 1 336 ? 2.934 -13.517 7.142 1.00 84.75 336 PRO A CA 1
ATOM 2588 C C . PRO A 1 336 ? 4.242 -12.709 7.216 1.00 84.75 336 PRO A C 1
ATOM 2590 O O . PRO A 1 336 ? 5.330 -13.283 7.170 1.00 84.75 336 PRO A O 1
ATOM 2593 N N . ARG A 1 337 ? 4.177 -11.379 7.389 1.00 89.12 337 ARG A N 1
ATOM 2594 C CA . ARG A 1 337 ? 5.379 -10.533 7.530 1.00 89.12 337 ARG A CA 1
ATOM 2595 C C . ARG A 1 337 ? 6.126 -10.806 8.840 1.00 89.12 337 ARG A C 1
ATOM 2597 O O . ARG A 1 337 ? 7.351 -10.901 8.841 1.00 89.12 337 ARG A O 1
ATOM 2604 N N . MET A 1 338 ? 5.409 -11.023 9.941 1.00 91.50 338 MET A N 1
ATOM 2605 C CA . MET A 1 338 ? 6.031 -11.440 11.205 1.00 91.50 338 MET A CA 1
ATOM 2606 C C . MET A 1 338 ? 6.656 -12.837 11.097 1.00 91.50 338 MET A C 1
ATOM 2608 O O . MET A 1 338 ? 7.728 -13.079 11.655 1.00 91.50 338 MET A O 1
ATOM 2612 N N . ASN A 1 339 ? 6.041 -13.747 10.331 1.00 91.06 339 ASN A N 1
ATOM 2613 C CA . ASN A 1 339 ? 6.616 -15.069 10.077 1.00 91.06 339 ASN A CA 1
ATOM 2614 C C . ASN A 1 339 ? 7.962 -14.985 9.339 1.00 91.06 339 ASN A C 1
ATOM 2616 O O . ASN A 1 339 ? 8.906 -15.679 9.711 1.00 91.06 339 ASN A O 1
ATOM 2620 N N . VAL A 1 340 ? 8.082 -14.105 8.340 1.00 93.19 340 VAL A N 1
ATOM 2621 C CA . VAL A 1 340 ? 9.352 -13.864 7.635 1.00 93.19 340 VAL A CA 1
ATOM 2622 C C . VAL A 1 340 ? 10.431 -13.354 8.593 1.00 93.19 340 VAL A C 1
ATOM 2624 O O . VAL A 1 340 ? 11.538 -13.888 8.568 1.00 93.19 340 VAL A O 1
ATOM 2627 N N . LEU A 1 341 ? 10.122 -12.387 9.468 1.00 93.44 341 LEU A N 1
ATOM 2628 C CA . LEU A 1 341 ? 11.069 -11.896 10.484 1.00 93.44 341 LEU A CA 1
ATOM 2629 C C . LEU A 1 341 ? 11.579 -13.035 11.379 1.00 93.44 341 LEU A C 1
ATOM 2631 O O . LEU A 1 341 ? 12.787 -13.209 11.544 1.00 93.44 341 LEU A O 1
ATOM 2635 N N . LEU A 1 342 ? 10.669 -13.866 11.897 1.00 94.19 342 LEU A N 1
ATOM 2636 C CA . LEU A 1 342 ? 11.022 -15.037 12.706 1.00 94.19 342 LEU A CA 1
ATOM 2637 C C . LEU A 1 342 ? 11.851 -16.063 11.912 1.00 94.19 342 LEU A C 1
ATOM 2639 O O . LEU A 1 342 ? 12.768 -16.677 12.462 1.00 94.19 342 LEU A O 1
ATOM 2643 N N . ALA A 1 343 ? 11.556 -16.250 10.624 1.00 93.88 343 ALA A N 1
ATOM 2644 C CA . ALA A 1 343 ? 12.269 -17.182 9.757 1.00 93.88 343 ALA A CA 1
ATOM 2645 C C . ALA A 1 343 ? 13.704 -16.726 9.438 1.00 93.88 343 ALA A C 1
ATOM 2647 O O . ALA A 1 343 ? 14.603 -17.569 9.391 1.00 93.88 343 ALA A O 1
ATOM 2648 N N . VAL A 1 344 ? 13.950 -15.416 9.293 1.00 93.44 344 VAL A N 1
ATOM 2649 C CA . VAL A 1 344 ? 15.306 -14.844 9.140 1.00 93.44 344 VAL A CA 1
ATOM 2650 C C . VAL A 1 344 ? 16.197 -15.249 10.318 1.00 93.44 344 VAL A C 1
ATOM 2652 O O . VAL A 1 344 ? 17.305 -15.749 10.119 1.00 93.44 344 VAL A O 1
ATOM 2655 N N . ALA A 1 345 ? 15.669 -15.156 11.540 1.00 92.44 345 ALA A N 1
ATOM 2656 C CA . ALA A 1 345 ? 16.361 -15.574 12.759 1.00 92.44 345 ALA A CA 1
ATOM 2657 C C . ALA A 1 345 ? 16.340 -17.096 13.017 1.00 92.44 345 ALA A C 1
ATOM 2659 O O . ALA A 1 345 ? 16.847 -17.560 14.038 1.00 92.44 345 ALA A O 1
ATOM 2660 N N . GLY A 1 346 ? 15.748 -17.898 12.124 1.00 91.50 346 GLY A N 1
ATOM 2661 C CA . GLY A 1 346 ? 15.645 -19.352 12.278 1.00 91.50 346 GLY A CA 1
ATOM 2662 C C . GLY A 1 346 ? 14.699 -19.814 13.395 1.00 91.50 346 GLY A C 1
ATOM 2663 O O . GLY A 1 346 ? 14.800 -20.955 13.840 1.00 91.50 346 GLY A O 1
ATOM 2664 N N . LYS A 1 347 ? 13.787 -18.950 13.856 1.00 92.94 347 LYS A N 1
ATOM 2665 C CA . LYS A 1 347 ? 12.794 -19.242 14.907 1.00 92.94 347 LYS A CA 1
ATOM 2666 C C . LYS A 1 347 ? 11.463 -19.770 14.364 1.00 92.94 347 LYS A C 1
ATOM 2668 O O . LYS A 1 347 ? 10.631 -20.246 15.135 1.00 92.94 347 LYS A O 1
ATOM 2673 N N . ALA A 1 348 ? 11.261 -19.693 13.051 1.00 91.50 348 ALA A N 1
ATOM 2674 C CA . ALA A 1 348 ? 10.088 -20.205 12.355 1.00 91.50 348 ALA A CA 1
ATOM 2675 C C . ALA A 1 348 ? 10.489 -20.863 11.025 1.00 91.50 348 ALA A C 1
ATOM 2677 O O . ALA A 1 348 ? 11.521 -20.505 10.445 1.00 91.50 348 ALA A O 1
ATOM 2678 N N . PRO A 1 349 ? 9.694 -21.819 10.513 1.00 90.56 349 PRO A N 1
ATOM 2679 C CA . PRO A 1 349 ? 9.876 -22.289 9.153 1.00 90.56 349 PRO A CA 1
ATOM 2680 C C . PRO A 1 349 ? 9.602 -21.143 8.174 1.00 90.56 349 PRO A C 1
ATOM 2682 O O . PRO A 1 349 ? 8.646 -20.384 8.324 1.00 90.56 349 PRO A O 1
ATOM 2685 N N . VAL A 1 350 ? 10.417 -21.056 7.125 1.00 88.38 350 VAL A N 1
ATOM 2686 C CA . VAL A 1 350 ? 10.128 -20.166 5.993 1.00 88.38 350 VAL A CA 1
ATOM 2687 C C . VAL A 1 350 ? 8.757 -20.550 5.422 1.00 88.38 350 VAL A C 1
ATOM 2689 O O . VAL A 1 350 ? 8.458 -21.745 5.337 1.00 88.38 350 VAL A O 1
ATOM 2692 N N . GLY A 1 351 ? 7.914 -19.595 5.026 1.00 85.12 351 GLY A N 1
ATOM 2693 C CA . GLY A 1 351 ? 6.637 -19.909 4.381 1.00 85.12 351 GLY A CA 1
ATOM 2694 C C . GLY A 1 351 ? 6.789 -20.440 2.957 1.00 85.12 351 GLY A C 1
ATOM 2695 O O . GLY A 1 351 ? 7.887 -20.529 2.393 1.00 85.12 351 GLY A O 1
ATOM 2696 N N . THR A 1 352 ? 5.673 -20.876 2.381 1.00 83.50 352 THR A N 1
ATOM 2697 C CA . THR A 1 352 ? 5.613 -21.441 1.022 1.00 83.50 352 THR A CA 1
ATOM 2698 C C . THR A 1 352 ? 5.320 -20.396 -0.045 1.00 83.50 352 THR A C 1
ATOM 2700 O O . THR A 1 352 ? 5.513 -20.666 -1.233 1.00 83.50 352 THR A O 1
ATOM 2703 N N . GLU A 1 353 ? 4.860 -19.210 0.349 1.00 88.38 353 GLU A N 1
ATOM 2704 C CA . GLU A 1 353 ? 4.550 -18.149 -0.595 1.00 88.38 353 GLU A CA 1
ATOM 2705 C C . GLU A 1 353 ? 5.817 -17.586 -1.246 1.00 88.38 353 GLU A C 1
ATOM 2707 O O . GLU A 1 353 ? 6.867 -17.418 -0.623 1.00 88.38 353 GLU A O 1
ATOM 2712 N N . ALA A 1 354 ? 5.725 -17.286 -2.544 1.00 85.69 354 ALA A N 1
ATOM 2713 C CA . ALA A 1 354 ? 6.879 -16.861 -3.332 1.00 85.69 354 ALA A CA 1
ATOM 2714 C C . ALA A 1 354 ? 7.500 -15.553 -2.817 1.00 85.69 354 ALA A C 1
ATOM 2716 O O . ALA A 1 354 ? 8.707 -15.360 -2.945 1.00 85.69 354 ALA A O 1
ATOM 2717 N N . TRP A 1 355 ? 6.696 -14.646 -2.256 1.00 87.25 355 TRP A N 1
ATOM 2718 C CA . TRP A 1 355 ? 7.202 -13.387 -1.718 1.00 87.25 355 TRP A CA 1
ATOM 2719 C C . TRP A 1 355 ? 7.914 -13.579 -0.371 1.00 87.25 355 TRP A C 1
ATOM 2721 O O . TRP A 1 355 ? 8.973 -12.981 -0.195 1.00 87.25 355 TRP A O 1
ATOM 2731 N N . GLU A 1 356 ? 7.421 -14.458 0.513 1.00 90.19 356 GLU A N 1
ATOM 2732 C CA . GLU A 1 356 ? 8.089 -14.798 1.781 1.00 90.19 356 GLU A CA 1
ATOM 2733 C C . GLU A 1 356 ? 9.456 -15.426 1.522 1.00 90.19 356 GLU A C 1
ATOM 2735 O O . GLU A 1 356 ? 10.468 -15.010 2.087 1.00 90.19 356 GLU A O 1
ATOM 2740 N N . LEU A 1 357 ? 9.502 -16.391 0.596 1.00 90.88 357 LEU A N 1
ATOM 2741 C CA . LEU A 1 357 ? 10.747 -17.032 0.184 1.00 90.88 357 LEU A CA 1
ATOM 2742 C C . LEU A 1 357 ? 11.754 -16.004 -0.335 1.00 90.88 357 LEU A C 1
ATOM 2744 O O . LEU A 1 357 ? 12.920 -16.065 0.037 1.00 90.88 357 LEU A O 1
ATOM 2748 N N . ARG A 1 358 ? 11.320 -15.045 -1.165 1.00 89.88 358 ARG A N 1
ATOM 2749 C CA . ARG A 1 358 ? 12.196 -13.968 -1.657 1.00 89.88 358 ARG A CA 1
ATOM 2750 C C . ARG A 1 358 ? 12.699 -13.064 -0.532 1.00 89.88 358 ARG A C 1
ATOM 2752 O O . ARG A 1 358 ? 13.872 -12.705 -0.549 1.00 89.88 358 ARG A O 1
ATOM 2759 N N . ALA A 1 359 ? 11.845 -12.716 0.427 1.00 90.94 359 ALA A N 1
ATOM 2760 C CA . ALA A 1 359 ? 12.223 -11.873 1.558 1.00 90.94 359 ALA A CA 1
ATOM 2761 C C . ALA A 1 359 ? 13.312 -12.532 2.420 1.00 90.94 359 ALA A C 1
ATOM 2763 O O . ALA A 1 359 ? 14.329 -11.904 2.715 1.00 90.94 359 ALA A O 1
ATOM 2764 N N . VAL A 1 360 ? 13.163 -13.827 2.723 1.00 93.69 360 VAL A N 1
ATOM 2765 C CA . VAL A 1 360 ? 14.196 -14.588 3.445 1.00 93.69 360 VAL A CA 1
ATOM 2766 C C . VAL A 1 360 ? 15.436 -14.820 2.573 1.00 93.69 360 VAL A C 1
ATOM 2768 O O . VAL A 1 360 ? 16.549 -14.752 3.076 1.00 93.69 360 VAL A O 1
ATOM 2771 N N . LEU A 1 361 ? 15.300 -15.034 1.258 1.00 92.38 361 LEU A N 1
ATOM 2772 C CA . LEU A 1 361 ? 16.456 -15.188 0.361 1.00 92.38 361 LEU A CA 1
ATOM 2773 C C . LEU A 1 361 ? 17.348 -13.941 0.292 1.00 92.38 361 LEU A C 1
ATOM 2775 O O . LEU A 1 361 ? 18.553 -14.088 0.106 1.00 92.38 361 LEU A O 1
ATOM 2779 N N . ARG A 1 362 ? 16.782 -12.737 0.432 1.00 90.38 362 ARG A N 1
ATOM 2780 C CA . ARG A 1 362 ? 17.552 -11.482 0.442 1.00 90.38 362 ARG A CA 1
ATOM 2781 C C . ARG A 1 362 ? 18.421 -11.304 1.686 1.00 90.38 362 ARG A C 1
ATOM 2783 O O . ARG A 1 362 ? 19.462 -10.665 1.599 1.00 90.38 362 ARG A O 1
ATOM 2790 N N . THR A 1 363 ? 17.974 -11.837 2.819 1.00 92.06 363 THR A N 1
ATOM 2791 C CA . THR A 1 363 ? 18.506 -11.513 4.154 1.00 92.06 363 THR A CA 1
ATOM 2792 C C . THR A 1 363 ? 19.187 -12.696 4.838 1.00 92.06 363 THR A C 1
ATOM 2794 O O . THR A 1 363 ? 20.188 -12.521 5.517 1.00 92.06 363 THR A O 1
ATOM 2797 N N . ALA A 1 364 ? 18.658 -13.908 4.672 1.00 92.31 364 ALA A N 1
ATOM 2798 C CA . ALA A 1 364 ? 19.178 -15.141 5.260 1.00 92.31 364 ALA A CA 1
ATOM 2799 C C . ALA A 1 364 ? 18.971 -16.336 4.299 1.00 92.31 364 ALA A C 1
ATOM 2801 O O . ALA A 1 364 ? 18.231 -17.284 4.590 1.00 92.31 364 ALA A O 1
ATOM 2802 N N . PRO A 1 365 ? 19.587 -16.317 3.103 1.00 90.50 365 PRO A N 1
ATOM 2803 C CA . PRO A 1 365 ? 19.370 -17.316 2.050 1.00 90.50 365 PRO A CA 1
ATOM 2804 C C . PRO A 1 365 ? 19.661 -18.762 2.458 1.00 90.50 365 PRO A C 1
ATOM 2806 O O . PRO A 1 365 ? 19.091 -19.687 1.877 1.00 90.50 365 PRO A O 1
ATOM 2809 N N . GLU A 1 366 ? 20.553 -19.004 3.411 1.00 91.06 366 GLU A N 1
ATOM 2810 C CA . GLU A 1 366 ? 20.840 -20.333 3.956 1.00 91.06 366 GLU A CA 1
ATOM 2811 C C . GLU A 1 366 ? 19.667 -20.921 4.753 1.00 91.06 366 GLU A C 1
ATOM 2813 O O . GLU A 1 366 ? 19.561 -22.141 4.853 1.00 91.06 366 GLU A O 1
ATOM 2818 N N . ARG A 1 367 ? 18.741 -20.082 5.242 1.00 93.06 367 ARG A N 1
ATOM 2819 C CA . ARG A 1 367 ? 17.511 -20.520 5.922 1.00 93.06 367 ARG A CA 1
ATOM 2820 C C . ARG A 1 367 ? 16.488 -21.120 4.964 1.00 93.06 367 ARG A C 1
ATOM 2822 O O . ARG A 1 367 ? 15.591 -21.840 5.395 1.00 93.06 367 ARG A O 1
ATOM 2829 N N . VAL A 1 368 ? 16.611 -20.852 3.662 1.00 92.56 368 VAL A N 1
ATOM 2830 C CA . VAL A 1 368 ? 15.696 -21.383 2.648 1.00 92.56 368 VAL A CA 1
ATOM 2831 C C . VAL A 1 368 ? 16.199 -22.739 2.133 1.00 92.56 368 VAL A C 1
ATOM 2833 O O . VAL A 1 368 ? 17.278 -22.799 1.530 1.00 92.56 368 VAL A O 1
ATOM 2836 N N . PRO A 1 369 ? 15.420 -23.831 2.283 1.00 91.94 369 PRO A N 1
ATOM 2837 C CA . PRO A 1 369 ? 15.818 -25.155 1.811 1.00 91.94 369 PRO A CA 1
ATOM 2838 C C . PRO A 1 369 ? 16.090 -25.203 0.303 1.00 91.94 369 PRO A C 1
ATOM 2840 O O . PRO A 1 369 ? 15.387 -24.578 -0.496 1.00 91.94 369 PRO A O 1
ATOM 2843 N N . ALA A 1 370 ? 17.059 -26.027 -0.108 1.00 91.81 370 ALA A N 1
ATOM 2844 C CA . ALA A 1 370 ? 17.420 -26.217 -1.517 1.00 91.81 370 ALA A CA 1
ATOM 2845 C C . ALA A 1 370 ? 16.236 -26.665 -2.396 1.00 91.81 370 ALA A C 1
ATOM 2847 O O . ALA A 1 370 ? 16.105 -26.207 -3.532 1.00 91.81 370 ALA A O 1
ATOM 2848 N N . SER A 1 371 ? 15.338 -27.505 -1.872 1.00 92.31 371 SER A N 1
ATOM 2849 C CA . SER A 1 371 ? 14.115 -27.920 -2.573 1.00 92.31 371 SER A CA 1
ATOM 2850 C C . SER A 1 371 ? 13.207 -26.730 -2.907 1.00 92.31 371 SER A C 1
ATOM 2852 O O . SER A 1 371 ? 12.722 -26.620 -4.033 1.00 92.31 371 SER A O 1
ATOM 2854 N N . ARG A 1 372 ? 13.042 -25.784 -1.972 1.00 92.00 372 ARG A N 1
ATOM 2855 C CA . ARG A 1 372 ? 12.219 -24.579 -2.165 1.00 92.00 372 ARG A CA 1
ATOM 2856 C C . ARG A 1 372 ? 12.868 -23.572 -3.105 1.00 92.00 372 ARG A C 1
ATOM 2858 O O . ARG A 1 372 ? 12.173 -22.992 -3.933 1.00 92.00 372 ARG A O 1
ATOM 2865 N N . LYS A 1 373 ? 14.196 -23.428 -3.045 1.00 92.44 373 LYS A N 1
ATOM 2866 C CA . LYS A 1 373 ? 14.980 -22.639 -4.012 1.00 92.44 373 LYS A CA 1
ATOM 2867 C C . LYS A 1 373 ? 14.751 -23.121 -5.447 1.00 92.44 373 LYS A C 1
ATOM 2869 O O . LYS A 1 373 ? 14.430 -22.319 -6.321 1.00 92.44 373 LYS A O 1
ATOM 2874 N N . ARG A 1 374 ? 14.843 -24.437 -5.678 1.00 92.12 374 ARG A N 1
ATOM 2875 C CA . ARG A 1 374 ? 14.597 -25.050 -6.997 1.00 92.12 374 ARG A CA 1
ATOM 2876 C C . ARG A 1 374 ? 13.152 -24.873 -7.460 1.00 92.12 374 ARG A C 1
ATOM 2878 O O . ARG A 1 374 ? 12.929 -24.532 -8.620 1.00 92.12 374 ARG A O 1
ATOM 2885 N N . ALA A 1 375 ? 12.181 -25.065 -6.566 1.00 91.12 375 ALA A N 1
ATOM 2886 C CA . ALA A 1 375 ? 10.768 -24.871 -6.882 1.00 91.12 375 ALA A CA 1
ATOM 2887 C C . ALA A 1 375 ? 10.463 -23.413 -7.270 1.00 91.12 375 ALA A C 1
ATOM 2889 O O . ALA A 1 375 ? 9.780 -23.175 -8.267 1.00 91.12 375 ALA A O 1
ATOM 2890 N N . LEU A 1 376 ? 11.017 -22.443 -6.532 1.00 91.62 376 LEU A N 1
ATOM 2891 C CA . LEU A 1 376 ? 10.856 -21.018 -6.818 1.00 91.62 376 LEU A CA 1
ATOM 2892 C C . LEU A 1 376 ? 11.490 -20.631 -8.162 1.00 91.62 376 LEU A C 1
ATOM 2894 O O . LEU A 1 376 ? 10.830 -19.965 -8.956 1.00 91.62 376 LEU A O 1
ATOM 2898 N N . LEU A 1 377 ? 12.717 -21.089 -8.442 1.00 92.81 377 LEU A N 1
ATOM 2899 C CA . LEU A 1 377 ? 13.376 -20.886 -9.740 1.00 92.81 377 LEU A CA 1
ATOM 2900 C C . LEU A 1 377 ? 12.555 -21.470 -10.890 1.00 92.81 377 LEU A C 1
ATOM 2902 O O . LEU A 1 377 ? 12.279 -20.769 -11.857 1.00 92.81 377 LEU A O 1
ATOM 2906 N N . THR A 1 378 ? 12.110 -22.723 -10.758 1.00 93.06 378 THR A N 1
ATOM 2907 C CA . THR A 1 378 ? 11.321 -23.413 -11.792 1.00 93.06 378 THR A CA 1
ATOM 2908 C C . THR A 1 378 ? 10.000 -22.692 -12.055 1.00 93.06 378 THR A C 1
ATOM 2910 O O . THR A 1 378 ? 9.582 -22.541 -13.203 1.00 93.06 378 THR A O 1
ATOM 2913 N N . ARG A 1 379 ? 9.325 -22.227 -10.995 1.00 92.31 379 ARG A N 1
ATOM 2914 C CA . ARG A 1 379 ? 8.092 -21.443 -11.112 1.00 92.31 379 ARG A CA 1
ATOM 2915 C C . ARG A 1 379 ? 8.349 -20.108 -11.809 1.00 92.31 379 ARG A C 1
ATOM 2917 O O . ARG A 1 379 ? 7.629 -19.778 -12.745 1.00 92.31 379 ARG A O 1
ATOM 2924 N N . ALA A 1 380 ? 9.365 -19.364 -11.372 1.00 92.06 380 ALA A N 1
ATOM 2925 C CA . ALA A 1 380 ? 9.709 -18.065 -11.940 1.00 92.06 380 ALA A CA 1
ATOM 2926 C C . ALA A 1 380 ? 10.125 -18.175 -13.414 1.00 92.06 380 ALA A C 1
ATOM 2928 O O . ALA A 1 380 ? 9.718 -17.346 -14.220 1.00 92.06 380 ALA A O 1
ATOM 2929 N N . GLU A 1 381 ? 10.850 -19.233 -13.778 1.00 93.38 381 GLU A N 1
ATOM 2930 C CA . GLU A 1 381 ? 11.194 -19.554 -15.160 1.00 93.38 381 GLU A CA 1
ATOM 2931 C C . GLU A 1 381 ? 9.956 -19.845 -16.007 1.00 93.38 381 GLU A C 1
ATOM 2933 O O . GLU A 1 381 ? 9.767 -19.208 -17.038 1.00 93.38 381 GLU A O 1
ATOM 2938 N N . LYS A 1 382 ? 9.074 -20.755 -15.572 1.00 93.06 382 LYS A N 1
ATOM 2939 C CA . LYS A 1 382 ? 7.831 -21.056 -16.306 1.00 93.06 382 LYS A CA 1
ATOM 2940 C C . LYS A 1 382 ? 6.983 -19.803 -16.519 1.00 93.06 382 LYS A C 1
ATOM 2942 O O . LYS A 1 382 ? 6.495 -19.565 -17.619 1.00 93.06 382 LYS A 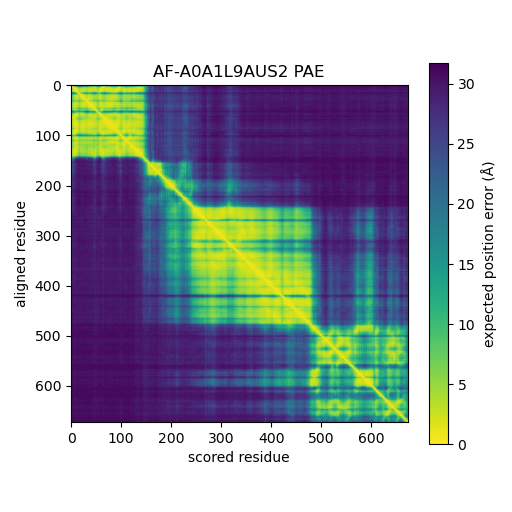O 1
ATOM 2947 N N . GLU A 1 383 ? 6.827 -18.996 -15.472 1.00 91.56 383 GLU A N 1
ATOM 2948 C CA . GLU A 1 383 ? 6.071 -17.748 -15.528 1.00 91.56 383 GLU A CA 1
ATOM 2949 C C . GLU A 1 383 ? 6.738 -16.689 -16.423 1.00 91.56 383 GLU A C 1
ATOM 2951 O O . GLU A 1 383 ? 6.043 -16.021 -17.186 1.00 91.56 383 GLU A O 1
ATOM 2956 N N . GLY A 1 384 ? 8.063 -16.543 -16.347 1.00 90.81 384 GLY A N 1
ATOM 2957 C CA . GLY A 1 384 ? 8.841 -15.591 -17.141 1.00 90.81 384 GLY A CA 1
ATOM 2958 C C . GLY A 1 384 ? 8.919 -15.961 -18.620 1.00 90.81 384 GLY A C 1
ATOM 2959 O O . GLY A 1 384 ? 8.884 -15.080 -19.468 1.00 90.81 384 GLY A O 1
ATOM 2960 N N . LEU A 1 385 ? 8.966 -17.254 -18.949 1.00 91.19 385 LEU A N 1
ATOM 2961 C CA . LEU A 1 385 ? 8.920 -17.731 -20.335 1.00 91.19 385 LEU A CA 1
ATOM 2962 C C . LEU A 1 385 ? 7.537 -17.553 -20.971 1.00 91.19 385 LEU A C 1
ATOM 2964 O O . LEU A 1 385 ? 7.455 -17.350 -22.179 1.00 91.19 385 LEU A O 1
ATOM 2968 N N . ALA A 1 386 ? 6.472 -17.616 -20.168 1.00 87.94 386 ALA A N 1
ATOM 2969 C CA . ALA A 1 386 ? 5.098 -17.446 -20.632 1.00 87.94 386 ALA A CA 1
ATOM 2970 C C . ALA A 1 386 ? 4.694 -15.976 -20.846 1.00 87.94 386 ALA A C 1
ATOM 2972 O O . ALA A 1 386 ? 3.687 -15.718 -21.495 1.00 87.94 386 ALA A O 1
ATOM 2973 N N . SER A 1 387 ? 5.418 -15.008 -20.270 1.00 87.56 387 SER A N 1
ATOM 2974 C CA . SER A 1 387 ? 5.052 -13.591 -20.352 1.00 87.56 387 SER A CA 1
ATOM 2975 C C . SER A 1 387 ? 6.255 -12.670 -20.158 1.00 87.56 387 SER A C 1
ATOM 2977 O O . SER A 1 387 ? 6.927 -12.722 -19.124 1.00 87.56 387 SER A O 1
ATOM 2979 N N . SER A 1 388 ? 6.468 -11.751 -21.108 1.00 84.94 388 SER A N 1
ATOM 2980 C CA . SER A 1 388 ? 7.507 -10.712 -21.033 1.00 84.94 388 SER A CA 1
ATOM 2981 C C . SER A 1 388 ? 7.392 -9.856 -19.767 1.00 84.94 388 SER A C 1
ATOM 2983 O O . SER A 1 388 ? 8.398 -9.562 -19.121 1.00 84.94 388 SER A O 1
ATOM 2985 N N . ALA A 1 389 ? 6.165 -9.564 -19.322 1.00 86.62 389 ALA A N 1
ATOM 2986 C CA . ALA A 1 389 ? 5.893 -8.806 -18.099 1.00 86.62 389 ALA A CA 1
ATOM 2987 C C . ALA A 1 389 ? 6.431 -9.477 -16.819 1.00 86.62 389 ALA A C 1
ATOM 2989 O O . ALA A 1 389 ? 6.603 -8.818 -15.792 1.00 86.62 389 ALA A O 1
ATOM 2990 N N . LYS A 1 390 ? 6.700 -10.789 -16.851 1.00 89.75 390 LYS A N 1
ATOM 2991 C CA . LYS A 1 390 ? 7.197 -11.555 -15.698 1.00 89.75 390 LYS A CA 1
ATOM 2992 C C . LYS A 1 390 ? 8.708 -11.805 -15.725 1.00 89.75 390 LYS A C 1
ATOM 2994 O O . LYS A 1 390 ? 9.238 -12.361 -14.762 1.00 89.75 390 LYS A O 1
ATOM 2999 N N . LEU A 1 391 ? 9.423 -11.352 -16.758 1.00 91.44 391 LEU A N 1
ATOM 3000 C CA . LEU A 1 391 ? 10.878 -11.514 -16.868 1.00 91.44 391 LEU A CA 1
ATOM 3001 C C . LEU A 1 391 ? 11.647 -10.828 -15.739 1.00 91.44 391 LEU A C 1
ATOM 3003 O O . LEU A 1 391 ? 12.601 -11.403 -15.221 1.00 91.44 391 LEU A O 1
ATOM 3007 N N . GLY A 1 392 ? 11.216 -9.635 -15.314 1.00 90.25 392 GLY A N 1
ATOM 3008 C CA . GLY A 1 392 ? 11.854 -8.924 -14.201 1.00 90.25 392 GLY A CA 1
ATOM 3009 C C . GLY A 1 392 ? 11.792 -9.720 -12.895 1.00 90.25 392 GLY A C 1
ATOM 3010 O O . GLY A 1 392 ? 12.794 -9.843 -12.194 1.00 90.25 392 GLY A O 1
ATOM 3011 N N . ARG A 1 393 ? 10.653 -10.369 -12.614 1.00 90.25 393 ARG A N 1
ATOM 3012 C CA . ARG A 1 393 ? 10.507 -11.283 -11.465 1.00 90.25 393 ARG A CA 1
ATOM 3013 C C . ARG A 1 393 ? 11.407 -12.509 -11.582 1.00 90.25 393 ARG A C 1
ATOM 3015 O O . ARG A 1 393 ? 11.927 -12.975 -10.573 1.00 90.25 393 ARG A O 1
ATOM 3022 N N . TRP A 1 394 ? 11.571 -13.049 -12.787 1.00 92.50 394 TRP A N 1
ATOM 3023 C CA . TRP A 1 394 ? 12.460 -14.184 -13.001 1.00 92.50 394 TRP A CA 1
ATOM 3024 C C . TRP A 1 394 ? 13.927 -13.810 -12.777 1.00 92.50 394 TRP A C 1
ATOM 3026 O O . TRP A 1 394 ? 14.616 -14.511 -12.038 1.00 92.50 394 TRP A O 1
ATOM 3036 N N . LEU A 1 395 ? 14.380 -12.682 -13.330 1.00 92.50 395 LEU A N 1
ATOM 3037 C CA . LEU A 1 395 ? 15.723 -12.143 -13.093 1.00 92.50 395 LEU A CA 1
ATOM 3038 C C . LEU A 1 395 ? 15.992 -11.890 -11.606 1.00 92.50 395 LEU A C 1
ATOM 3040 O O . LEU A 1 395 ? 17.063 -12.243 -11.117 1.00 92.50 395 LEU A O 1
ATOM 3044 N N . ASP A 1 396 ? 15.017 -11.326 -10.889 1.00 90.56 396 ASP A N 1
ATOM 3045 C CA . ASP A 1 396 ? 15.104 -11.109 -9.443 1.00 90.56 396 ASP A CA 1
ATOM 3046 C C . ASP A 1 396 ? 15.286 -12.437 -8.688 1.00 90.56 396 ASP A C 1
ATOM 3048 O O . ASP A 1 396 ? 16.253 -12.615 -7.951 1.00 90.56 396 ASP A O 1
ATOM 3052 N N . VAL A 1 397 ? 14.437 -13.438 -8.949 1.00 91.38 397 VAL A N 1
ATOM 3053 C CA . VAL A 1 397 ? 14.575 -14.770 -8.332 1.00 91.38 397 VAL A CA 1
ATOM 3054 C C . VAL A 1 397 ? 15.918 -15.420 -8.681 1.00 91.38 397 VAL A C 1
ATOM 3056 O O . VAL A 1 397 ? 16.531 -16.044 -7.814 1.00 91.38 397 VAL A O 1
ATOM 3059 N N . LEU A 1 398 ? 16.397 -15.268 -9.917 1.00 91.31 398 LEU A N 1
ATOM 3060 C CA . LEU A 1 398 ? 17.668 -15.839 -10.358 1.00 91.31 398 LEU A CA 1
ATOM 3061 C C . LEU A 1 398 ? 18.862 -15.195 -9.638 1.00 91.31 398 LEU A C 1
ATOM 3063 O O . LEU A 1 398 ? 19.718 -15.922 -9.134 1.00 91.31 398 LEU A O 1
ATOM 3067 N N . ARG A 1 399 ? 18.878 -13.861 -9.487 1.00 90.50 399 ARG A N 1
ATOM 3068 C CA . ARG A 1 399 ? 19.858 -13.150 -8.640 1.00 90.50 399 ARG A CA 1
ATOM 3069 C C . ARG A 1 399 ? 19.849 -13.688 -7.214 1.00 90.50 399 ARG A C 1
ATOM 3071 O O . ARG A 1 399 ? 20.904 -14.012 -6.682 1.00 90.50 399 ARG A O 1
ATOM 3078 N N . LEU A 1 400 ? 18.667 -13.785 -6.606 1.00 88.31 400 LEU A N 1
ATOM 3079 C CA . LEU A 1 400 ? 18.518 -14.140 -5.193 1.00 88.31 400 LEU A CA 1
ATOM 3080 C C . LEU A 1 400 ? 18.909 -15.590 -4.899 1.00 88.31 400 LEU A C 1
ATOM 3082 O O . LEU A 1 400 ? 19.578 -15.867 -3.905 1.00 88.31 400 LEU A O 1
ATOM 3086 N N . VAL A 1 401 ? 18.499 -16.529 -5.753 1.00 90.50 401 VAL A N 1
ATOM 3087 C CA . VAL A 1 401 ? 18.744 -17.956 -5.519 1.00 90.50 401 VAL A CA 1
ATOM 3088 C C . VAL A 1 401 ? 20.161 -18.359 -5.916 1.00 90.50 401 VAL A C 1
ATOM 3090 O O . VAL A 1 401 ? 20.797 -19.118 -5.184 1.00 90.50 401 VAL A O 1
ATOM 3093 N N . GLU A 1 402 ? 20.659 -17.863 -7.050 1.00 88.56 402 GLU A N 1
ATOM 3094 C CA . GLU A 1 402 ? 21.981 -18.232 -7.572 1.00 88.56 402 GLU A CA 1
ATOM 3095 C C . GLU A 1 402 ? 23.096 -17.284 -7.109 1.00 88.56 402 GLU A C 1
ATOM 3097 O O . GLU A 1 402 ? 24.255 -17.502 -7.455 1.00 88.56 402 GLU A O 1
ATOM 3102 N N . ARG A 1 403 ? 22.760 -16.242 -6.332 1.00 84.81 403 ARG A N 1
ATOM 3103 C CA . ARG A 1 403 ? 23.677 -15.183 -5.867 1.00 84.81 403 ARG A CA 1
ATOM 3104 C C . ARG A 1 403 ? 24.473 -14.527 -7.000 1.00 84.81 403 ARG A C 1
ATOM 3106 O O . ARG A 1 403 ? 25.636 -14.166 -6.837 1.00 84.81 403 ARG A O 1
ATOM 3113 N N . ARG A 1 404 ? 23.839 -14.381 -8.161 1.00 85.69 404 ARG A N 1
ATOM 3114 C CA . ARG A 1 404 ? 24.433 -13.746 -9.341 1.00 85.69 404 ARG A CA 1
ATOM 3115 C C . ARG A 1 404 ? 24.213 -12.243 -9.317 1.00 85.69 404 ARG A C 1
ATOM 3117 O O . ARG A 1 404 ? 23.202 -11.768 -8.794 1.00 85.69 404 ARG A O 1
ATOM 3124 N N . SER A 1 405 ? 25.125 -11.493 -9.933 1.00 89.88 405 SER A N 1
ATOM 3125 C CA . SER A 1 405 ? 24.863 -10.086 -10.224 1.00 89.88 405 SER A CA 1
ATOM 3126 C C . SER A 1 405 ? 23.694 -9.961 -11.213 1.00 89.88 405 SER A C 1
ATOM 3128 O O . SER A 1 405 ? 23.370 -10.905 -11.942 1.00 89.88 405 SER A O 1
ATOM 3130 N N . LEU A 1 406 ? 23.047 -8.792 -11.264 1.00 92.00 406 LEU A N 1
ATOM 3131 C CA . LEU A 1 406 ? 21.997 -8.553 -12.261 1.00 92.00 406 LEU A CA 1
ATOM 3132 C C . LEU A 1 406 ? 22.536 -8.687 -13.691 1.00 92.00 406 LEU A C 1
ATOM 3134 O O . LEU A 1 406 ? 21.835 -9.211 -14.553 1.00 92.00 406 LEU A O 1
ATOM 3138 N N . ALA A 1 407 ? 23.781 -8.265 -13.920 1.00 92.88 407 ALA A N 1
ATOM 3139 C CA . ALA A 1 407 ? 24.448 -8.385 -15.210 1.00 92.88 407 ALA A CA 1
ATOM 3140 C C . ALA A 1 407 ? 24.629 -9.857 -15.614 1.00 92.88 407 ALA A C 1
ATOM 3142 O O . ALA A 1 407 ? 24.276 -10.229 -16.729 1.00 92.88 407 ALA A O 1
ATOM 3143 N N . ASP A 1 408 ? 25.075 -10.720 -14.699 1.00 92.38 408 ASP A N 1
ATOM 3144 C CA . ASP A 1 408 ? 25.254 -12.152 -14.982 1.00 92.38 408 ASP A CA 1
ATOM 3145 C C . ASP A 1 408 ? 23.918 -12.866 -15.213 1.00 92.38 408 ASP A C 1
ATOM 3147 O O . ASP A 1 408 ? 23.797 -13.717 -16.097 1.00 92.38 408 ASP A O 1
ATOM 3151 N N . ALA A 1 409 ? 22.893 -12.511 -14.431 1.00 92.75 409 ALA A N 1
ATOM 3152 C CA . ALA A 1 409 ? 21.542 -13.035 -14.600 1.00 92.75 409 ALA A CA 1
ATOM 3153 C C . ALA A 1 409 ? 20.960 -12.647 -15.970 1.00 92.75 409 ALA A C 1
ATOM 3155 O O . ALA A 1 409 ? 20.436 -13.497 -16.694 1.00 92.75 409 ALA A O 1
ATOM 3156 N N . LEU A 1 410 ? 21.110 -11.376 -16.350 1.00 93.88 410 LEU A N 1
ATOM 3157 C CA . LEU A 1 410 ? 20.673 -10.851 -17.638 1.00 93.88 410 LEU A CA 1
ATOM 3158 C C . LEU A 1 410 ? 21.455 -11.475 -18.799 1.00 93.88 410 LEU A C 1
ATOM 3160 O O . LEU A 1 410 ? 20.849 -11.929 -19.767 1.00 93.88 410 LEU A O 1
ATOM 3164 N N . SER A 1 411 ? 22.780 -11.574 -18.674 1.00 92.50 411 SER A N 1
ATOM 3165 C CA . SER A 1 411 ? 23.652 -12.240 -19.645 1.00 92.50 411 SER A CA 1
ATOM 3166 C C . SER A 1 411 ? 23.234 -13.697 -19.862 1.00 92.50 411 SER A C 1
ATOM 3168 O O . SER A 1 411 ? 23.087 -14.130 -21.004 1.00 92.50 411 SER A O 1
ATOM 3170 N N . SER A 1 412 ? 22.919 -14.435 -18.792 1.00 91.12 412 SER A N 1
ATOM 3171 C CA . SER A 1 412 ? 22.401 -15.809 -18.871 1.00 91.12 412 SER A CA 1
ATOM 3172 C C . SER A 1 412 ? 21.092 -15.895 -19.670 1.00 91.12 412 SER A C 1
ATOM 3174 O O . SER A 1 412 ? 20.976 -16.727 -20.572 1.00 91.12 412 SER A O 1
ATOM 3176 N N . LEU A 1 413 ? 20.115 -15.013 -19.415 1.00 92.38 413 LEU A N 1
ATOM 3177 C CA . LEU A 1 413 ? 18.860 -14.999 -20.183 1.00 92.38 413 LEU A CA 1
ATOM 3178 C C . LEU A 1 413 ? 19.076 -14.630 -21.657 1.00 92.38 413 LEU A C 1
ATOM 3180 O O . LEU A 1 413 ? 18.496 -15.267 -22.537 1.00 92.38 413 LEU A O 1
ATOM 3184 N N . LEU A 1 414 ? 19.948 -13.661 -21.941 1.00 92.81 414 LEU A N 1
ATOM 3185 C CA . LEU A 1 414 ? 20.305 -13.271 -23.306 1.00 92.81 414 LEU A CA 1
ATOM 3186 C C . LEU A 1 414 ? 21.037 -14.393 -24.051 1.00 92.81 414 LEU A C 1
ATOM 3188 O O . LEU A 1 414 ? 20.759 -14.645 -25.221 1.00 92.81 414 LEU A O 1
ATOM 3192 N N . GLN A 1 415 ? 21.915 -15.136 -23.376 1.00 91.88 415 GLN A N 1
ATOM 3193 C CA . GLN A 1 415 ? 22.529 -16.335 -23.946 1.00 91.88 415 GLN A CA 1
ATOM 3194 C C . GLN A 1 415 ? 21.479 -17.403 -24.267 1.00 91.88 415 GLN A C 1
ATOM 3196 O O . GLN A 1 415 ? 21.568 -18.044 -25.312 1.00 91.88 415 GLN A O 1
ATOM 3201 N N . ARG A 1 416 ? 20.460 -17.585 -23.418 1.00 89.94 416 ARG A N 1
ATOM 3202 C CA . ARG A 1 416 ? 19.351 -18.513 -23.702 1.00 89.94 416 ARG A CA 1
ATOM 3203 C C . ARG A 1 416 ? 18.512 -18.060 -24.896 1.00 89.94 416 ARG A C 1
ATOM 3205 O O . ARG A 1 416 ? 18.153 -18.901 -25.714 1.00 89.94 416 ARG A O 1
ATOM 3212 N N . ALA A 1 417 ? 18.260 -16.759 -25.040 1.00 88.69 417 ALA A N 1
ATOM 3213 C CA . ALA A 1 417 ? 17.598 -16.200 -26.220 1.00 88.69 417 ALA A CA 1
ATOM 3214 C C . ALA A 1 417 ? 18.428 -16.418 -27.504 1.00 88.69 417 ALA A C 1
ATOM 3216 O O . ALA A 1 417 ? 17.889 -16.776 -28.554 1.00 88.69 417 ALA A O 1
ATOM 3217 N N . ALA A 1 418 ? 19.753 -16.263 -27.414 1.00 87.00 418 ALA A N 1
ATOM 3218 C CA . ALA A 1 418 ? 20.677 -16.452 -28.531 1.00 87.00 418 ALA A CA 1
ATOM 3219 C C . ALA A 1 418 ? 20.839 -17.927 -28.957 1.00 87.00 418 ALA A C 1
ATOM 3221 O O . ALA A 1 418 ? 20.982 -18.187 -30.146 1.00 87.00 418 ALA A O 1
ATOM 3222 N N . LYS A 1 419 ? 20.778 -18.879 -28.011 1.00 82.44 419 LYS A N 1
ATOM 3223 C CA . LYS A 1 419 ? 20.933 -20.338 -28.226 1.00 82.44 419 LYS A CA 1
ATOM 3224 C C . LYS A 1 419 ? 19.664 -21.072 -28.682 1.00 82.44 419 LYS A C 1
ATOM 3226 O O . LYS A 1 419 ? 19.638 -22.297 -28.717 1.00 82.44 419 LYS A O 1
ATOM 3231 N N . ALA A 1 420 ? 18.555 -20.386 -28.953 1.00 70.88 420 ALA A N 1
ATOM 3232 C CA . ALA A 1 420 ? 17.392 -21.073 -29.516 1.00 70.88 420 ALA A CA 1
ATOM 3233 C C . ALA A 1 420 ? 17.691 -21.409 -30.989 1.00 70.88 420 ALA A C 1
ATOM 3235 O O . ALA A 1 420 ? 17.477 -20.579 -31.867 1.00 70.88 420 ALA A O 1
ATOM 3236 N N . ASP A 1 421 ? 18.248 -22.592 -31.249 1.00 55.88 421 ASP A N 1
ATOM 3237 C CA . ASP A 1 421 ? 18.905 -23.005 -32.506 1.00 55.88 421 ASP A CA 1
ATOM 3238 C C . ASP A 1 421 ? 17.956 -23.237 -33.707 1.00 55.88 421 ASP A C 1
ATOM 3240 O O . ASP A 1 421 ? 18.171 -24.124 -34.529 1.00 55.88 421 ASP A O 1
ATOM 3244 N N . GLY A 1 422 ? 16.846 -22.500 -33.805 1.00 57.94 422 GLY A N 1
ATOM 3245 C CA . GLY A 1 422 ? 15.887 -22.572 -34.919 1.00 57.94 422 GLY A CA 1
ATOM 3246 C C . GLY A 1 422 ? 15.035 -23.849 -34.969 1.00 57.94 422 GLY A C 1
ATOM 3247 O O . GLY A 1 422 ? 13.945 -23.825 -35.525 1.00 57.94 422 GLY A O 1
ATOM 3248 N N . LYS A 1 423 ? 15.464 -24.948 -34.331 1.00 62.75 423 LYS A N 1
ATOM 3249 C CA . LYS A 1 423 ? 14.696 -26.206 -34.224 1.00 62.75 423 LYS A CA 1
ATOM 3250 C C . LYS A 1 423 ? 13.479 -26.106 -33.302 1.00 62.75 423 LYS A C 1
ATOM 3252 O O . LYS A 1 423 ? 12.543 -26.889 -33.432 1.00 62.75 423 LYS A O 1
ATOM 3257 N N . LYS A 1 424 ? 13.500 -25.176 -32.347 1.00 67.25 424 LYS A N 1
ATOM 3258 C CA . LYS A 1 424 ? 12.361 -24.830 -31.492 1.00 67.25 424 LYS A CA 1
ATOM 3259 C C . LYS A 1 424 ? 12.195 -23.313 -31.506 1.00 67.25 424 LYS A C 1
ATOM 3261 O O . LYS A 1 424 ? 13.213 -22.618 -31.447 1.00 67.25 424 LYS A O 1
ATOM 3266 N N . PRO A 1 425 ? 10.956 -22.803 -31.575 1.00 74.62 425 PRO A N 1
ATOM 3267 C CA . PRO A 1 425 ? 10.722 -21.371 -31.506 1.00 74.62 425 PRO A CA 1
ATOM 3268 C C . PRO A 1 425 ? 11.278 -20.823 -30.188 1.00 74.62 425 PRO A C 1
ATOM 3270 O O . PRO A 1 425 ? 11.101 -21.427 -29.125 1.00 74.62 425 PRO A O 1
ATOM 3273 N N . THR A 1 426 ? 11.976 -19.690 -30.265 1.00 82.69 426 THR A N 1
ATOM 3274 C CA . THR A 1 426 ? 12.395 -18.947 -29.073 1.00 82.69 426 THR A CA 1
ATOM 3275 C C . THR A 1 426 ? 11.140 -18.556 -28.294 1.00 82.69 426 THR A C 1
ATOM 3277 O O . THR A 1 426 ? 10.217 -18.018 -28.906 1.00 82.69 426 THR A O 1
ATOM 3280 N N . PRO A 1 427 ? 11.085 -18.781 -26.970 1.00 88.19 427 PRO A N 1
ATOM 3281 C CA . PRO A 1 427 ? 9.992 -18.278 -26.148 1.00 88.19 427 PRO A CA 1
ATOM 3282 C C . PRO A 1 427 ? 9.799 -16.774 -26.362 1.00 88.19 427 PRO A C 1
ATOM 3284 O O . PRO A 1 427 ? 10.775 -16.023 -26.321 1.00 88.19 427 PRO A O 1
ATOM 3287 N N . GLU A 1 428 ? 8.553 -16.346 -26.571 1.00 86.94 428 GLU A N 1
ATOM 3288 C CA . GLU A 1 428 ? 8.197 -14.965 -26.928 1.00 86.94 428 GLU A CA 1
ATOM 3289 C C . GLU A 1 428 ? 8.833 -13.944 -25.979 1.00 86.94 428 GLU A C 1
ATOM 3291 O O . GLU A 1 428 ? 9.456 -12.985 -26.422 1.00 86.94 428 GLU A O 1
ATOM 3296 N N . ALA A 1 429 ? 8.786 -14.208 -24.671 1.00 90.38 429 ALA A N 1
ATOM 3297 C CA . ALA A 1 429 ? 9.393 -13.351 -23.662 1.00 90.38 429 ALA A CA 1
ATOM 3298 C C . ALA A 1 429 ? 10.914 -13.175 -23.855 1.00 90.38 429 ALA A C 1
ATOM 3300 O O . ALA A 1 429 ? 11.431 -12.065 -23.748 1.00 90.38 429 ALA A O 1
ATOM 3301 N N . LEU A 1 430 ? 11.647 -14.244 -24.183 1.00 91.44 430 LEU A N 1
ATOM 3302 C CA . LEU A 1 430 ? 13.090 -14.161 -24.434 1.00 91.44 430 LEU A CA 1
ATOM 3303 C C . LEU A 1 430 ? 13.403 -13.429 -25.746 1.00 91.44 430 LEU A C 1
ATOM 3305 O O . LEU A 1 430 ? 14.389 -12.695 -25.804 1.00 91.44 430 LEU A O 1
ATOM 3309 N N . GLY A 1 431 ? 12.567 -13.605 -26.775 1.00 89.38 431 GLY A N 1
ATOM 3310 C CA . GLY A 1 431 ? 12.664 -12.846 -28.025 1.00 89.38 431 GLY A CA 1
ATOM 3311 C C . GLY A 1 431 ? 12.409 -11.352 -27.814 1.00 89.38 431 GLY A C 1
ATOM 3312 O O . GLY A 1 431 ? 13.197 -10.525 -28.264 1.00 89.38 431 GLY A O 1
ATOM 3313 N N . TRP A 1 432 ? 11.378 -11.013 -27.039 1.00 91.50 432 TRP A N 1
ATOM 3314 C CA . TRP A 1 432 ? 11.077 -9.639 -26.639 1.00 91.50 432 TRP A CA 1
ATOM 3315 C C . TRP A 1 432 ? 12.231 -9.020 -25.840 1.00 91.50 432 TRP A C 1
ATOM 3317 O O . TRP A 1 432 ? 12.668 -7.915 -26.146 1.00 91.50 432 TRP A O 1
ATOM 3327 N N . LEU A 1 433 ? 12.799 -9.741 -24.865 1.00 93.00 433 LEU A N 1
ATOM 3328 C CA . LEU A 1 433 ? 13.956 -9.254 -24.105 1.00 93.00 433 LEU A CA 1
ATOM 3329 C C . LEU A 1 433 ? 15.144 -8.958 -25.027 1.00 93.00 433 LEU A C 1
ATOM 3331 O O . LEU A 1 433 ? 15.785 -7.920 -24.885 1.00 93.00 433 LEU A O 1
ATOM 3335 N N . ALA A 1 434 ? 15.424 -9.852 -25.980 1.00 92.31 434 ALA A N 1
ATOM 3336 C CA . ALA A 1 434 ? 16.474 -9.651 -26.969 1.00 92.31 434 ALA A CA 1
ATOM 3337 C C . ALA A 1 434 ? 16.238 -8.381 -27.803 1.00 92.31 434 ALA A C 1
ATOM 3339 O O . ALA A 1 434 ? 17.157 -7.574 -27.930 1.00 92.31 434 ALA A O 1
ATOM 3340 N N . GLN A 1 435 ? 15.016 -8.175 -28.305 1.00 89.44 435 GLN A N 1
ATOM 3341 C CA . GLN A 1 435 ? 14.626 -6.969 -29.045 1.00 89.44 435 GLN A CA 1
ATOM 3342 C C . GLN A 1 435 ? 14.853 -5.698 -28.227 1.00 89.44 435 GLN A C 1
ATOM 3344 O O . GLN A 1 435 ? 15.503 -4.769 -28.696 1.00 89.44 435 GLN A O 1
ATOM 3349 N N . GLN A 1 436 ? 14.383 -5.672 -26.980 1.00 89.69 436 GLN A N 1
ATOM 3350 C CA . GLN A 1 436 ? 14.506 -4.488 -26.132 1.00 89.69 436 GLN A CA 1
ATOM 3351 C C . GLN A 1 436 ? 15.961 -4.166 -25.770 1.00 89.69 436 GLN A C 1
ATOM 3353 O O . GLN A 1 436 ? 16.342 -3.000 -25.737 1.00 89.69 436 GLN A O 1
ATOM 3358 N N . VAL A 1 437 ? 16.799 -5.181 -25.529 1.00 92.25 437 VAL A N 1
ATOM 3359 C CA . VAL A 1 437 ? 18.234 -4.972 -25.266 1.00 92.25 437 VAL A CA 1
ATOM 3360 C C . VAL A 1 437 ? 18.966 -4.465 -26.511 1.00 92.25 437 VAL A C 1
ATOM 3362 O O . VAL A 1 437 ? 19.888 -3.657 -26.393 1.00 92.25 437 VAL A O 1
ATOM 3365 N N . LEU A 1 438 ? 18.565 -4.911 -27.703 1.00 89.00 438 LEU A N 1
ATOM 3366 C CA . LEU A 1 438 ? 19.109 -4.397 -28.959 1.00 89.00 438 LEU A CA 1
ATOM 3367 C C . LEU A 1 438 ? 18.679 -2.952 -29.205 1.00 89.00 438 LEU A C 1
ATOM 3369 O O . LEU A 1 438 ? 19.546 -2.138 -29.504 1.00 89.00 438 LEU A O 1
ATOM 3373 N N . ALA A 1 439 ? 17.401 -2.625 -28.997 1.00 83.50 439 ALA A N 1
ATOM 3374 C CA . ALA A 1 439 ? 16.903 -1.255 -29.084 1.00 83.50 439 ALA A CA 1
ATOM 3375 C C . ALA A 1 439 ? 17.665 -0.341 -28.111 1.00 83.50 439 ALA A C 1
ATOM 3377 O O . ALA A 1 439 ? 18.332 0.593 -28.540 1.00 83.50 439 ALA A O 1
ATOM 3378 N N . TRP A 1 440 ? 17.739 -0.708 -26.826 1.00 89.19 440 TRP A N 1
ATOM 3379 C CA . TRP A 1 440 ? 18.548 0.009 -25.833 1.00 89.19 440 TRP A CA 1
ATOM 3380 C C . TRP A 1 440 ? 19.989 0.276 -26.301 1.00 89.19 440 TRP A C 1
ATOM 3382 O O . TRP A 1 440 ? 20.513 1.372 -26.101 1.00 89.19 440 TRP A O 1
ATOM 3392 N N . LYS A 1 441 ? 20.637 -0.703 -26.946 1.00 86.94 441 LYS A N 1
ATOM 3393 C CA . LYS A 1 441 ? 22.006 -0.553 -27.457 1.00 86.94 441 LYS A CA 1
ATOM 3394 C C . LYS A 1 441 ? 22.097 0.342 -28.700 1.00 86.94 441 LYS A C 1
ATOM 3396 O O . LYS A 1 441 ? 23.134 0.972 -28.898 1.00 86.94 441 LYS A O 1
ATOM 3401 N N . GLU A 1 442 ? 21.083 0.343 -29.557 1.00 81.62 442 GLU A N 1
ATOM 3402 C CA . GLU A 1 442 ? 21.100 1.016 -30.860 1.00 81.62 442 GLU A CA 1
ATOM 3403 C C . GLU A 1 442 ? 20.632 2.471 -30.793 1.00 81.62 442 GLU A C 1
ATOM 3405 O O . GLU A 1 442 ? 21.272 3.332 -31.396 1.00 81.62 442 GLU A O 1
ATOM 3410 N N . ASP A 1 443 ? 19.559 2.755 -30.055 1.00 74.50 443 ASP A N 1
ATOM 3411 C CA . ASP A 1 443 ? 18.933 4.081 -29.993 1.00 74.50 443 ASP A CA 1
ATOM 3412 C C . ASP A 1 443 ? 18.728 4.612 -28.562 1.00 74.50 443 ASP A C 1
ATOM 3414 O O . ASP A 1 443 ? 18.243 5.728 -28.375 1.00 74.50 443 ASP A O 1
ATOM 3418 N N . GLY A 1 444 ? 19.156 3.862 -27.539 1.00 74.94 444 GLY A N 1
ATOM 3419 C CA . GLY A 1 444 ? 19.103 4.298 -26.142 1.00 74.94 444 GLY A CA 1
ATOM 3420 C C . GLY A 1 444 ? 17.728 4.159 -25.487 1.00 74.94 444 GLY A C 1
ATOM 3421 O O . GLY A 1 444 ? 17.524 4.720 -24.406 1.00 74.94 444 GLY A O 1
ATOM 3422 N N . ARG A 1 445 ? 16.783 3.423 -26.096 1.00 76.44 445 ARG A N 1
ATOM 3423 C CA . ARG A 1 445 ? 15.467 3.163 -25.489 1.00 76.44 445 ARG A CA 1
ATOM 3424 C C . ARG A 1 445 ? 15.590 2.525 -24.108 1.00 76.44 445 ARG A C 1
ATOM 3426 O O . ARG A 1 445 ? 16.352 1.585 -23.886 1.00 76.44 445 ARG A O 1
ATOM 3433 N N . LYS A 1 446 ? 14.799 3.039 -23.168 1.00 79.38 446 LYS A N 1
ATOM 3434 C CA . LYS A 1 446 ? 14.760 2.553 -21.788 1.00 79.38 446 LYS A CA 1
ATOM 3435 C C . LYS A 1 446 ? 14.050 1.205 -21.720 1.00 79.38 446 LYS A C 1
ATOM 3437 O O . LYS A 1 446 ? 12.948 1.045 -22.236 1.00 79.38 446 LYS A O 1
ATOM 3442 N N . LEU A 1 447 ? 14.681 0.246 -21.047 1.00 83.25 447 LEU A N 1
ATOM 3443 C CA . LEU A 1 447 ? 14.088 -1.054 -20.752 1.00 83.25 447 LEU A CA 1
ATOM 3444 C C . LEU A 1 447 ? 13.409 -1.004 -19.378 1.00 83.25 447 LEU A C 1
ATOM 3446 O O . LEU A 1 447 ? 14.026 -0.606 -18.392 1.00 83.25 447 LEU A O 1
ATOM 3450 N N . HIS A 1 448 ? 12.167 -1.482 -19.299 1.00 84.00 448 HIS A N 1
ATOM 3451 C CA . HIS A 1 448 ? 11.415 -1.568 -18.047 1.00 84.00 448 HIS A CA 1
ATOM 3452 C C . HIS A 1 448 ? 11.078 -3.027 -17.715 1.00 84.00 448 HIS A C 1
ATOM 3454 O O . HIS A 1 448 ? 10.368 -3.696 -18.464 1.00 84.00 448 HIS A O 1
ATOM 3460 N N . LEU A 1 449 ? 11.575 -3.522 -16.575 1.00 87.56 449 LEU A N 1
ATOM 3461 C CA . LEU A 1 449 ? 11.353 -4.893 -16.099 1.00 87.56 449 LEU A CA 1
ATOM 3462 C C . LEU A 1 449 ? 10.945 -4.907 -14.622 1.00 87.56 449 LEU A C 1
ATOM 3464 O O . LEU A 1 449 ? 11.782 -5.088 -13.741 1.00 87.56 449 LEU A O 1
ATOM 3468 N N . TRP A 1 450 ? 9.652 -4.770 -14.329 1.00 82.31 450 TRP A N 1
ATOM 3469 C CA . TRP A 1 450 ? 9.156 -4.834 -12.949 1.00 82.31 450 TRP A CA 1
ATOM 3470 C C . TRP A 1 450 ? 9.492 -6.189 -12.279 1.00 82.31 450 TRP A C 1
ATOM 3472 O O . TRP A 1 450 ? 9.268 -7.242 -12.890 1.00 82.31 450 TRP A O 1
ATOM 3482 N N . PRO A 1 451 ? 9.988 -6.224 -11.025 1.00 85.12 451 PRO A N 1
ATOM 3483 C CA . PRO A 1 451 ? 10.097 -5.126 -10.055 1.00 85.12 451 PRO A CA 1
ATOM 3484 C C . PRO A 1 451 ? 11.477 -4.442 -10.000 1.00 85.12 451 PRO A C 1
ATOM 3486 O O . PRO A 1 451 ? 11.772 -3.753 -9.029 1.00 85.12 451 PRO A O 1
ATOM 3489 N N . LEU A 1 452 ? 12.348 -4.658 -10.987 1.00 86.88 452 LEU A N 1
ATOM 3490 C CA . LEU A 1 452 ? 13.711 -4.129 -10.968 1.00 86.88 452 LEU A CA 1
ATOM 3491 C C . LEU A 1 452 ? 13.715 -2.614 -11.246 1.00 86.88 452 LEU A C 1
ATOM 3493 O O . LEU A 1 452 ? 13.092 -2.184 -12.223 1.00 86.88 452 LEU A O 1
ATOM 3497 N N . PRO A 1 453 ? 14.428 -1.802 -10.440 1.00 85.88 453 PRO A N 1
ATOM 3498 C CA . PRO A 1 453 ? 14.595 -0.378 -10.712 1.00 85.88 453 PRO A CA 1
ATOM 3499 C C . PRO A 1 453 ? 15.304 -0.130 -12.048 1.00 85.88 453 PRO A C 1
ATOM 3501 O O . PRO A 1 453 ? 16.272 -0.814 -12.385 1.00 85.88 453 PRO A O 1
ATOM 3504 N N . GLU A 1 454 ? 14.863 0.892 -12.780 1.00 84.25 454 GLU A N 1
ATOM 3505 C CA . GLU A 1 454 ? 15.417 1.257 -14.092 1.00 84.25 454 GLU A CA 1
ATOM 3506 C C . GLU A 1 454 ? 16.929 1.531 -14.028 1.00 84.25 454 GLU A C 1
ATOM 3508 O O . GLU A 1 454 ? 17.691 0.989 -14.822 1.00 84.25 454 GLU A O 1
ATOM 3513 N N . GLU A 1 455 ? 17.384 2.284 -13.023 1.00 87.75 455 GLU A N 1
ATOM 3514 C CA . GLU A 1 455 ? 18.802 2.620 -12.830 1.00 87.75 455 GLU A CA 1
ATOM 3515 C C . GLU A 1 455 ? 19.685 1.392 -12.543 1.00 87.75 455 GLU A C 1
ATOM 3517 O O . GLU A 1 455 ? 20.871 1.367 -12.880 1.00 87.75 455 GLU A O 1
ATOM 3522 N N . GLU A 1 456 ? 19.144 0.370 -11.871 1.00 88.56 456 GLU A N 1
ATOM 3523 C CA . GLU A 1 456 ? 19.856 -0.897 -11.664 1.00 88.56 456 GLU A CA 1
ATOM 3524 C C . GLU A 1 456 ? 19.959 -1.682 -12.967 1.00 88.56 456 GLU A C 1
ATOM 3526 O O . GLU A 1 456 ? 21.022 -2.221 -13.284 1.00 88.56 456 GLU A O 1
ATOM 3531 N N . LEU A 1 457 ? 18.868 -1.724 -13.732 1.00 91.56 457 LEU A N 1
ATOM 3532 C CA . LEU A 1 457 ? 18.814 -2.429 -15.002 1.00 91.56 457 LEU A CA 1
ATOM 3533 C C . LEU A 1 457 ? 19.720 -1.776 -16.049 1.00 91.56 457 LEU A C 1
ATOM 3535 O O . LEU A 1 457 ? 20.444 -2.483 -16.743 1.00 91.56 457 LEU A O 1
ATOM 3539 N N . GLU A 1 458 ? 19.757 -0.445 -16.109 1.00 91.44 458 GLU A N 1
ATOM 3540 C CA . GLU A 1 458 ? 20.647 0.303 -16.998 1.00 91.44 458 GLU A CA 1
ATOM 3541 C C . GLU A 1 458 ? 22.123 0.060 -16.653 1.00 91.44 458 GLU A C 1
ATOM 3543 O O . GLU A 1 458 ? 22.941 -0.182 -17.543 1.00 91.44 458 GLU A O 1
ATOM 3548 N N . ARG A 1 459 ? 22.476 0.057 -15.359 1.00 92.31 459 ARG A N 1
ATOM 3549 C CA . ARG A 1 459 ? 23.830 -0.306 -14.913 1.00 92.31 459 ARG A CA 1
ATOM 3550 C C . ARG A 1 459 ? 24.186 -1.734 -15.319 1.00 92.31 459 ARG A C 1
ATOM 3552 O O . ARG A 1 459 ? 25.258 -1.950 -15.876 1.00 92.31 459 ARG A O 1
ATOM 3559 N N . ALA A 1 460 ? 23.286 -2.692 -15.106 1.00 93.50 460 ALA A N 1
ATOM 3560 C CA . ALA A 1 460 ? 23.511 -4.079 -15.502 1.00 93.50 460 ALA A CA 1
ATOM 3561 C C . ALA A 1 460 ? 23.667 -4.238 -17.021 1.00 93.50 460 ALA A C 1
ATOM 3563 O O . ALA A 1 460 ? 24.578 -4.929 -17.465 1.00 93.50 460 ALA A O 1
ATOM 3564 N N . LEU A 1 461 ? 22.836 -3.564 -17.820 1.00 93.50 461 LEU A N 1
ATOM 3565 C CA . LEU A 1 461 ? 22.935 -3.547 -19.281 1.00 93.50 461 LEU A CA 1
ATOM 3566 C C . LEU A 1 461 ? 24.279 -2.987 -19.754 1.00 93.50 461 LEU A C 1
ATOM 3568 O O . LEU A 1 461 ? 24.908 -3.576 -20.632 1.00 93.50 461 LEU A O 1
ATOM 3572 N N . LYS A 1 462 ? 24.757 -1.896 -19.141 1.00 93.38 462 LYS A N 1
ATOM 3573 C CA . LYS A 1 462 ? 26.088 -1.330 -19.411 1.00 93.38 462 LYS A CA 1
ATOM 3574 C C . LYS A 1 462 ? 27.203 -2.334 -19.108 1.00 93.38 462 LYS A C 1
ATOM 3576 O O . LYS A 1 462 ? 28.104 -2.482 -19.929 1.00 93.38 462 LYS A O 1
ATOM 3581 N N . GLU A 1 463 ? 27.135 -3.060 -17.992 1.00 93.50 463 GLU A N 1
ATOM 3582 C CA . GLU A 1 463 ? 28.117 -4.109 -17.667 1.00 93.50 463 GLU A CA 1
ATOM 3583 C C . GLU A 1 463 ? 28.070 -5.291 -18.650 1.00 93.50 463 GLU A C 1
ATOM 3585 O O . GLU A 1 463 ? 29.110 -5.747 -19.130 1.00 93.50 463 GLU A O 1
ATOM 3590 N N . VAL A 1 464 ? 26.875 -5.750 -19.035 1.00 92.25 464 VAL A N 1
ATOM 3591 C CA . VAL A 1 464 ? 26.724 -6.792 -20.068 1.00 92.25 464 VAL A CA 1
ATOM 3592 C C . VAL A 1 464 ? 27.258 -6.297 -21.418 1.00 92.25 464 VAL A C 1
ATOM 3594 O O . VAL A 1 464 ? 27.921 -7.037 -22.138 1.00 92.25 464 VAL A O 1
ATOM 3597 N N . ALA A 1 465 ? 27.043 -5.028 -21.766 1.00 89.00 465 ALA A N 1
ATOM 3598 C CA . ALA A 1 465 ? 27.545 -4.457 -23.011 1.00 89.00 465 ALA A CA 1
ATOM 3599 C C . ALA A 1 465 ? 29.080 -4.385 -23.062 1.00 89.00 465 ALA A C 1
ATOM 3601 O O . ALA A 1 465 ? 29.639 -4.613 -24.135 1.00 89.00 465 ALA A O 1
ATOM 3602 N N . LYS A 1 466 ? 29.759 -4.135 -21.930 1.00 89.69 466 LYS A N 1
ATOM 3603 C CA . LYS A 1 466 ? 31.235 -4.154 -21.842 1.00 89.69 466 LYS A CA 1
ATOM 3604 C C . LYS A 1 466 ? 31.824 -5.520 -22.191 1.00 89.69 466 LYS A C 1
ATOM 3606 O O . LYS A 1 466 ? 32.885 -5.581 -22.800 1.00 89.69 466 LYS A O 1
ATOM 3611 N N . THR A 1 467 ? 31.137 -6.600 -21.816 1.00 82.62 467 THR A N 1
ATOM 3612 C CA . THR A 1 467 ? 31.559 -7.983 -22.111 1.00 82.62 467 THR A CA 1
ATOM 3613 C C . THR A 1 467 ? 31.090 -8.479 -23.484 1.00 82.62 467 THR A C 1
ATOM 3615 O O . THR A 1 467 ? 31.522 -9.536 -23.939 1.00 82.62 467 THR A O 1
ATOM 3618 N N . GLY A 1 468 ? 30.275 -7.683 -24.183 1.00 84.44 468 GLY A N 1
ATOM 3619 C CA . GLY A 1 468 ? 29.738 -7.984 -25.505 1.00 84.44 468 GLY A CA 1
ATOM 3620 C C . GLY A 1 468 ? 28.400 -8.726 -25.448 1.00 84.44 468 GLY A C 1
ATOM 3621 O O . GLY A 1 468 ? 28.210 -9.675 -24.692 1.00 84.44 468 GLY A O 1
ATOM 3622 N N . LEU A 1 469 ? 27.452 -8.306 -26.294 1.00 89.94 469 LEU A N 1
ATOM 3623 C CA . LEU A 1 469 ? 26.176 -9.013 -26.439 1.00 89.94 469 LEU A CA 1
ATOM 3624 C C . LEU A 1 469 ? 26.370 -10.326 -27.220 1.00 89.94 469 LEU A C 1
ATOM 3626 O O . LEU A 1 469 ? 27.128 -10.328 -28.194 1.00 89.94 469 LEU A O 1
ATOM 3630 N N . PRO A 1 470 ? 25.654 -11.417 -26.875 1.00 89.75 470 PRO A N 1
ATOM 3631 C CA . PRO A 1 470 ? 25.719 -12.663 -27.635 1.00 89.75 470 PRO A CA 1
ATOM 3632 C C . PRO A 1 470 ? 25.384 -12.450 -29.121 1.00 89.75 470 PRO A C 1
ATOM 3634 O O . PRO A 1 470 ? 24.341 -11.886 -29.450 1.00 89.75 470 PRO A O 1
ATOM 3637 N N . ALA A 1 471 ? 26.236 -12.943 -30.028 1.00 85.31 471 ALA A N 1
ATOM 3638 C CA . ALA A 1 471 ? 26.096 -12.718 -31.474 1.00 85.31 471 ALA A CA 1
ATOM 3639 C C . ALA A 1 471 ? 24.746 -13.200 -32.040 1.00 85.31 471 ALA A C 1
ATOM 3641 O O . ALA A 1 471 ? 24.153 -12.542 -32.893 1.00 85.31 471 ALA A O 1
ATOM 3642 N N . GLY A 1 472 ? 24.215 -14.305 -31.502 1.00 84.88 472 GLY A N 1
ATOM 3643 C CA . GLY A 1 472 ? 22.914 -14.859 -31.886 1.00 84.88 472 GLY A CA 1
ATOM 3644 C C . GLY A 1 472 ? 21.716 -13.953 -31.580 1.00 84.88 472 GLY A C 1
ATOM 3645 O O . GLY A 1 472 ? 20.614 -14.250 -32.033 1.00 84.88 472 GLY A O 1
ATOM 3646 N N . LEU A 1 473 ? 21.900 -12.843 -30.852 1.00 87.06 473 LEU A N 1
ATOM 3647 C CA . LEU A 1 473 ? 20.840 -11.856 -30.662 1.00 87.06 473 LEU A CA 1
ATOM 3648 C C . LEU A 1 473 ? 20.538 -11.060 -31.934 1.00 87.06 473 LEU A C 1
ATOM 3650 O O . LEU A 1 473 ? 19.401 -10.646 -32.109 1.00 87.06 473 LEU A O 1
ATOM 3654 N N . ALA A 1 474 ? 21.502 -10.878 -32.844 1.00 82.75 474 ALA A N 1
ATOM 3655 C CA . ALA A 1 474 ? 21.341 -10.015 -34.021 1.00 82.75 474 ALA A CA 1
ATOM 3656 C C . ALA A 1 474 ? 20.139 -10.382 -34.914 1.00 82.75 474 ALA A C 1
ATOM 3658 O O . ALA A 1 474 ? 19.590 -9.509 -35.575 1.00 82.75 474 ALA A O 1
ATOM 3659 N N . ARG A 1 475 ? 19.685 -11.641 -34.888 1.00 82.56 475 ARG A N 1
ATOM 3660 C CA . ARG A 1 475 ? 18.478 -12.103 -35.598 1.00 82.56 475 ARG A CA 1
ATOM 3661 C C . ARG A 1 475 ? 17.161 -11.530 -35.060 1.00 82.56 475 ARG A C 1
ATOM 3663 O O . ARG A 1 475 ? 16.144 -11.644 -35.727 1.00 82.56 475 ARG A O 1
ATOM 3670 N N . PHE A 1 476 ? 17.169 -11.003 -33.835 1.00 82.94 476 PHE A N 1
ATOM 3671 C CA . PHE A 1 476 ? 16.023 -10.341 -33.212 1.00 82.94 476 PHE A CA 1
ATOM 3672 C C . PHE A 1 476 ? 16.039 -8.831 -33.444 1.00 82.94 476 PHE A C 1
ATOM 3674 O O . PHE A 1 476 ? 15.168 -8.145 -32.922 1.00 82.94 476 PHE A O 1
ATOM 3681 N N . ARG A 1 477 ? 17.019 -8.293 -34.185 1.00 76.00 477 ARG A N 1
ATOM 3682 C CA . ARG A 1 477 ? 16.964 -6.895 -34.611 1.00 76.00 477 ARG A CA 1
ATOM 3683 C C . ARG A 1 477 ? 15.696 -6.692 -35.419 1.00 76.00 477 ARG A C 1
ATOM 3685 O O . ARG A 1 477 ? 15.442 -7.447 -36.355 1.00 76.00 477 ARG A O 1
ATOM 3692 N N . GLU A 1 478 ? 14.916 -5.687 -35.048 1.00 67.00 478 GLU A N 1
ATOM 3693 C CA . GLU A 1 478 ? 13.830 -5.246 -35.908 1.00 67.00 478 GLU A CA 1
ATOM 3694 C C . GLU A 1 478 ? 14.425 -4.823 -37.251 1.00 67.00 478 GLU A C 1
ATOM 3696 O O . GLU A 1 478 ? 15.425 -4.099 -37.307 1.00 67.00 478 GLU A O 1
ATOM 3701 N N . GLU A 1 479 ? 13.836 -5.301 -38.345 1.00 64.31 479 GLU A N 1
ATOM 3702 C CA . GLU A 1 479 ? 14.179 -4.771 -39.655 1.00 64.31 479 GLU A CA 1
ATOM 3703 C C . GLU A 1 479 ? 13.831 -3.284 -39.660 1.00 64.31 479 GLU A C 1
ATOM 3705 O O . GLU A 1 479 ? 12.683 -2.901 -39.412 1.00 64.31 479 GLU A O 1
ATOM 3710 N N . LYS A 1 480 ? 14.833 -2.439 -39.927 1.00 63.78 480 LYS A N 1
ATOM 3711 C CA . LYS A 1 480 ? 14.600 -1.009 -40.104 1.00 63.78 480 LYS A CA 1
ATOM 3712 C C . LYS A 1 480 ? 13.596 -0.827 -41.230 1.00 63.78 480 LYS A C 1
ATOM 3714 O O . LYS A 1 480 ? 13.846 -1.209 -42.375 1.00 63.78 480 LYS A O 1
ATOM 3719 N N . VAL A 1 481 ? 12.462 -0.226 -40.905 1.00 74.12 481 VAL A N 1
ATOM 3720 C CA . VAL A 1 481 ? 11.475 0.155 -41.901 1.00 74.12 481 VAL A CA 1
ATOM 3721 C C . VAL A 1 481 ? 12.069 1.303 -42.711 1.00 74.12 481 VAL A C 1
ATOM 3723 O O . VAL A 1 481 ? 12.596 2.251 -42.142 1.00 74.12 481 VAL A O 1
ATOM 3726 N N . ALA A 1 482 ? 12.040 1.212 -44.039 1.00 75.56 482 ALA A N 1
ATOM 3727 C CA . ALA A 1 482 ? 12.492 2.295 -44.909 1.00 75.56 482 ALA A CA 1
ATOM 3728 C C . ALA A 1 482 ? 11.397 3.357 -45.095 1.00 75.56 482 ALA A C 1
ATOM 3730 O O . ALA A 1 482 ? 10.204 3.050 -44.996 1.00 75.56 482 ALA A O 1
ATOM 3731 N N . ALA A 1 483 ? 11.803 4.585 -45.432 1.00 76.44 483 ALA A N 1
ATOM 3732 C CA . ALA A 1 483 ? 10.877 5.625 -45.867 1.00 76.44 483 ALA A CA 1
ATOM 3733 C C . ALA A 1 483 ? 10.057 5.152 -47.092 1.00 76.44 483 ALA A C 1
ATOM 3735 O O . ALA A 1 483 ? 10.572 4.390 -47.922 1.00 76.44 483 ALA A O 1
ATOM 3736 N N . PRO A 1 484 ? 8.794 5.595 -47.244 1.00 81.19 484 PRO A N 1
ATOM 3737 C CA . PRO A 1 484 ? 7.992 5.320 -48.426 1.00 81.19 484 PRO A CA 1
ATOM 3738 C C . PRO A 1 484 ? 8.728 5.742 -49.698 1.00 81.19 484 PRO A C 1
ATOM 3740 O O . PRO A 1 484 ? 9.342 6.807 -49.767 1.00 81.19 484 PRO A O 1
ATOM 3743 N N . ARG A 1 485 ? 8.656 4.904 -50.733 1.00 75.38 485 ARG A N 1
ATOM 3744 C CA . ARG A 1 485 ? 9.314 5.179 -52.013 1.00 75.38 485 ARG A CA 1
ATOM 3745 C C . ARG A 1 485 ? 8.752 6.465 -52.633 1.00 75.38 485 ARG A C 1
ATOM 3747 O O . ARG A 1 485 ? 7.541 6.582 -52.790 1.00 75.38 485 ARG A O 1
ATOM 3754 N N . GLY A 1 486 ? 9.637 7.381 -53.033 1.00 72.12 486 GLY A N 1
ATOM 3755 C CA . GLY A 1 486 ? 9.266 8.666 -53.641 1.00 72.12 486 GLY A CA 1
ATOM 3756 C C . GLY A 1 486 ? 8.977 9.790 -52.642 1.00 72.12 486 GLY A C 1
ATOM 3757 O O . GLY A 1 486 ? 8.615 10.878 -53.073 1.00 72.12 486 GLY A O 1
ATOM 3758 N N . LEU A 1 487 ? 9.136 9.546 -51.336 1.00 79.94 487 LEU A N 1
ATOM 3759 C CA . LEU A 1 487 ? 9.126 10.602 -50.330 1.00 79.94 487 LEU A CA 1
ATOM 3760 C C . LEU A 1 487 ? 10.541 11.169 -50.166 1.00 79.94 487 LEU A C 1
ATOM 3762 O O . LEU A 1 487 ? 11.440 10.471 -49.692 1.00 79.94 487 LEU A O 1
ATOM 3766 N N . GLU A 1 488 ? 10.732 12.420 -50.571 1.00 74.25 488 GLU A N 1
ATOM 3767 C CA . GLU A 1 488 ? 11.995 13.140 -50.396 1.00 74.25 488 GLU A CA 1
ATOM 3768 C C . GLU A 1 488 ? 12.062 13.742 -48.988 1.00 74.25 488 GLU A C 1
ATOM 3770 O O . GLU A 1 488 ? 11.086 14.307 -48.495 1.00 74.25 488 GLU A O 1
ATOM 3775 N N . GLY A 1 489 ? 13.200 13.559 -48.319 1.00 71.81 489 GLY A N 1
ATOM 3776 C CA . GLY A 1 489 ? 13.489 14.198 -47.039 1.00 71.81 489 GLY A CA 1
ATOM 3777 C C . GLY A 1 489 ? 14.338 15.454 -47.235 1.00 71.81 489 GLY A C 1
ATOM 3778 O O . GLY A 1 489 ? 14.995 15.608 -48.264 1.00 71.81 489 GLY A O 1
ATOM 3779 N N . HIS A 1 490 ? 14.340 16.340 -46.245 1.00 68.94 490 HIS A N 1
ATOM 3780 C CA . HIS A 1 490 ? 15.057 17.614 -46.293 1.00 68.94 490 HIS A CA 1
ATOM 3781 C C . HIS A 1 490 ? 16.252 17.613 -45.343 1.00 68.94 490 HIS A C 1
ATOM 3783 O O . HIS A 1 490 ? 16.129 17.216 -44.184 1.00 68.94 490 HIS A O 1
ATOM 3789 N N . ASP A 1 491 ? 17.404 18.097 -45.805 1.00 66.88 491 ASP A N 1
ATOM 3790 C CA . ASP A 1 491 ? 18.586 18.228 -44.953 1.00 66.88 491 ASP A CA 1
ATOM 3791 C C . ASP A 1 491 ? 18.359 19.289 -43.869 1.00 66.88 491 ASP A C 1
ATOM 3793 O O . ASP A 1 491 ? 18.161 20.476 -44.147 1.00 66.88 491 ASP A O 1
ATOM 3797 N N . ALA A 1 492 ? 18.428 18.858 -42.612 1.00 70.19 492 ALA A N 1
ATOM 3798 C CA . ALA A 1 492 ? 18.208 19.698 -41.448 1.00 70.19 492 ALA A CA 1
ATOM 3799 C C . ALA A 1 492 ? 19.312 19.506 -40.401 1.00 70.19 492 ALA A C 1
ATOM 3801 O O . ALA A 1 492 ? 20.088 18.544 -40.406 1.00 70.19 492 ALA A O 1
ATOM 3802 N N . TRP A 1 493 ? 19.410 20.468 -39.488 1.00 67.62 493 TRP A N 1
ATOM 3803 C CA . TRP A 1 493 ? 20.396 20.456 -38.412 1.00 67.62 493 TRP A CA 1
ATOM 3804 C C . TRP A 1 493 ? 19.749 20.810 -37.074 1.00 67.62 493 TRP A C 1
ATOM 3806 O O . TRP A 1 493 ? 18.858 21.655 -37.006 1.00 67.62 493 TRP A O 1
ATOM 3816 N N . ALA A 1 494 ? 20.202 20.155 -36.002 1.00 67.44 494 ALA A N 1
ATOM 3817 C CA . ALA A 1 494 ? 19.751 20.410 -34.633 1.00 67.44 494 ALA A CA 1
ATOM 3818 C C . ALA A 1 494 ? 20.836 21.093 -33.783 1.00 67.44 494 ALA A C 1
ATOM 3820 O O . ALA A 1 494 ? 22.034 20.843 -33.948 1.00 67.44 494 ALA A O 1
ATOM 3821 N N . ILE A 1 495 ? 20.388 21.921 -32.839 1.00 67.81 495 ILE A N 1
ATOM 3822 C CA . ILE A 1 495 ? 21.167 22.651 -31.836 1.00 67.81 495 ILE A CA 1
ATOM 3823 C C . ILE A 1 495 ? 20.769 22.154 -30.446 1.00 67.81 495 ILE A C 1
ATOM 3825 O O . ILE A 1 495 ? 19.588 21.976 -30.149 1.00 67.81 495 ILE A O 1
ATOM 3829 N N . GLU A 1 496 ? 21.745 21.999 -29.558 1.00 65.19 496 GLU A N 1
ATOM 3830 C CA . GLU A 1 496 ? 21.479 21.725 -28.145 1.00 65.19 496 GLU A CA 1
ATOM 3831 C C . GLU A 1 496 ? 21.062 22.995 -27.383 1.00 65.19 496 GLU A C 1
ATOM 3833 O O . GLU A 1 496 ? 21.651 24.069 -27.546 1.00 65.19 496 GLU A O 1
ATOM 3838 N N . VAL A 1 497 ? 20.055 22.868 -26.510 1.00 65.44 497 VAL A N 1
ATOM 3839 C CA . VAL A 1 497 ? 19.654 23.938 -25.583 1.00 65.44 497 VAL A CA 1
ATOM 3840 C C . VAL A 1 497 ? 20.610 23.949 -24.400 1.00 65.44 497 VAL A C 1
ATOM 3842 O O . VAL A 1 497 ? 20.741 22.945 -23.696 1.00 65.44 497 VAL A O 1
ATOM 3845 N N . HIS A 1 498 ? 21.175 25.106 -24.074 1.00 66.75 498 HIS A N 1
ATOM 3846 C CA . HIS A 1 498 ? 21.847 25.304 -22.796 1.00 66.75 498 HIS A CA 1
ATOM 3847 C C . HIS A 1 498 ? 21.029 26.249 -21.914 1.00 66.75 498 HIS A C 1
ATOM 3849 O O . HIS A 1 498 ? 20.675 27.359 -22.312 1.00 66.75 498 HIS A O 1
ATOM 3855 N N . ARG A 1 499 ? 20.743 25.832 -20.675 1.00 61.59 499 ARG A N 1
ATOM 3856 C CA . ARG A 1 499 ? 20.233 26.746 -19.644 1.00 61.59 499 ARG A CA 1
ATOM 3857 C C . ARG A 1 499 ? 21.407 27.539 -19.087 1.00 61.59 499 ARG A C 1
ATOM 3859 O O . ARG A 1 499 ? 22.309 26.961 -18.483 1.00 61.59 499 ARG A O 1
ATOM 3866 N N . VAL A 1 500 ? 21.396 28.853 -19.272 1.00 65.31 500 VAL A N 1
ATOM 3867 C CA . VAL A 1 500 ? 22.484 29.737 -18.834 1.00 65.31 500 VAL A CA 1
ATOM 3868 C C . VAL A 1 500 ? 21.931 30.775 -17.862 1.00 65.31 500 VAL A C 1
ATOM 3870 O O . VAL A 1 500 ? 20.818 31.257 -18.026 1.00 65.31 500 VAL A O 1
ATOM 3873 N N . LYS A 1 501 ? 22.681 31.098 -16.802 1.00 59.50 501 LYS A N 1
ATOM 3874 C CA . LYS A 1 501 ? 22.237 32.032 -15.746 1.00 59.50 501 LYS A CA 1
ATOM 3875 C C . LYS A 1 501 ? 22.684 33.487 -15.973 1.00 59.50 501 LYS A C 1
ATOM 3877 O O . LYS A 1 501 ? 22.292 34.361 -15.201 1.00 59.50 501 LYS A O 1
ATOM 3882 N N . THR A 1 502 ? 23.482 33.768 -17.004 1.00 68.19 502 THR A N 1
ATOM 3883 C CA . THR A 1 502 ? 24.155 35.063 -17.213 1.00 68.19 502 THR A CA 1
ATOM 3884 C C . THR A 1 502 ? 24.395 35.369 -18.702 1.00 68.19 502 THR A C 1
ATOM 3886 O O . THR A 1 502 ? 24.725 34.452 -19.449 1.00 68.19 502 THR A O 1
ATOM 3889 N N . PRO A 1 503 ? 24.289 36.638 -19.156 1.00 70.75 503 PRO A N 1
ATOM 3890 C CA . PRO A 1 503 ? 23.907 37.846 -18.413 1.00 70.75 503 PRO A CA 1
ATOM 3891 C C . PRO A 1 503 ? 22.388 38.116 -18.428 1.00 70.75 503 PRO A C 1
ATOM 3893 O O . PRO A 1 503 ? 21.701 37.827 -19.409 1.00 70.75 503 PRO A O 1
ATOM 3896 N N . LYS A 1 504 ? 21.876 38.705 -17.336 1.00 80.50 504 LYS A N 1
ATOM 3897 C CA . LYS A 1 504 ? 20.493 39.203 -17.233 1.00 80.50 504 LYS A CA 1
ATOM 3898 C C . LYS A 1 504 ? 20.319 40.501 -18.030 1.00 80.50 504 LYS A C 1
ATOM 3900 O O . LYS A 1 504 ? 21.253 41.293 -18.129 1.00 80.50 504 LYS A O 1
ATOM 3905 N N . VAL A 1 505 ? 19.118 40.745 -18.544 1.00 81.94 505 VAL A N 1
ATOM 3906 C CA . VAL A 1 505 ? 18.742 41.967 -19.281 1.00 81.94 505 VAL A CA 1
ATOM 3907 C C . VAL A 1 505 ? 17.594 42.686 -18.573 1.00 81.94 505 VAL A C 1
ATOM 3909 O O . VAL A 1 505 ? 16.964 42.120 -17.684 1.00 81.94 505 VAL A O 1
ATOM 3912 N N . ARG A 1 506 ? 17.328 43.949 -18.918 1.00 84.25 506 ARG A N 1
ATOM 3913 C CA . ARG A 1 506 ? 16.165 44.688 -18.402 1.00 84.25 506 ARG A CA 1
ATOM 3914 C C . ARG A 1 506 ? 14.969 44.501 -19.335 1.00 84.25 506 ARG A C 1
ATOM 3916 O O . ARG A 1 506 ? 15.131 44.565 -20.552 1.00 84.25 506 ARG A O 1
ATOM 3923 N N . CYS A 1 507 ? 13.786 44.276 -18.769 1.00 80.94 507 CYS A N 1
ATOM 3924 C CA . CYS A 1 507 ? 12.532 44.331 -19.512 1.00 80.94 507 CYS A CA 1
ATOM 3925 C C . CYS A 1 507 ? 12.308 45.768 -20.011 1.00 80.94 507 CYS A C 1
ATOM 3927 O O . CYS A 1 507 ? 12.340 46.670 -19.174 1.00 80.94 507 CYS A O 1
ATOM 3929 N N . PRO A 1 508 ? 12.085 46.014 -21.313 1.00 72.75 508 PRO A N 1
ATOM 3930 C CA . PRO A 1 508 ? 11.780 47.344 -21.825 1.00 72.75 508 PRO A CA 1
ATOM 3931 C C . PRO A 1 508 ? 10.404 47.837 -21.365 1.00 72.75 508 PRO A C 1
ATOM 3933 O O . PRO A 1 508 ? 10.211 49.041 -21.290 1.00 72.75 508 PRO A O 1
ATOM 3936 N N . GLU A 1 509 ? 9.480 46.931 -21.026 1.00 78.19 509 GLU A N 1
ATOM 3937 C CA . GLU A 1 509 ? 8.116 47.291 -20.618 1.00 78.19 509 GLU A CA 1
ATOM 3938 C C . GLU A 1 509 ? 8.017 47.585 -19.120 1.00 78.19 509 GLU A C 1
ATOM 3940 O O . GLU A 1 509 ? 7.577 48.656 -18.721 1.00 78.19 509 GLU A O 1
ATOM 3945 N N . CYS A 1 510 ? 8.470 46.656 -18.271 1.00 80.75 510 CYS A N 1
ATOM 3946 C CA . CYS A 1 510 ? 8.308 46.767 -16.816 1.00 80.75 510 CYS A CA 1
ATOM 3947 C C . CYS A 1 510 ? 9.616 47.026 -16.046 1.00 80.75 510 CYS A C 1
ATOM 3949 O O . CYS A 1 510 ? 9.620 47.058 -14.818 1.00 80.75 510 CYS A O 1
ATOM 3951 N N . GLY A 1 511 ? 10.765 47.141 -16.726 1.00 80.12 511 GLY A N 1
ATOM 3952 C CA . GLY A 1 511 ? 12.070 47.385 -16.090 1.00 80.12 511 GLY A CA 1
ATOM 3953 C C . GLY A 1 511 ? 12.640 46.222 -15.256 1.00 80.12 511 GLY A C 1
ATOM 3954 O O . GLY A 1 511 ? 13.758 46.322 -14.729 1.00 80.12 511 GLY A O 1
ATOM 3955 N N . ALA A 1 512 ? 11.919 45.102 -15.135 1.00 81.62 512 ALA A N 1
ATOM 3956 C CA . ALA A 1 512 ? 12.349 43.935 -14.368 1.00 81.62 512 ALA A CA 1
ATOM 3957 C C . ALA A 1 512 ? 13.655 43.329 -14.911 1.00 81.62 512 ALA A C 1
ATOM 3959 O O . ALA A 1 512 ? 13.959 43.407 -16.101 1.00 81.62 512 ALA A O 1
ATOM 3960 N N . SER A 1 513 ? 14.453 42.718 -14.032 1.00 84.50 513 SER A N 1
ATOM 3961 C CA . SER A 1 513 ? 15.671 42.001 -14.427 1.00 84.50 513 SER A CA 1
ATOM 3962 C C . SER A 1 513 ? 15.316 40.586 -14.896 1.00 84.50 513 SER A C 1
ATOM 3964 O O . SER A 1 513 ? 14.875 39.767 -14.094 1.00 84.50 513 SER A O 1
ATOM 3966 N N . ILE A 1 514 ? 15.519 40.297 -16.181 1.00 84.25 514 ILE A N 1
ATOM 3967 C CA . ILE A 1 514 ? 15.152 39.039 -16.841 1.00 84.25 514 ILE A CA 1
ATOM 3968 C C . ILE A 1 514 ? 16.405 38.186 -17.076 1.00 84.25 514 ILE A C 1
ATOM 3970 O O . ILE A 1 514 ? 17.396 38.665 -17.627 1.00 84.25 514 ILE A O 1
ATOM 3974 N N . ALA A 1 515 ? 16.364 36.912 -16.688 1.00 83.56 515 ALA A N 1
ATOM 3975 C CA . ALA A 1 515 ? 17.389 35.924 -17.035 1.00 83.56 515 ALA A CA 1
ATOM 3976 C C . ALA A 1 515 ? 17.065 35.244 -18.381 1.00 83.56 515 ALA A C 1
ATOM 3978 O O . ALA A 1 515 ? 15.887 35.142 -18.728 1.00 83.56 515 ALA A O 1
ATOM 3979 N N . PRO A 1 516 ? 18.066 34.773 -19.149 1.00 82.44 516 PRO A N 1
ATOM 3980 C CA . PRO A 1 516 ? 17.777 34.053 -20.381 1.00 82.44 516 PRO A CA 1
ATOM 3981 C C . PRO A 1 516 ? 17.087 32.725 -20.052 1.00 82.44 516 PRO A C 1
ATOM 3983 O O . PRO A 1 516 ? 17.523 31.984 -19.171 1.00 82.44 516 PRO A O 1
ATOM 3986 N N . LYS A 1 517 ? 16.006 32.429 -20.771 1.00 78.06 517 LYS A N 1
ATOM 3987 C CA . LYS A 1 517 ? 15.289 31.149 -20.703 1.00 78.06 517 LYS A CA 1
ATOM 3988 C C . LYS A 1 517 ? 16.080 30.049 -21.409 1.00 78.06 517 LYS A C 1
ATOM 3990 O O . LYS A 1 517 ? 16.117 28.914 -20.940 1.00 78.06 517 LYS A O 1
ATOM 3995 N N . ALA A 1 518 ? 16.767 30.414 -22.492 1.00 76.88 518 ALA A N 1
ATOM 3996 C CA . ALA A 1 518 ? 17.588 29.510 -23.282 1.00 76.88 518 ALA A CA 1
ATOM 3997 C C . ALA A 1 518 ? 18.789 30.224 -23.919 1.00 76.88 518 ALA A C 1
ATOM 3999 O O . ALA A 1 518 ? 18.698 31.387 -24.320 1.00 76.88 518 ALA A O 1
ATOM 4000 N N . GLU A 1 519 ? 19.903 29.504 -24.039 1.00 77.44 519 GLU A N 1
ATOM 4001 C CA . GLU A 1 519 ? 21.043 29.828 -24.896 1.00 77.44 519 GLU A CA 1
ATOM 4002 C C . GLU A 1 519 ? 21.183 28.734 -25.961 1.00 77.44 519 GLU A C 1
ATOM 4004 O O . GLU A 1 519 ? 21.273 27.549 -25.639 1.00 77.44 519 GLU A O 1
ATOM 4009 N N . LEU A 1 520 ? 21.217 29.145 -27.225 1.00 75.56 520 LEU A N 1
ATOM 4010 C CA . LEU A 1 520 ? 21.402 28.294 -28.392 1.00 75.56 520 LEU A CA 1
ATOM 4011 C C . LEU A 1 520 ? 22.776 28.584 -28.983 1.00 75.56 520 LEU A C 1
ATOM 4013 O O . LEU A 1 520 ? 23.098 29.736 -29.284 1.00 75.56 520 LEU A O 1
ATOM 4017 N N . ARG A 1 521 ? 23.588 27.546 -29.166 1.00 73.44 521 ARG A N 1
ATOM 4018 C CA . ARG A 1 521 ? 24.925 27.665 -29.759 1.00 73.44 521 ARG A CA 1
ATOM 4019 C C . ARG A 1 521 ? 24.899 27.101 -31.168 1.00 73.44 521 ARG A C 1
ATOM 4021 O O . ARG A 1 521 ? 24.986 25.897 -31.358 1.00 73.44 521 ARG A O 1
ATOM 4028 N N . ILE A 1 522 ? 24.771 27.983 -32.148 1.00 71.44 522 ILE A N 1
ATOM 4029 C CA . ILE A 1 522 ? 24.771 27.644 -33.567 1.00 71.44 522 ILE A CA 1
ATOM 4030 C C . ILE A 1 522 ? 26.230 27.518 -34.029 1.00 71.44 522 ILE A C 1
ATOM 4032 O O . ILE A 1 522 ? 26.960 28.514 -34.008 1.00 71.44 522 ILE A O 1
ATOM 4036 N N . PRO A 1 523 ? 26.690 26.329 -34.442 1.00 65.88 523 PRO A N 1
ATOM 4037 C CA . PRO A 1 523 ? 28.026 26.154 -35.001 1.00 65.88 523 PRO A CA 1
ATOM 4038 C C . PRO A 1 523 ? 28.117 26.744 -36.419 1.00 65.88 523 PRO A C 1
ATOM 4040 O O . PRO A 1 523 ? 27.145 27.249 -36.973 1.00 65.88 523 PRO A O 1
ATOM 4043 N N . THR A 1 524 ? 29.304 26.716 -37.024 1.00 69.25 524 THR A N 1
ATOM 4044 C CA . THR A 1 524 ? 29.479 27.126 -38.427 1.00 69.25 524 THR A CA 1
ATOM 4045 C C . THR A 1 524 ? 28.753 26.133 -39.342 1.00 69.25 524 THR A C 1
ATOM 4047 O O . THR A 1 524 ? 29.082 24.950 -39.327 1.00 69.25 524 THR A O 1
ATOM 4050 N N . LEU A 1 525 ? 27.789 26.609 -40.136 1.00 63.34 525 LEU A N 1
ATOM 4051 C CA . LEU A 1 525 ? 26.926 25.776 -40.995 1.00 63.34 525 LEU A CA 1
ATOM 4052 C C . LEU A 1 525 ? 27.416 25.694 -42.454 1.00 63.34 525 LEU A C 1
ATOM 4054 O O . LEU A 1 525 ? 26.833 24.990 -43.269 1.00 63.34 525 LEU A O 1
ATOM 4058 N N . GLY A 1 526 ? 28.480 26.422 -42.805 1.00 64.81 526 GLY A N 1
ATOM 4059 C CA . GLY A 1 526 ? 29.070 26.419 -44.145 1.00 64.81 526 GLY A CA 1
ATOM 4060 C C . GLY A 1 526 ? 30.126 27.511 -44.321 1.00 64.81 526 GLY A C 1
ATOM 4061 O O . GLY A 1 526 ? 30.387 28.288 -43.403 1.00 64.81 526 GLY A O 1
ATOM 4062 N N . LYS A 1 527 ? 30.720 27.612 -45.521 1.00 58.81 527 LYS A N 1
ATOM 4063 C CA . LYS A 1 527 ? 31.785 28.596 -45.830 1.00 58.81 527 LYS A CA 1
ATOM 4064 C C . LYS A 1 527 ? 31.340 30.057 -45.654 1.00 58.81 527 LYS A C 1
ATOM 4066 O O . LYS A 1 527 ? 32.171 30.920 -45.395 1.00 58.81 527 LYS A O 1
ATOM 4071 N N . THR A 1 528 ? 30.043 30.325 -45.787 1.00 57.16 528 THR A N 1
ATOM 4072 C CA . THR A 1 528 ? 29.432 31.664 -45.723 1.00 57.16 528 THR A CA 1
ATOM 4073 C C . THR A 1 528 ? 28.579 31.892 -44.466 1.00 57.16 528 THR A C 1
ATOM 4075 O O . THR A 1 528 ? 28.161 33.024 -44.219 1.00 57.16 528 THR A O 1
ATOM 4078 N N . LEU A 1 529 ? 28.347 30.855 -43.647 1.00 63.81 529 LEU A N 1
ATOM 4079 C CA . LEU A 1 529 ? 27.458 30.871 -42.477 1.00 63.81 529 LEU A CA 1
ATOM 4080 C C . LEU A 1 529 ? 28.257 30.620 -41.188 1.00 63.81 529 LEU A C 1
ATOM 4082 O O . LEU A 1 529 ? 28.478 29.476 -40.788 1.00 63.81 529 LEU A O 1
ATOM 4086 N N . GLY A 1 530 ? 28.715 31.697 -40.543 1.00 63.28 530 GLY A N 1
ATOM 4087 C CA . GLY A 1 530 ? 29.555 31.619 -39.341 1.00 63.28 530 GLY A CA 1
ATOM 4088 C C . GLY A 1 530 ? 28.779 31.337 -38.046 1.00 63.28 530 GLY A C 1
ATOM 4089 O O . GLY A 1 530 ? 27.621 31.721 -37.919 1.00 63.28 530 GLY A O 1
ATOM 4090 N N . ALA A 1 531 ? 29.447 30.744 -37.053 1.00 71.38 531 ALA A N 1
ATOM 4091 C CA . ALA A 1 531 ? 28.862 30.385 -35.754 1.00 71.38 531 ALA A CA 1
ATOM 4092 C C . ALA A 1 531 ? 28.231 31.563 -34.971 1.00 71.38 531 ALA A C 1
ATOM 4094 O O . ALA A 1 531 ? 28.731 32.698 -34.996 1.00 71.38 531 ALA A O 1
ATOM 4095 N N . ARG A 1 532 ? 27.161 31.289 -34.213 1.00 72.75 532 ARG A N 1
ATOM 4096 C CA . ARG A 1 532 ? 26.399 32.256 -33.403 1.00 72.75 532 ARG A CA 1
ATOM 4097 C C . ARG A 1 532 ? 25.995 31.716 -32.042 1.00 72.75 532 ARG A C 1
ATOM 4099 O O . ARG A 1 532 ? 25.689 30.541 -31.904 1.00 72.75 532 ARG A O 1
ATOM 4106 N N . THR A 1 533 ? 25.903 32.613 -31.068 1.00 76.31 533 THR A N 1
ATOM 4107 C CA . THR A 1 533 ? 25.204 32.346 -29.808 1.00 76.31 533 THR A CA 1
ATOM 4108 C C . THR A 1 533 ? 23.923 33.170 -29.781 1.00 76.31 533 THR A C 1
ATOM 4110 O O . THR A 1 533 ? 23.967 34.385 -29.970 1.00 76.31 533 THR A O 1
ATOM 4113 N N . VAL A 1 534 ? 22.783 32.517 -29.569 1.00 76.50 534 VAL A N 1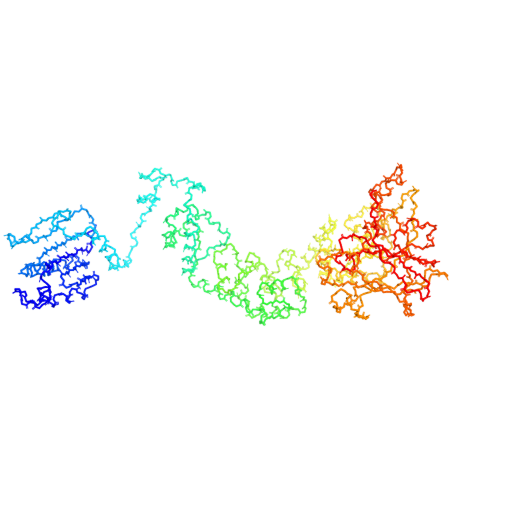
ATOM 4114 C CA . VAL A 1 534 ? 21.455 33.141 -29.524 1.00 76.50 534 VAL A CA 1
ATOM 4115 C C . VAL A 1 534 ? 20.889 32.955 -28.128 1.00 76.50 534 VAL A C 1
ATOM 4117 O O . VAL A 1 534 ? 20.773 31.832 -27.650 1.00 76.50 534 VAL A O 1
ATOM 4120 N N . ARG A 1 535 ? 20.538 34.046 -27.454 1.00 79.44 535 ARG A N 1
ATOM 4121 C CA . ARG A 1 535 ? 19.912 34.014 -26.130 1.00 79.44 535 ARG A CA 1
ATOM 4122 C C . ARG A 1 535 ? 18.486 34.511 -26.216 1.00 79.44 535 ARG A C 1
ATOM 4124 O O . ARG A 1 535 ? 18.245 35.582 -26.770 1.00 79.44 535 ARG A O 1
ATOM 4131 N N . ILE A 1 536 ? 17.575 33.741 -25.640 1.00 80.12 536 ILE A N 1
ATOM 4132 C CA . ILE A 1 536 ? 16.144 34.031 -25.617 1.00 80.12 536 ILE A CA 1
ATOM 4133 C C . ILE A 1 536 ? 15.766 34.436 -24.196 1.00 80.12 536 ILE A C 1
ATOM 4135 O O . ILE A 1 536 ? 16.055 33.713 -23.239 1.00 80.12 536 ILE A O 1
ATOM 4139 N N . TYR A 1 537 ? 15.121 35.588 -24.061 1.00 81.31 537 TYR A N 1
ATOM 4140 C CA . TYR A 1 537 ? 14.648 36.145 -22.800 1.00 81.31 537 TYR A CA 1
ATOM 4141 C C . TYR A 1 537 ? 13.135 36.350 -22.867 1.00 81.31 537 TYR A C 1
ATOM 4143 O O . TYR A 1 537 ? 12.623 36.844 -23.867 1.00 81.31 537 TYR A O 1
ATOM 4151 N N . GLU A 1 538 ? 12.441 36.030 -21.778 1.00 84.31 538 GLU A N 1
ATOM 4152 C CA . GLU A 1 538 ? 11.001 36.248 -21.616 1.00 84.31 538 GLU A CA 1
ATOM 4153 C C . GLU A 1 538 ? 10.752 36.827 -20.221 1.00 84.31 538 GLU A C 1
ATOM 4155 O O . GLU A 1 538 ? 11.235 36.285 -19.220 1.00 84.31 538 GLU A O 1
ATOM 4160 N N . CYS A 1 539 ? 10.028 37.945 -20.142 1.00 81.81 539 CYS A N 1
ATOM 4161 C CA . CYS A 1 539 ? 9.621 38.504 -18.859 1.00 81.81 539 CYS A CA 1
ATOM 4162 C C . CYS A 1 539 ? 8.431 37.716 -18.311 1.00 81.81 539 CYS A C 1
ATOM 4164 O O . CYS A 1 539 ? 7.330 37.843 -18.830 1.00 81.81 539 CYS A O 1
ATOM 4166 N N . GLU A 1 540 ? 8.627 36.947 -17.239 1.00 78.25 540 GLU A N 1
ATOM 4167 C CA . GLU A 1 540 ? 7.553 36.115 -16.679 1.00 78.25 540 GLU A CA 1
ATOM 4168 C C . GLU A 1 540 ? 6.343 36.919 -16.191 1.00 78.25 540 GLU A C 1
ATOM 4170 O O . GLU A 1 540 ? 5.235 36.396 -16.220 1.00 78.25 540 GLU A O 1
ATOM 4175 N N . THR A 1 541 ? 6.537 38.167 -15.752 1.00 78.25 541 THR A N 1
ATOM 4176 C CA . THR A 1 541 ? 5.441 39.043 -15.316 1.00 78.25 541 THR A CA 1
ATOM 4177 C C . THR A 1 541 ? 4.602 39.508 -16.505 1.00 78.25 541 THR A C 1
ATOM 4179 O O . THR A 1 541 ? 3.400 39.287 -16.510 1.00 78.25 541 THR A O 1
ATOM 4182 N N . CYS A 1 542 ? 5.232 40.074 -17.540 1.00 76.12 542 CYS A N 1
ATOM 4183 C CA . CYS A 1 542 ? 4.520 40.574 -18.723 1.00 76.12 542 CYS A CA 1
ATOM 4184 C C . CYS A 1 542 ? 3.929 39.435 -19.569 1.00 76.12 542 CYS A C 1
ATOM 4186 O O . CYS A 1 542 ? 2.826 39.562 -20.085 1.00 76.12 542 CYS A O 1
ATOM 4188 N N . ALA A 1 543 ? 4.625 38.298 -19.668 1.00 71.69 543 ALA A N 1
ATOM 4189 C CA . ALA A 1 543 ? 4.150 37.140 -20.426 1.00 71.69 543 ALA A CA 1
ATOM 4190 C C . ALA A 1 543 ? 2.924 36.462 -19.788 1.00 71.69 543 ALA A C 1
ATOM 4192 O O . ALA A 1 543 ? 2.142 35.848 -20.504 1.00 71.69 543 ALA A O 1
ATOM 4193 N N . ARG A 1 544 ? 2.722 36.591 -18.465 1.00 73.12 544 ARG A N 1
ATOM 4194 C CA . ARG A 1 544 ? 1.503 36.096 -17.794 1.00 73.12 544 ARG A CA 1
ATOM 4195 C C . ARG A 1 544 ? 0.269 36.932 -18.112 1.00 73.12 544 ARG A C 1
ATOM 4197 O O . ARG A 1 544 ? -0.833 36.398 -18.075 1.00 73.12 544 ARG A O 1
ATOM 4204 N N . GLU A 1 545 ? 0.455 38.225 -18.354 1.00 72.94 545 GLU A N 1
ATOM 4205 C CA . GLU A 1 545 ? -0.633 39.150 -18.678 1.00 72.94 545 GLU A CA 1
ATOM 4206 C C . GLU A 1 545 ? -1.006 39.050 -20.160 1.00 72.94 545 GLU A C 1
ATOM 4208 O O . GLU A 1 545 ? -2.187 38.979 -20.490 1.00 72.94 545 GLU A O 1
ATOM 4213 N N . GLU A 1 546 ? -0.006 38.977 -21.043 1.00 74.00 546 GLU A N 1
ATOM 4214 C CA . GLU A 1 546 ? -0.209 38.880 -22.487 1.00 74.00 546 GLU A CA 1
ATOM 4215 C C . GLU A 1 546 ? 0.908 38.033 -23.144 1.00 74.00 546 GLU A C 1
ATOM 4217 O O . GLU A 1 546 ? 1.999 38.542 -23.424 1.00 74.00 546 GLU A O 1
ATOM 4222 N N . PRO A 1 547 ? 0.687 36.723 -23.378 1.00 66.00 547 PRO A N 1
ATOM 4223 C CA . PRO A 1 547 ? 1.711 35.817 -23.899 1.00 66.00 547 PRO A CA 1
ATOM 4224 C C . PRO A 1 547 ? 1.832 35.918 -25.430 1.00 66.00 547 PRO A C 1
ATOM 4226 O O . PRO A 1 547 ? 1.440 35.005 -26.159 1.00 66.00 547 PRO A O 1
ATOM 4229 N N . THR A 1 548 ? 2.380 37.027 -25.928 1.00 67.69 548 THR A N 1
ATOM 4230 C CA . THR A 1 548 ? 2.642 37.256 -27.363 1.00 67.69 548 THR A CA 1
ATOM 4231 C C . THR A 1 548 ? 4.135 37.174 -27.693 1.00 67.69 548 THR A C 1
ATOM 4233 O O . THR A 1 548 ? 4.993 37.442 -26.845 1.00 67.69 548 THR A O 1
ATOM 4236 N N . SER A 1 549 ? 4.480 36.802 -28.935 1.00 62.12 549 SER A N 1
ATOM 4237 C CA . SER A 1 549 ? 5.877 36.719 -29.403 1.00 62.12 549 SER A CA 1
ATOM 4238 C C . SER A 1 549 ? 6.667 38.009 -29.230 1.00 62.12 549 SER A C 1
ATOM 4240 O O . SER A 1 549 ? 7.883 37.965 -29.052 1.00 62.12 549 SER A O 1
ATOM 4242 N N . ASP A 1 550 ? 5.978 39.149 -29.257 1.00 62.53 550 ASP A N 1
ATOM 4243 C CA . ASP A 1 550 ? 6.561 40.489 -29.164 1.00 62.53 550 ASP A CA 1
ATOM 4244 C C . ASP A 1 550 ? 7.220 40.737 -27.801 1.00 62.53 550 ASP A C 1
ATOM 4246 O O . ASP A 1 550 ? 8.077 41.611 -27.654 1.00 62.53 550 ASP A O 1
ATOM 4250 N N . LYS A 1 551 ? 6.871 39.920 -26.798 1.00 66.94 551 LYS A N 1
ATOM 4251 C CA . LYS A 1 551 ? 7.456 39.949 -25.452 1.00 66.94 551 LYS A CA 1
ATOM 4252 C C . LYS A 1 551 ? 8.760 39.149 -25.344 1.00 66.94 551 LYS A C 1
ATOM 4254 O O . LYS A 1 551 ? 9.424 39.206 -24.301 1.00 66.94 551 LYS A O 1
ATOM 4259 N N . LEU A 1 552 ? 9.156 38.416 -26.390 1.00 70.06 552 LEU A N 1
ATOM 4260 C CA . LEU A 1 552 ? 10.440 37.722 -26.445 1.00 70.06 552 LEU A CA 1
ATOM 4261 C C . LEU A 1 552 ? 11.555 38.680 -26.866 1.00 70.06 552 LEU A C 1
ATOM 4263 O O . LEU A 1 552 ? 11.524 39.270 -27.943 1.00 70.06 552 LEU A O 1
ATOM 4267 N N . GLN A 1 553 ? 12.619 38.764 -26.068 1.00 73.31 553 GLN A N 1
ATOM 4268 C CA . GLN A 1 553 ? 13.856 39.395 -26.528 1.00 73.31 553 GLN A CA 1
ATOM 4269 C C . GLN A 1 553 ? 14.841 38.328 -26.982 1.00 73.31 553 GLN A C 1
ATOM 4271 O O . GLN A 1 553 ? 15.225 37.450 -26.207 1.00 73.31 553 GLN A O 1
ATOM 4276 N N . VAL A 1 554 ? 15.314 38.453 -28.219 1.00 71.56 554 VAL A N 1
ATOM 4277 C CA . VAL A 1 554 ? 16.353 37.587 -28.777 1.00 71.56 554 VAL A CA 1
ATOM 4278 C C . VAL A 1 554 ? 17.634 38.391 -28.950 1.00 71.56 554 VAL A C 1
ATOM 4280 O O . VAL A 1 554 ? 17.676 39.388 -29.670 1.00 71.56 554 VAL A O 1
ATOM 4283 N N . ARG A 1 555 ? 18.706 37.965 -28.277 1.00 72.12 555 ARG A N 1
ATOM 4284 C CA . ARG A 1 555 ? 20.040 38.556 -28.428 1.00 72.12 555 ARG A CA 1
ATOM 4285 C C . ARG A 1 555 ? 20.954 37.610 -29.176 1.00 72.12 555 ARG A C 1
ATOM 4287 O O . ARG A 1 555 ? 21.084 36.448 -28.803 1.00 72.12 555 ARG A O 1
ATOM 4294 N N . VAL A 1 556 ? 21.612 38.136 -30.201 1.00 69.00 556 VAL A N 1
ATOM 4295 C CA . VAL A 1 556 ? 22.549 37.390 -31.041 1.00 69.00 556 VAL A CA 1
ATOM 4296 C C . VAL A 1 556 ? 23.956 37.924 -30.812 1.00 69.00 556 VAL A C 1
ATOM 4298 O O . VAL A 1 556 ? 24.211 39.118 -30.969 1.00 69.00 556 VAL A O 1
ATOM 4301 N N . GLU A 1 557 ? 24.874 37.033 -30.458 1.00 69.75 557 GLU A N 1
ATOM 4302 C CA . GLU A 1 557 ? 26.277 37.340 -30.199 1.00 69.75 557 GLU A CA 1
ATOM 4303 C C . GLU A 1 557 ? 27.204 36.537 -31.118 1.00 69.75 557 GLU A C 1
ATOM 4305 O O . GLU A 1 557 ? 26.875 35.447 -31.605 1.00 69.75 557 GLU A O 1
ATOM 4310 N N . ALA A 1 558 ? 28.380 37.108 -31.383 1.00 66.06 558 ALA A N 1
ATOM 4311 C CA . ALA A 1 558 ? 29.398 36.475 -32.205 1.00 66.06 558 ALA A CA 1
ATOM 4312 C C . ALA A 1 558 ? 30.092 35.343 -31.430 1.00 66.06 558 ALA A C 1
ATOM 4314 O O . ALA A 1 558 ? 30.707 35.589 -30.396 1.00 66.06 558 ALA A O 1
ATOM 4315 N N . GLY A 1 559 ? 30.043 34.131 -31.992 1.00 62.72 559 GLY A N 1
ATOM 4316 C CA . GLY A 1 559 ? 30.824 32.971 -31.559 1.00 62.72 559 GLY A CA 1
ATOM 4317 C C . GLY A 1 559 ? 30.311 32.232 -30.316 1.00 62.72 559 GLY A C 1
ATOM 4318 O O . GLY A 1 559 ? 29.800 32.821 -29.366 1.00 62.72 559 GLY A O 1
ATOM 4319 N N . ALA A 1 560 ? 30.501 30.911 -30.326 1.00 52.69 560 ALA A N 1
ATOM 4320 C CA . ALA A 1 560 ? 30.617 30.079 -29.131 1.00 52.69 560 ALA A CA 1
ATOM 4321 C C . ALA A 1 560 ? 32.115 29.754 -28.926 1.00 52.69 560 ALA A C 1
ATOM 4323 O O . ALA A 1 560 ? 32.836 29.617 -29.921 1.00 52.69 560 ALA A O 1
ATOM 4324 N N . PRO A 1 561 ? 32.627 29.654 -27.685 1.00 50.97 561 PRO A N 1
ATOM 4325 C CA . PRO A 1 561 ? 34.032 29.328 -27.438 1.00 50.97 561 PRO A CA 1
ATOM 4326 C C . PRO A 1 561 ? 34.413 27.966 -28.046 1.00 50.97 561 PRO A C 1
ATOM 4328 O O . PRO A 1 561 ? 33.585 27.057 -28.137 1.00 50.97 561 PRO A O 1
ATOM 4331 N N . LYS A 1 562 ? 35.678 27.851 -28.483 1.00 44.09 562 LYS A N 1
ATOM 4332 C CA . LYS A 1 562 ? 36.289 26.635 -29.052 1.00 44.09 562 LYS A CA 1
ATOM 4333 C C . LYS A 1 562 ? 35.923 25.405 -28.207 1.00 44.09 562 LYS A C 1
ATOM 4335 O O . LYS A 1 562 ? 36.224 25.380 -27.019 1.00 44.09 562 LYS A O 1
ATOM 4340 N N . GLY A 1 563 ? 35.304 24.404 -28.839 1.00 48.12 563 GLY A N 1
ATOM 4341 C CA . GLY A 1 563 ? 34.921 23.135 -28.201 1.00 48.12 563 GLY A CA 1
ATOM 4342 C C . GLY A 1 563 ? 33.463 22.702 -28.393 1.00 48.12 563 GLY A C 1
ATOM 4343 O O . GLY A 1 563 ? 33.012 21.801 -27.698 1.00 48.12 563 GLY A O 1
ATOM 4344 N N . THR A 1 564 ? 32.702 23.324 -29.294 1.00 46.78 564 THR A N 1
ATOM 4345 C CA . THR A 1 564 ? 31.296 22.967 -29.533 1.00 46.78 564 THR A CA 1
ATOM 4346 C C . THR A 1 564 ? 31.170 21.819 -30.535 1.00 46.78 564 THR A C 1
ATOM 4348 O O . THR A 1 564 ? 31.769 21.846 -31.610 1.00 46.78 564 THR A O 1
ATOM 4351 N N . HIS A 1 565 ? 30.406 20.794 -30.148 1.00 51.84 565 HIS A N 1
ATOM 4352 C CA . HIS A 1 565 ? 30.047 19.646 -30.975 1.00 51.84 565 HIS A CA 1
ATOM 4353 C C . HIS A 1 565 ? 29.471 20.110 -32.323 1.00 51.84 565 HIS A C 1
ATOM 4355 O O . HIS A 1 565 ? 28.703 21.072 -32.376 1.00 51.84 565 HIS A O 1
ATOM 4361 N N . ALA A 1 566 ? 29.862 19.444 -33.415 1.00 53.00 566 ALA A N 1
ATOM 4362 C CA . ALA A 1 566 ? 29.257 19.656 -34.727 1.00 53.00 566 ALA A CA 1
ATOM 4363 C C . ALA A 1 566 ? 27.726 19.505 -34.621 1.00 53.00 566 ALA A C 1
ATOM 4365 O O . ALA A 1 566 ? 27.263 18.669 -33.835 1.00 53.00 566 ALA A O 1
ATOM 4366 N N . PRO A 1 567 ? 26.934 20.292 -35.373 1.00 58.81 567 PRO A N 1
ATOM 4367 C CA . PRO A 1 567 ? 25.488 20.139 -35.339 1.00 58.81 567 PRO A CA 1
ATOM 4368 C C . PRO A 1 567 ? 25.152 18.712 -35.779 1.00 58.81 567 PRO A C 1
ATOM 4370 O O . PRO A 1 567 ? 25.779 18.170 -36.695 1.00 58.81 567 PRO A O 1
ATOM 4373 N N . LYS A 1 568 ? 24.178 18.078 -35.121 1.00 61.41 568 LYS A N 1
ATOM 4374 C CA . LYS A 1 568 ? 23.688 16.781 -35.593 1.00 61.41 568 LYS A CA 1
ATOM 4375 C C . LYS A 1 568 ? 22.908 17.038 -36.880 1.00 61.41 568 LYS A C 1
ATOM 4377 O O . LYS A 1 568 ? 21.798 17.564 -36.825 1.00 61.41 568 LYS A O 1
ATOM 4382 N N . HIS A 1 569 ? 23.525 16.726 -38.014 1.00 63.47 569 HIS A N 1
ATOM 4383 C CA . HIS A 1 569 ? 22.865 16.692 -39.314 1.00 63.47 569 HIS A CA 1
ATOM 4384 C C . HIS A 1 569 ? 21.939 15.477 -39.372 1.00 63.47 569 HIS A C 1
ATOM 4386 O O . HIS A 1 569 ? 22.335 14.377 -38.978 1.00 63.47 569 HIS A O 1
ATOM 4392 N N . PHE A 1 570 ? 20.715 15.673 -39.847 1.00 66.44 570 PHE A N 1
ATOM 4393 C CA . PHE A 1 570 ? 19.754 14.599 -40.073 1.00 66.44 570 PHE A CA 1
ATOM 4394 C C . PHE A 1 570 ? 18.842 14.964 -41.249 1.00 66.44 570 PHE A C 1
ATOM 4396 O O . PHE A 1 570 ? 18.748 16.126 -41.641 1.00 66.44 570 PHE A O 1
ATOM 4403 N N . VAL A 1 571 ? 18.162 13.960 -41.794 1.00 70.75 571 VAL A N 1
ATOM 4404 C CA . VAL A 1 571 ? 17.157 14.148 -42.843 1.00 70.75 571 VAL A CA 1
ATOM 4405 C C . VAL A 1 571 ? 15.791 14.253 -42.171 1.00 70.75 571 VAL A C 1
ATOM 4407 O O . VAL A 1 571 ? 15.372 13.323 -41.478 1.00 70.75 571 VAL A O 1
ATOM 4410 N N . ASP A 1 572 ? 15.131 15.400 -42.315 1.00 71.94 572 ASP A N 1
ATOM 4411 C CA . ASP A 1 572 ? 13.770 15.610 -41.832 1.00 71.94 572 ASP A CA 1
ATOM 4412 C C . ASP A 1 572 ? 12.761 15.057 -42.834 1.00 71.94 572 ASP A C 1
ATOM 4414 O O . ASP A 1 572 ? 12.906 15.242 -44.042 1.00 71.94 572 ASP A O 1
ATOM 4418 N N . TYR A 1 573 ? 11.728 14.395 -42.325 1.00 75.88 573 TYR A N 1
ATOM 4419 C CA . TYR A 1 573 ? 10.637 13.864 -43.134 1.00 75.88 573 TYR A CA 1
ATOM 4420 C C . TYR A 1 573 ? 9.325 14.547 -42.733 1.00 75.88 573 TYR A C 1
ATOM 4422 O O . TYR A 1 573 ? 9.143 14.857 -41.552 1.00 75.88 573 TYR A O 1
ATOM 4430 N N . PRO A 1 574 ? 8.404 14.788 -43.685 1.00 72.62 574 PRO A N 1
ATOM 4431 C CA . PRO A 1 574 ? 7.133 15.440 -43.391 1.00 72.62 574 PRO A CA 1
ATOM 4432 C C . PRO A 1 574 ? 6.292 14.609 -42.419 1.00 72.62 574 PRO A C 1
ATOM 4434 O O . PRO A 1 574 ? 6.431 13.384 -42.334 1.00 72.62 574 PRO A O 1
ATOM 4437 N N . ASP A 1 575 ? 5.384 15.263 -41.696 1.00 73.75 575 ASP A N 1
ATOM 4438 C CA . ASP A 1 575 ? 4.473 14.553 -40.801 1.00 73.75 575 ASP A CA 1
ATOM 4439 C C . ASP A 1 575 ? 3.556 13.580 -41.563 1.00 73.75 575 ASP A C 1
ATOM 4441 O O . ASP A 1 575 ? 3.486 13.556 -42.792 1.00 73.75 575 ASP A O 1
ATOM 4445 N N . VAL A 1 576 ? 2.841 12.735 -40.820 1.00 77.81 576 VAL A N 1
ATOM 4446 C CA . VAL A 1 576 ? 1.979 11.694 -41.396 1.00 77.81 576 VAL A CA 1
ATOM 4447 C C . VAL A 1 576 ? 0.907 12.274 -42.329 1.00 77.81 576 VAL A C 1
ATOM 4449 O O . VAL A 1 576 ? 0.535 11.623 -43.307 1.00 77.81 576 VAL A O 1
ATOM 4452 N N . HIS A 1 577 ? 0.407 13.479 -42.045 1.00 75.94 577 HIS A N 1
ATOM 4453 C CA . HIS A 1 577 ? -0.640 14.118 -42.832 1.00 75.94 577 HIS A CA 1
ATOM 4454 C C . HIS A 1 577 ? -0.092 14.652 -44.161 1.00 75.94 577 HIS A C 1
ATOM 4456 O O . HIS A 1 577 ? -0.669 14.371 -45.213 1.00 75.94 577 HIS A O 1
ATOM 4462 N N . GLU A 1 578 ? 1.048 15.341 -44.136 1.00 74.38 578 GLU A N 1
ATOM 4463 C CA . GLU A 1 578 ? 1.722 15.852 -45.334 1.00 74.38 578 GLU A CA 1
ATOM 4464 C C . GLU A 1 578 ? 2.339 14.728 -46.178 1.00 74.38 578 GLU A C 1
ATOM 4466 O O . GLU A 1 578 ? 2.143 14.678 -47.395 1.00 74.38 578 GLU A O 1
ATOM 4471 N N . ALA A 1 579 ? 2.972 13.733 -45.552 1.00 79.88 579 ALA A N 1
ATOM 4472 C CA . ALA A 1 579 ? 3.501 12.561 -46.251 1.00 79.88 579 ALA A CA 1
ATOM 4473 C C . ALA A 1 579 ? 2.404 11.800 -47.016 1.00 79.88 579 ALA A C 1
ATOM 4475 O O . ALA A 1 579 ? 2.633 11.333 -48.134 1.00 79.88 579 ALA A O 1
ATOM 4476 N N . ARG A 1 580 ? 1.186 11.730 -46.456 1.00 81.88 580 ARG A N 1
ATOM 4477 C CA . ARG A 1 580 ? 0.018 11.127 -47.118 1.00 81.88 580 ARG A CA 1
ATOM 4478 C C . ARG A 1 580 ? -0.431 11.907 -48.357 1.00 81.88 580 ARG A C 1
ATOM 4480 O O . ARG A 1 580 ? -0.923 11.292 -49.301 1.00 81.88 580 ARG A O 1
ATOM 4487 N N . LYS A 1 581 ? -0.286 13.236 -48.372 1.00 81.69 581 LYS A N 1
ATOM 4488 C CA . LYS A 1 581 ? -0.603 14.070 -49.548 1.00 81.69 581 LYS A CA 1
ATOM 4489 C C . LYS A 1 581 ? 0.452 13.915 -50.645 1.00 81.69 581 LYS A C 1
ATOM 4491 O O . LYS A 1 581 ? 0.102 13.844 -51.825 1.00 81.69 581 LYS A O 1
ATOM 4496 N N . LEU A 1 582 ? 1.725 13.838 -50.252 1.00 79.38 582 LEU A N 1
ATOM 4497 C CA . LEU A 1 582 ? 2.868 13.725 -51.162 1.00 79.38 582 LEU A CA 1
ATOM 4498 C C . LEU A 1 582 ? 2.953 12.333 -51.811 1.00 79.38 582 LEU A C 1
ATOM 4500 O O . LEU A 1 582 ? 3.193 12.217 -53.014 1.00 79.38 582 LEU A O 1
ATOM 4504 N N . VAL A 1 583 ? 2.673 11.267 -51.055 1.00 80.38 583 VAL A N 1
ATOM 4505 C CA . VAL A 1 583 ? 2.703 9.882 -51.551 1.00 80.38 583 VAL A CA 1
ATOM 4506 C C . VAL A 1 583 ? 1.297 9.435 -51.964 1.00 80.38 583 VAL A C 1
ATOM 4508 O O . VAL A 1 583 ? 0.544 8.846 -51.193 1.00 80.38 583 VAL A O 1
ATOM 4511 N N . LYS A 1 584 ? 0.940 9.685 -53.229 1.00 68.06 584 LYS A N 1
ATOM 4512 C CA . LYS A 1 584 ? -0.428 9.478 -53.747 1.00 68.06 584 LYS A CA 1
ATOM 4513 C C . LYS A 1 584 ? -0.889 8.010 -53.851 1.00 68.06 584 LYS A C 1
ATOM 4515 O O . LYS A 1 584 ? -2.093 7.766 -53.852 1.00 68.06 584 LYS A O 1
ATOM 4520 N N . LYS A 1 585 ? 0.013 7.020 -53.963 1.00 77.06 585 LYS A N 1
ATOM 4521 C CA . LYS A 1 585 ? -0.342 5.588 -54.118 1.00 77.06 585 LYS A CA 1
ATOM 4522 C C . LYS A 1 585 ? 0.544 4.691 -53.248 1.00 77.06 585 LYS A C 1
ATOM 4524 O O . LYS A 1 585 ? 1.762 4.764 -53.342 1.00 77.06 585 LYS A O 1
ATOM 4529 N N . GLY A 1 586 ? -0.068 3.807 -52.453 1.00 74.62 586 GLY A N 1
ATOM 4530 C CA . GLY A 1 586 ? 0.647 2.795 -51.657 1.00 74.62 586 GLY A CA 1
ATOM 4531 C C . GLY A 1 586 ? 1.231 3.282 -50.323 1.00 74.62 586 GLY A C 1
ATOM 4532 O O . GLY A 1 586 ? 2.082 2.598 -49.762 1.00 74.62 586 GLY A O 1
ATOM 4533 N N . PHE A 1 587 ? 0.796 4.440 -49.812 1.00 84.69 587 PHE A N 1
ATOM 4534 C CA . PHE A 1 587 ? 1.207 4.938 -48.498 1.00 84.69 587 PHE A CA 1
ATOM 4535 C C . PHE A 1 587 ? 0.567 4.114 -47.370 1.00 84.69 587 PHE A C 1
ATOM 4537 O O . PHE A 1 587 ? -0.653 4.115 -47.204 1.00 84.69 587 PHE A O 1
ATOM 4544 N N . ASP A 1 588 ? 1.396 3.416 -46.595 1.00 85.00 588 ASP A N 1
ATOM 4545 C CA . ASP A 1 588 ? 0.988 2.706 -45.383 1.00 85.00 588 ASP A CA 1
ATOM 4546 C C . ASP A 1 588 ? 1.307 3.572 -44.164 1.00 85.00 588 ASP A C 1
ATOM 4548 O O . ASP A 1 588 ? 2.460 3.709 -43.752 1.00 85.00 588 ASP A O 1
ATOM 4552 N N . GLU A 1 589 ? 0.261 4.153 -43.583 1.00 83.38 589 GLU A N 1
ATOM 4553 C CA . GLU A 1 589 ? 0.370 5.037 -42.428 1.00 83.38 589 GLU A CA 1
ATOM 4554 C C . GLU A 1 589 ? 0.990 4.347 -41.207 1.00 83.38 589 GLU A C 1
ATOM 4556 O O . GLU A 1 589 ? 1.780 4.964 -40.493 1.00 83.38 589 GLU A O 1
ATOM 4561 N N . LYS A 1 590 ? 0.674 3.070 -40.959 1.00 77.19 590 LYS A N 1
ATOM 4562 C CA . LYS A 1 590 ? 1.220 2.341 -39.804 1.00 77.19 590 LYS A CA 1
ATOM 4563 C C . LYS A 1 590 ? 2.711 2.104 -39.987 1.00 77.19 590 LYS A C 1
ATOM 4565 O O . LYS A 1 590 ? 3.488 2.332 -39.064 1.00 77.19 590 LYS A O 1
ATOM 4570 N N . ARG A 1 591 ? 3.111 1.696 -41.192 1.00 80.75 591 ARG A N 1
ATOM 4571 C CA . ARG A 1 591 ? 4.515 1.470 -41.542 1.00 80.75 591 ARG A CA 1
ATOM 4572 C C . ARG A 1 591 ? 5.312 2.774 -41.555 1.00 80.75 591 ARG A C 1
ATOM 4574 O O . ARG A 1 591 ? 6.445 2.785 -41.092 1.00 80.75 591 ARG A O 1
ATOM 4581 N N . TYR A 1 592 ? 4.716 3.875 -42.011 1.00 84.12 592 TYR A N 1
ATOM 4582 C CA . TYR A 1 592 ? 5.355 5.188 -41.977 1.00 84.12 592 TYR A CA 1
ATOM 4583 C C . TYR A 1 592 ? 5.504 5.731 -40.555 1.00 84.12 592 TYR A C 1
ATOM 4585 O O . TYR A 1 592 ? 6.582 6.189 -40.195 1.00 84.12 592 TYR A O 1
ATOM 4593 N N . ARG A 1 593 ? 4.471 5.611 -39.711 1.00 78.94 593 ARG A N 1
ATOM 4594 C CA . ARG A 1 593 ? 4.571 5.944 -38.281 1.00 78.94 593 ARG A CA 1
ATOM 4595 C C . ARG A 1 593 ? 5.665 5.129 -37.594 1.00 78.94 593 ARG A C 1
ATOM 4597 O O . ARG A 1 593 ? 6.454 5.705 -36.861 1.00 78.94 593 ARG A O 1
ATOM 4604 N N . LEU A 1 594 ? 5.763 3.832 -37.887 1.00 74.06 594 LEU A N 1
ATOM 4605 C CA . LEU A 1 594 ? 6.827 2.976 -37.358 1.00 74.06 594 LEU A CA 1
ATOM 4606 C C . LEU A 1 594 ? 8.218 3.386 -37.873 1.00 74.06 594 LEU A C 1
ATOM 4608 O O . LEU A 1 594 ? 9.167 3.415 -37.098 1.00 74.06 594 LEU A O 1
ATOM 4612 N N . PHE A 1 595 ? 8.348 3.763 -39.150 1.00 82.19 595 PHE A N 1
ATOM 4613 C CA . PHE A 1 595 ? 9.580 4.353 -39.691 1.00 82.19 595 PHE A CA 1
ATOM 4614 C C . PHE A 1 595 ? 9.967 5.632 -38.941 1.00 82.19 595 PHE A C 1
ATOM 4616 O O . PHE A 1 595 ? 11.116 5.769 -38.518 1.00 82.19 595 PHE A O 1
ATOM 4623 N N . LEU A 1 596 ? 9.013 6.547 -38.742 1.00 76.69 596 LEU A N 1
ATOM 4624 C CA . LEU A 1 596 ? 9.241 7.769 -37.981 1.00 76.69 596 LEU A CA 1
ATOM 4625 C C . LEU A 1 596 ? 9.651 7.433 -36.538 1.00 76.69 596 LEU A C 1
ATOM 4627 O O . LEU A 1 596 ? 10.602 8.011 -36.029 1.00 76.69 596 LEU A O 1
ATOM 4631 N N . GLU A 1 597 ? 9.021 6.448 -35.898 1.00 73.31 597 GLU A N 1
ATOM 4632 C CA . GLU A 1 597 ? 9.351 5.994 -34.541 1.00 73.31 597 GLU A CA 1
ATOM 4633 C C . GLU A 1 597 ? 10.779 5.463 -34.430 1.00 73.31 597 GLU A C 1
ATOM 4635 O O . GLU A 1 597 ? 11.545 5.884 -33.565 1.00 73.31 597 GLU A O 1
ATOM 4640 N N . GLN A 1 598 ? 11.151 4.552 -35.332 1.00 67.94 598 GLN A N 1
ATOM 4641 C CA . GLN A 1 598 ? 12.469 3.919 -35.377 1.00 67.94 598 GLN A CA 1
ATOM 4642 C C . GLN A 1 598 ? 13.600 4.919 -35.653 1.00 67.94 598 GLN A C 1
ATOM 4644 O O . GLN A 1 598 ? 14.752 4.632 -35.336 1.00 67.94 598 GLN A O 1
ATOM 4649 N N . ASN A 1 599 ? 13.288 6.092 -36.213 1.00 69.00 599 ASN A N 1
ATOM 4650 C CA . ASN A 1 599 ? 14.257 7.155 -36.485 1.00 69.00 599 ASN A CA 1
ATOM 4651 C C . ASN A 1 599 ? 14.127 8.362 -35.533 1.00 69.00 599 ASN A C 1
ATOM 4653 O O . ASN A 1 599 ? 14.840 9.348 -35.712 1.00 69.00 599 ASN A O 1
ATOM 4657 N N . GLY A 1 600 ? 13.250 8.304 -34.520 1.00 63.75 600 GLY A N 1
ATOM 4658 C CA . GLY A 1 600 ? 13.054 9.401 -33.562 1.00 63.75 600 GLY A CA 1
ATOM 4659 C C . GLY A 1 600 ? 12.365 10.641 -34.154 1.00 63.75 600 GLY A C 1
ATOM 4660 O O . GLY A 1 600 ? 12.674 11.765 -33.765 1.00 63.75 600 GLY A O 1
ATOM 4661 N N . LEU A 1 601 ? 11.454 10.439 -35.109 1.00 66.00 601 LEU A N 1
ATOM 4662 C CA . LEU A 1 601 ? 10.760 11.458 -35.910 1.00 66.00 601 LEU A CA 1
ATOM 4663 C C . LEU A 1 601 ? 9.225 11.481 -35.693 1.00 66.00 601 LEU A C 1
ATOM 4665 O O . LEU A 1 601 ? 8.518 12.165 -36.426 1.00 66.00 601 LEU A O 1
ATOM 4669 N N . LEU A 1 602 ? 8.686 10.698 -34.744 1.00 59.22 602 LEU A N 1
ATOM 4670 C CA . LEU A 1 602 ? 7.233 10.491 -34.556 1.00 59.22 602 LEU A CA 1
ATOM 4671 C C . LEU A 1 602 ? 6.503 11.648 -33.857 1.00 59.22 602 LEU A C 1
ATOM 4673 O O . LEU A 1 602 ? 5.311 11.855 -34.080 1.00 59.22 602 LEU A O 1
ATOM 4677 N N . GLU A 1 603 ? 7.192 12.383 -32.989 1.00 53.84 603 GLU A N 1
ATOM 4678 C CA . GLU A 1 603 ? 6.645 13.596 -32.384 1.00 53.84 603 GLU A CA 1
ATOM 4679 C C . GLU A 1 603 ? 6.873 14.771 -33.343 1.00 53.84 603 GLU A C 1
ATOM 4681 O O . GLU A 1 603 ? 7.968 14.880 -33.908 1.00 53.84 603 GLU A O 1
ATOM 4686 N N . PRO A 1 604 ? 5.906 15.689 -33.531 1.00 47.09 604 PRO A N 1
ATOM 4687 C CA . PRO A 1 604 ? 6.166 16.901 -34.290 1.00 47.09 604 PRO A CA 1
ATOM 4688 C C . PRO A 1 604 ? 7.181 17.738 -33.502 1.00 47.09 604 PRO A C 1
ATOM 4690 O O . PRO A 1 604 ? 6.805 18.518 -32.638 1.00 47.09 604 PRO A O 1
ATOM 4693 N N . GLN A 1 605 ? 8.475 17.592 -33.789 1.00 48.94 605 GLN A N 1
ATOM 4694 C CA . GLN A 1 605 ? 9.535 18.460 -33.262 1.00 48.94 605 GLN A CA 1
ATOM 4695 C C . GLN A 1 605 ? 9.630 18.571 -31.721 1.00 48.94 605 GLN A C 1
ATOM 4697 O O . GLN A 1 605 ? 9.823 19.677 -31.213 1.00 48.94 605 GLN A O 1
ATOM 4702 N N . ALA A 1 606 ? 9.560 17.489 -30.938 1.00 36.25 606 ALA A N 1
ATOM 4703 C CA . ALA A 1 606 ? 9.649 17.645 -29.476 1.00 36.25 606 ALA A CA 1
ATOM 4704 C C . ALA A 1 606 ? 10.956 18.282 -28.975 1.00 36.25 606 ALA A C 1
ATOM 4706 O O . ALA A 1 606 ? 10.956 18.884 -27.907 1.00 36.25 606 ALA A O 1
ATOM 4707 N N . VAL A 1 607 ? 12.037 18.279 -29.760 1.00 47.72 607 VAL A N 1
ATOM 4708 C CA . VAL A 1 607 ? 13.123 19.252 -29.586 1.00 47.72 607 VAL A CA 1
ATOM 4709 C C . VAL A 1 607 ? 13.797 19.506 -30.934 1.00 47.72 607 VAL A C 1
ATOM 4711 O O . VAL A 1 607 ? 14.770 18.839 -31.274 1.00 47.72 607 VAL A O 1
ATOM 4714 N N . LYS A 1 608 ? 13.334 20.472 -31.729 1.00 51.56 608 LYS A N 1
ATOM 4715 C CA . LYS A 1 608 ? 14.191 21.018 -32.793 1.00 51.56 608 LYS A CA 1
ATOM 4716 C C . LYS A 1 608 ? 14.324 22.513 -32.628 1.00 51.56 608 LYS A C 1
ATOM 4718 O O . LYS A 1 608 ? 13.559 23.285 -33.175 1.00 51.56 608 LYS A O 1
ATOM 4723 N N . LEU A 1 609 ? 15.328 22.876 -31.840 1.00 53.78 609 LEU A N 1
ATOM 4724 C CA . LEU A 1 609 ? 16.074 24.111 -32.016 1.00 53.78 609 LEU A CA 1
ATOM 4725 C C . LEU A 1 609 ? 16.996 23.866 -33.202 1.00 53.78 609 LEU A C 1
ATOM 4727 O O . LEU A 1 609 ? 17.954 23.112 -33.074 1.00 53.78 609 LEU A O 1
ATOM 4731 N N . GLY A 1 610 ? 16.673 24.394 -34.372 1.00 60.47 610 GLY A N 1
ATOM 4732 C CA . GLY A 1 610 ? 17.376 24.027 -35.600 1.00 60.47 610 GLY A CA 1
ATOM 4733 C C . GLY A 1 610 ? 16.794 24.712 -36.826 1.00 60.47 610 GLY A C 1
ATOM 4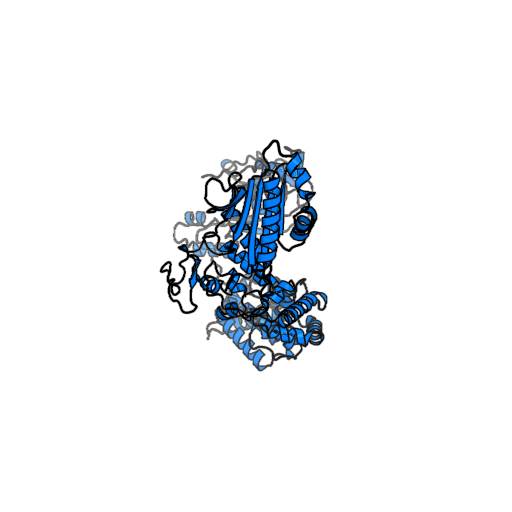734 O O . GLY A 1 610 ? 15.851 25.492 -36.700 1.00 60.47 610 GLY A O 1
ATOM 4735 N N . GLY A 1 611 ? 17.353 24.419 -37.997 1.00 64.19 611 GLY A N 1
ATOM 4736 C CA . GLY A 1 611 ? 16.952 25.046 -39.254 1.00 64.19 611 GLY A CA 1
ATOM 4737 C C . GLY A 1 611 ? 17.337 24.235 -40.486 1.00 64.19 611 GLY A C 1
ATOM 4738 O O . GLY A 1 611 ? 17.861 23.125 -40.381 1.00 64.19 611 GLY A O 1
ATOM 4739 N N . TYR A 1 612 ? 17.118 24.834 -41.653 1.00 63.31 612 TYR A N 1
ATOM 4740 C CA . TYR A 1 612 ? 17.548 24.317 -42.954 1.00 63.31 612 TYR A CA 1
ATOM 4741 C C . TYR A 1 612 ? 18.772 25.102 -43.437 1.00 63.31 612 TYR A C 1
ATOM 4743 O O . TYR A 1 612 ? 18.913 26.291 -43.137 1.00 63.31 612 TYR A O 1
ATOM 4751 N N . ALA A 1 613 ? 19.705 24.440 -44.119 1.00 50.38 613 ALA A N 1
ATOM 4752 C CA . ALA A 1 613 ? 20.904 25.089 -44.647 1.00 50.38 613 ALA A CA 1
ATOM 4753 C C . ALA A 1 613 ? 20.668 25.556 -46.095 1.00 50.38 613 ALA A C 1
ATOM 4755 O O . ALA A 1 613 ? 20.488 24.728 -46.979 1.00 50.38 613 ALA A O 1
ATOM 4756 N N . GLY A 1 614 ? 20.709 26.867 -46.350 1.00 53.75 614 GLY A N 1
ATOM 4757 C CA . GLY A 1 614 ? 20.656 27.432 -47.705 1.00 53.75 614 GLY A CA 1
ATOM 4758 C C . GLY A 1 614 ? 20.236 28.908 -47.719 1.00 53.75 614 GLY A C 1
ATOM 4759 O O . GLY A 1 614 ? 19.578 29.351 -46.778 1.00 53.75 614 GLY A O 1
ATOM 4760 N N . PRO A 1 615 ? 20.631 29.706 -48.730 1.00 47.88 615 PRO A N 1
ATOM 4761 C CA . PRO A 1 615 ? 19.968 30.978 -48.994 1.00 47.88 615 PRO A CA 1
ATOM 4762 C C . PRO A 1 615 ? 18.529 30.690 -49.441 1.00 47.88 615 PRO A C 1
ATOM 4764 O O . PRO A 1 615 ? 18.324 29.921 -50.375 1.00 47.88 615 PRO A O 1
ATOM 4767 N N . TYR A 1 616 ? 17.535 31.284 -48.783 1.00 50.44 616 TYR A N 1
ATOM 4768 C CA . TYR A 1 616 ? 16.164 31.236 -49.286 1.00 50.44 616 TYR A CA 1
ATOM 4769 C C . TYR A 1 616 ? 16.081 32.156 -50.506 1.00 50.44 616 TYR A C 1
ATOM 4771 O O . TYR A 1 616 ? 16.310 33.361 -50.398 1.00 50.44 616 TYR A O 1
ATOM 4779 N N . GLU A 1 617 ? 15.837 31.570 -51.677 1.00 42.66 617 GLU A N 1
ATOM 4780 C CA . GLU A 1 617 ? 15.794 32.297 -52.953 1.00 42.66 617 GLU A CA 1
ATOM 4781 C C . GLU A 1 617 ? 14.491 33.091 -53.140 1.00 42.66 617 GLU A C 1
ATOM 4783 O O . GLU A 1 617 ? 14.446 33.970 -53.997 1.00 42.66 617 GLU A O 1
ATOM 4788 N N . ASP A 1 618 ? 13.471 32.844 -52.309 1.00 46.41 618 ASP A N 1
ATOM 4789 C CA . ASP A 1 618 ? 12.158 33.483 -52.400 1.00 46.41 618 ASP A CA 1
ATOM 4790 C C . ASP A 1 618 ? 11.856 34.388 -51.179 1.00 46.41 618 ASP A C 1
ATOM 4792 O O . ASP A 1 618 ? 11.543 33.893 -50.090 1.00 46.41 618 ASP A O 1
ATOM 4796 N N . PRO A 1 619 ? 11.953 35.726 -51.323 1.00 43.47 619 PRO A N 1
ATOM 4797 C CA . PRO A 1 619 ? 11.633 36.687 -50.269 1.00 43.47 619 PRO A CA 1
ATOM 4798 C C . PRO A 1 619 ? 10.163 36.666 -49.824 1.00 43.47 619 PRO A C 1
ATOM 4800 O O . PRO A 1 619 ? 9.868 37.163 -48.737 1.00 43.47 619 PRO A O 1
ATOM 4803 N N . GLU A 1 620 ? 9.239 36.125 -50.630 1.00 44.25 620 GLU A N 1
ATOM 4804 C CA . GLU A 1 620 ? 7.803 36.112 -50.308 1.00 44.25 620 GLU A CA 1
ATOM 4805 C C . GLU A 1 620 ? 7.434 35.052 -49.255 1.00 44.25 620 GLU A C 1
ATOM 4807 O O . GLU A 1 620 ? 6.449 35.222 -48.535 1.00 44.25 620 GLU A O 1
ATOM 4812 N N . GLN A 1 621 ? 8.259 34.011 -49.082 1.00 44.09 621 GLN A N 1
ATOM 4813 C CA . GLN A 1 621 ? 8.074 32.983 -48.044 1.00 44.09 621 GLN A CA 1
ATOM 4814 C C . GLN A 1 621 ? 8.569 33.419 -46.654 1.00 44.09 621 GLN A C 1
ATOM 4816 O O . GLN A 1 621 ? 8.192 32.832 -45.641 1.00 44.09 621 GLN A O 1
ATOM 4821 N N . LEU A 1 622 ? 9.385 34.474 -46.576 1.00 47.22 622 LEU A N 1
ATOM 4822 C CA . LEU A 1 622 ? 9.929 35.020 -45.332 1.00 47.22 622 LEU A CA 1
ATOM 4823 C C . LEU A 1 622 ? 9.152 36.278 -44.918 1.00 47.22 622 LEU A C 1
ATOM 4825 O O . LEU A 1 622 ? 9.695 37.382 -44.855 1.00 47.22 622 LEU A O 1
ATOM 4829 N N . GLN A 1 623 ? 7.876 36.128 -44.555 1.00 47.47 623 GLN A N 1
ATOM 4830 C CA . GLN A 1 623 ? 7.081 37.215 -43.954 1.00 47.47 623 GLN A CA 1
ATOM 4831 C C . GLN A 1 623 ? 7.532 37.590 -42.520 1.00 47.47 623 GLN A C 1
ATOM 4833 O O . GLN A 1 623 ? 6.746 38.102 -41.729 1.00 47.47 623 GLN A O 1
ATOM 4838 N N . LEU A 1 624 ? 8.804 37.363 -42.166 1.00 49.84 624 LEU A N 1
ATOM 4839 C CA . LEU A 1 624 ? 9.358 37.584 -40.825 1.00 49.84 624 LEU A CA 1
ATOM 4840 C C . LEU A 1 624 ? 10.270 38.824 -40.713 1.00 49.84 624 LEU A C 1
ATOM 4842 O O . LEU A 1 624 ? 10.798 39.133 -39.645 1.00 49.84 624 LEU A O 1
ATOM 4846 N N . GLY A 1 625 ? 10.394 39.610 -41.787 1.00 50.03 625 GLY A N 1
ATOM 4847 C CA . GLY A 1 625 ? 10.768 41.026 -41.698 1.00 50.03 625 GLY A CA 1
ATOM 4848 C C . GLY A 1 625 ? 12.249 41.359 -41.451 1.00 50.03 625 GLY A C 1
ATOM 4849 O O . GLY A 1 625 ? 12.555 42.521 -41.151 1.00 50.03 625 GLY A O 1
ATOM 4850 N N . VAL A 1 626 ? 13.203 40.432 -41.614 1.00 50.22 626 VAL A N 1
ATOM 4851 C CA . VAL A 1 626 ? 14.635 40.779 -41.520 1.00 50.22 626 VAL A CA 1
ATOM 4852 C C . VAL A 1 626 ? 15.088 41.509 -42.789 1.00 50.22 626 VAL A C 1
ATOM 4854 O O . VAL A 1 626 ? 15.492 40.926 -43.786 1.00 50.22 626 VAL A O 1
ATOM 4857 N N . ARG A 1 627 ? 15.081 42.848 -42.750 1.00 52.53 627 ARG A N 1
ATOM 4858 C CA . ARG A 1 627 ? 15.552 43.724 -43.847 1.00 52.53 627 ARG A CA 1
ATOM 4859 C C . ARG A 1 627 ? 17.086 43.748 -43.983 1.00 52.53 627 ARG A C 1
ATOM 4861 O O . ARG A 1 627 ? 17.703 44.814 -43.904 1.00 52.53 627 ARG A O 1
ATOM 4868 N N . CYS A 1 628 ? 17.740 42.596 -44.120 1.00 56.44 628 CYS A N 1
ATOM 4869 C CA . CYS A 1 628 ? 19.192 42.494 -44.284 1.00 56.44 628 CYS A CA 1
ATOM 4870 C C . CYS A 1 628 ? 19.530 41.619 -45.505 1.00 56.44 628 CYS A C 1
ATOM 4872 O O . CYS A 1 628 ? 19.026 40.517 -45.633 1.00 56.44 628 CYS A O 1
ATOM 4874 N N . LYS A 1 629 ? 20.416 42.092 -46.394 1.00 59.66 629 LYS A N 1
ATOM 4875 C CA . LYS A 1 629 ? 20.817 41.382 -47.632 1.00 59.66 629 LYS A CA 1
ATOM 4876 C C . LYS A 1 629 ? 21.855 40.265 -47.408 1.00 59.66 629 LYS A C 1
ATOM 4878 O O . LYS A 1 629 ? 22.552 39.874 -48.338 1.00 59.66 629 LYS A O 1
ATOM 4883 N N . HIS A 1 630 ? 22.072 39.844 -46.165 1.00 65.44 630 HIS A N 1
ATOM 4884 C CA . HIS A 1 630 ? 23.090 38.849 -45.825 1.00 65.44 630 HIS A CA 1
ATOM 4885 C C . HIS A 1 630 ? 22.464 37.462 -45.679 1.00 65.44 630 HIS A C 1
ATOM 4887 O O . HIS A 1 630 ? 21.283 37.388 -45.354 1.00 65.44 630 HIS A O 1
ATOM 4893 N N . PRO A 1 631 ? 23.251 36.379 -45.828 1.00 63.31 631 PRO A N 1
ATOM 4894 C CA . PRO A 1 631 ? 22.755 35.028 -45.601 1.00 63.31 631 PRO A CA 1
ATOM 4895 C C . PRO A 1 631 ? 22.113 34.891 -44.215 1.00 63.31 631 PRO A C 1
ATOM 4897 O O . PRO A 1 631 ? 22.744 35.223 -43.199 1.00 63.31 631 PRO A O 1
ATOM 4900 N N . SER A 1 632 ? 20.871 34.417 -44.188 1.00 62.88 632 SER A N 1
ATOM 4901 C CA . SER A 1 632 ? 20.116 34.135 -42.974 1.00 62.88 632 SER A CA 1
ATOM 4902 C C . SER A 1 632 ? 19.940 32.630 -42.762 1.00 62.88 632 SER A C 1
ATOM 4904 O O . SER A 1 632 ? 20.140 31.824 -43.667 1.00 62.88 632 SER A O 1
ATOM 4906 N N . ALA A 1 633 ? 19.640 32.249 -41.525 1.00 65.06 633 ALA A N 1
ATOM 4907 C CA . ALA A 1 633 ? 19.173 30.922 -41.159 1.00 65.06 633 ALA A CA 1
ATOM 4908 C C . ALA A 1 633 ? 17.823 31.071 -40.456 1.00 65.06 633 ALA A C 1
ATOM 4910 O O . ALA A 1 633 ? 17.668 31.957 -39.613 1.00 65.06 633 ALA A O 1
ATOM 4911 N N . LEU A 1 634 ? 16.863 30.209 -40.785 1.00 64.69 634 LEU A N 1
ATOM 4912 C CA . LEU A 1 634 ? 15.583 30.150 -40.089 1.00 64.69 634 LEU A CA 1
ATOM 4913 C C . LEU A 1 634 ? 15.701 29.171 -38.923 1.00 64.69 634 LEU A C 1
ATOM 4915 O O . LEU A 1 634 ? 16.049 28.009 -39.126 1.00 64.69 634 LEU A O 1
ATOM 4919 N N . LEU A 1 635 ? 15.443 29.645 -37.709 1.00 65.38 635 LEU A N 1
ATOM 4920 C CA . LEU A 1 635 ? 15.301 28.798 -36.537 1.00 65.38 635 LEU A CA 1
ATOM 4921 C C . LEU A 1 635 ? 13.836 28.497 -36.296 1.00 65.38 635 LEU A C 1
ATOM 4923 O O . LEU A 1 635 ? 13.045 29.420 -36.139 1.00 65.38 635 LEU A O 1
ATOM 4927 N N . HIS A 1 636 ? 13.502 27.229 -36.134 1.00 66.88 636 HIS A N 1
ATOM 4928 C CA . HIS A 1 636 ? 12.244 26.853 -35.505 1.00 66.88 636 HIS A CA 1
ATOM 4929 C C . HIS A 1 636 ? 12.499 26.623 -34.013 1.00 66.88 636 HIS A C 1
ATOM 4931 O O . HIS A 1 636 ? 13.507 26.035 -33.621 1.00 66.88 636 HIS A O 1
ATOM 4937 N N . LEU A 1 637 ? 11.620 27.155 -33.169 1.00 63.12 637 LEU A N 1
ATOM 4938 C CA . LEU A 1 637 ? 11.674 27.047 -31.717 1.00 63.12 637 LEU A CA 1
ATOM 4939 C C . LEU A 1 637 ? 10.340 26.485 -31.224 1.00 63.12 637 LEU A C 1
ATOM 4941 O O . LEU A 1 637 ? 9.281 26.958 -31.634 1.00 63.12 637 LEU A O 1
ATOM 4945 N N . SER A 1 638 ? 10.385 25.528 -30.299 1.00 66.94 638 SER A N 1
ATOM 4946 C CA . SER A 1 638 ? 9.198 25.097 -29.555 1.00 66.94 638 SER A CA 1
ATOM 4947 C C . SER A 1 638 ? 9.137 25.840 -28.215 1.00 66.94 638 SER A C 1
ATOM 4949 O O . SER A 1 638 ? 10.031 25.646 -27.381 1.00 66.94 638 SER A O 1
ATOM 4951 N N . PRO A 1 639 ? 8.110 26.676 -27.966 1.00 68.06 639 PRO A N 1
ATOM 4952 C CA . PRO A 1 639 ? 7.997 27.417 -26.711 1.00 68.06 639 PRO A CA 1
ATOM 4953 C C . PRO A 1 639 ? 7.963 26.527 -25.467 1.00 68.06 639 PRO A C 1
ATOM 4955 O O . PRO A 1 639 ? 8.658 26.810 -24.490 1.00 68.06 639 PRO A O 1
ATOM 4958 N N . HIS A 1 640 ? 7.252 25.398 -25.528 1.00 65.50 640 HIS A N 1
ATOM 4959 C CA . HIS A 1 640 ? 7.167 24.447 -24.418 1.00 65.50 640 HIS A CA 1
ATOM 4960 C C . HIS A 1 640 ? 8.517 23.795 -24.089 1.00 65.50 640 HIS A C 1
ATOM 4962 O O . HIS A 1 640 ? 8.875 23.703 -22.914 1.00 65.50 640 HIS A O 1
ATOM 4968 N N . ALA A 1 641 ? 9.306 23.414 -25.101 1.00 63.69 641 ALA A N 1
ATOM 4969 C CA . ALA A 1 641 ? 10.638 22.834 -24.893 1.00 63.69 641 ALA A CA 1
ATOM 4970 C C . ALA A 1 641 ? 11.615 23.824 -24.228 1.00 63.69 641 ALA A C 1
ATOM 4972 O O . ALA A 1 641 ? 12.543 23.425 -23.522 1.00 63.69 641 ALA A O 1
ATOM 4973 N N . LEU A 1 642 ? 11.386 25.124 -24.428 1.00 65.38 642 LEU A N 1
ATOM 4974 C CA . LEU A 1 642 ? 12.181 26.209 -23.858 1.00 65.38 642 LEU A CA 1
ATOM 4975 C C . LEU A 1 642 ? 11.634 26.754 -22.527 1.00 65.38 642 LEU A C 1
ATOM 4977 O O . LEU A 1 642 ? 12.267 27.621 -21.923 1.00 65.38 642 LEU A O 1
ATOM 4981 N N . GLY A 1 643 ? 10.490 26.252 -22.049 1.00 70.31 643 GLY A N 1
ATOM 4982 C CA . GLY A 1 643 ? 9.827 26.758 -20.842 1.00 70.31 643 GLY A CA 1
ATOM 4983 C C . GLY A 1 643 ? 9.313 28.199 -20.980 1.00 70.31 643 GLY A C 1
ATOM 4984 O O . GLY A 1 643 ? 9.346 28.949 -19.998 1.00 70.31 643 GLY A O 1
ATOM 4985 N N . LEU A 1 644 ? 8.906 28.579 -22.196 1.00 73.62 644 LEU A N 1
ATOM 4986 C CA . LEU A 1 644 ? 8.244 29.845 -22.528 1.00 73.62 644 LEU A CA 1
ATOM 4987 C C . LEU A 1 644 ? 6.724 29.724 -22.320 1.00 73.62 644 LEU A C 1
ATOM 4989 O O . LEU A 1 644 ? 6.174 28.623 -22.381 1.00 73.62 644 LEU A O 1
ATOM 4993 N N . GLN A 1 645 ? 6.046 30.849 -22.085 1.00 77.06 645 GLN A N 1
ATOM 4994 C CA . GLN A 1 645 ? 4.601 30.912 -21.810 1.00 77.06 645 GLN A CA 1
ATOM 4995 C C . GLN A 1 645 ? 3.734 31.096 -23.072 1.00 77.06 645 GLN A C 1
ATOM 4997 O O . GLN A 1 645 ? 2.517 31.222 -22.962 1.00 77.06 645 GLN A O 1
ATOM 5002 N N . LEU A 1 646 ? 4.337 31.107 -24.266 1.00 68.50 646 LEU A N 1
ATOM 5003 C CA . LEU A 1 646 ? 3.623 31.332 -25.526 1.00 68.50 646 LEU A CA 1
ATOM 5004 C C . LEU A 1 646 ? 2.626 30.204 -25.866 1.00 68.50 646 LEU A C 1
ATOM 5006 O O . LEU A 1 646 ? 2.955 29.030 -25.686 1.00 68.50 646 LEU A O 1
ATOM 5010 N N . PRO A 1 647 ? 1.450 30.537 -26.436 1.00 58.25 647 PRO A N 1
ATOM 5011 C CA . PRO A 1 647 ? 0.395 29.570 -26.747 1.00 58.25 647 PRO A CA 1
ATOM 5012 C C . PRO A 1 647 ? 0.613 28.796 -28.058 1.00 58.25 647 PRO A C 1
ATOM 5014 O O . PRO A 1 647 ? -0.040 27.775 -28.276 1.00 58.25 647 PRO A O 1
ATOM 5017 N N . LYS A 1 648 ? 1.490 29.268 -28.958 1.00 60.84 648 LYS A N 1
ATOM 5018 C CA . LYS A 1 648 ? 1.727 28.632 -30.265 1.00 60.84 648 LYS A CA 1
ATOM 5019 C C . LYS A 1 648 ? 2.749 27.490 -30.159 1.00 60.84 648 LYS A C 1
ATOM 5021 O O . LYS A 1 648 ? 3.775 27.651 -29.503 1.00 60.84 648 LYS A O 1
ATOM 5026 N N . PRO A 1 649 ? 2.542 26.357 -30.856 1.00 53.97 649 PRO A N 1
ATOM 5027 C CA . PRO A 1 649 ? 3.444 25.206 -30.775 1.00 53.97 649 PRO A CA 1
ATOM 5028 C C . PRO A 1 649 ? 4.812 25.445 -31.438 1.00 53.97 649 PRO A C 1
ATOM 5030 O O . PRO A 1 649 ? 5.768 24.732 -31.124 1.00 53.97 649 PRO A O 1
ATOM 5033 N N . ARG A 1 650 ? 4.921 26.436 -32.339 1.00 59.06 650 ARG A N 1
ATOM 5034 C CA . ARG A 1 650 ? 6.141 26.776 -33.085 1.00 59.06 650 ARG A CA 1
ATOM 5035 C C . ARG A 1 650 ? 6.309 28.291 -33.200 1.00 59.06 650 ARG A C 1
ATOM 5037 O O . ARG A 1 650 ? 5.346 29.007 -33.456 1.00 59.06 650 ARG A O 1
ATOM 5044 N N . VAL A 1 651 ? 7.541 28.757 -33.019 1.00 58.81 651 VAL A N 1
ATOM 5045 C CA . VAL A 1 651 ? 7.980 30.132 -33.289 1.00 58.81 651 VAL A CA 1
ATOM 5046 C C . VAL A 1 651 ? 9.141 30.056 -34.270 1.00 58.81 651 VAL A C 1
ATOM 5048 O O . VAL A 1 651 ? 10.121 29.360 -34.003 1.00 58.81 651 VAL A O 1
ATOM 5051 N N . ALA A 1 652 ? 9.036 30.755 -35.395 1.00 61.84 652 ALA A N 1
ATOM 5052 C CA . ALA A 1 652 ? 10.108 30.867 -36.372 1.00 61.84 652 ALA A CA 1
ATOM 5053 C C . ALA A 1 652 ? 10.928 32.139 -36.097 1.00 61.84 652 ALA A C 1
ATOM 5055 O O . ALA A 1 652 ? 10.380 33.195 -35.809 1.00 61.84 652 ALA A O 1
ATOM 5056 N N . VAL A 1 653 ? 12.255 32.057 -36.136 1.00 62.88 653 VAL A N 1
ATOM 5057 C CA . VAL A 1 653 ? 13.147 33.204 -35.924 1.00 62.88 653 VAL A CA 1
ATOM 5058 C C . VAL A 1 653 ? 14.168 33.238 -37.041 1.00 62.88 653 VAL A C 1
ATOM 5060 O O . VAL A 1 653 ? 15.003 32.344 -37.159 1.00 62.88 653 VAL A O 1
ATOM 5063 N N . GLU A 1 654 ? 14.134 34.288 -37.848 1.00 68.06 654 GLU A N 1
ATOM 5064 C CA . GLU A 1 654 ? 15.128 34.495 -38.890 1.00 68.06 654 GLU A CA 1
ATOM 5065 C C . GLU A 1 654 ? 16.385 35.170 -38.311 1.00 68.06 654 GLU A C 1
ATOM 5067 O O . GLU A 1 654 ? 16.333 36.218 -37.660 1.00 68.06 654 GLU A O 1
ATOM 5072 N N . LEU A 1 655 ? 17.553 34.570 -38.552 1.00 65.44 655 LEU A N 1
ATOM 5073 C CA . LEU A 1 655 ? 18.832 35.021 -38.010 1.00 65.44 655 LEU A CA 1
ATOM 5074 C C . LEU A 1 655 ? 19.841 35.353 -39.100 1.00 65.44 655 LEU A C 1
ATOM 5076 O O . LEU A 1 655 ? 20.231 34.496 -39.883 1.00 65.44 655 LEU A O 1
ATOM 5080 N N . CYS A 1 656 ? 20.376 36.574 -39.074 1.00 70.25 656 CYS A N 1
ATOM 5081 C CA . CYS A 1 656 ? 21.505 36.949 -39.921 1.00 70.25 656 CYS A CA 1
ATOM 5082 C C . CYS A 1 656 ? 22.811 36.273 -39.462 1.00 70.25 656 CYS A C 1
ATOM 5084 O O . CYS A 1 656 ? 23.309 36.494 -38.351 1.00 70.25 656 CYS A O 1
ATOM 5086 N N . MET A 1 657 ? 23.433 35.515 -40.368 1.00 66.94 657 MET A N 1
ATOM 5087 C CA . MET A 1 657 ? 24.641 34.732 -40.093 1.00 66.94 657 MET A CA 1
ATOM 5088 C C . MET A 1 657 ? 25.944 35.462 -40.466 1.00 66.94 657 MET A C 1
ATOM 5090 O O . MET A 1 657 ? 27.040 34.923 -40.269 1.00 66.94 657 MET A O 1
ATOM 5094 N N . LYS A 1 658 ? 25.887 36.740 -40.882 1.00 66.25 658 LYS A N 1
ATOM 5095 C CA . LYS A 1 658 ? 27.084 37.571 -41.149 1.00 66.25 658 LYS A CA 1
ATOM 5096 C C . LYS A 1 658 ? 27.671 38.218 -39.882 1.00 66.25 658 LYS A C 1
ATOM 5098 O O . LYS A 1 658 ? 26.920 38.864 -39.141 1.00 66.25 658 LYS A O 1
ATOM 5103 N N . PRO A 1 659 ? 28.975 38.032 -39.578 1.00 57.91 659 PRO A N 1
ATOM 5104 C CA . PRO A 1 659 ? 29.589 38.576 -38.363 1.00 57.91 659 PRO A CA 1
ATOM 5105 C C . PRO A 1 659 ? 29.408 40.097 -38.250 1.00 57.91 659 PRO A C 1
ATOM 5107 O O . PRO A 1 659 ? 29.566 40.812 -39.235 1.00 57.91 659 PRO A O 1
ATOM 5110 N N . GLY A 1 660 ? 29.054 40.590 -37.057 1.00 57.03 660 GLY A N 1
ATOM 5111 C CA . GLY A 1 660 ? 28.876 42.025 -36.782 1.00 57.03 660 GLY A CA 1
ATOM 5112 C C . GLY A 1 660 ? 27.502 42.621 -37.135 1.00 57.03 660 GLY A C 1
ATOM 5113 O O . GLY A 1 660 ? 27.254 43.784 -36.819 1.00 57.03 660 GLY A O 1
ATOM 5114 N N . CYS A 1 661 ? 26.582 41.858 -37.736 1.00 62.09 661 CYS A N 1
ATOM 5115 C CA . CYS A 1 661 ? 25.220 42.327 -38.009 1.00 62.09 661 CYS A CA 1
ATOM 5116 C C . CYS A 1 661 ? 24.336 42.228 -36.746 1.00 62.09 661 CYS A C 1
ATOM 5118 O O . CYS A 1 661 ? 24.114 41.134 -36.238 1.00 62.09 661 CYS A O 1
ATOM 5120 N N . LYS A 1 662 ? 23.846 43.367 -36.224 1.00 53.41 662 LYS A N 1
ATOM 5121 C CA . LYS A 1 662 ? 23.130 43.468 -34.928 1.00 53.41 662 LYS A CA 1
ATOM 5122 C C . LYS A 1 662 ? 21.590 43.468 -35.009 1.00 53.41 662 LYS A C 1
ATOM 5124 O O . LYS A 1 662 ? 20.951 43.763 -34.006 1.00 53.41 662 LYS A O 1
ATOM 5129 N N . ARG A 1 663 ? 20.977 43.199 -36.169 1.00 54.94 663 ARG A N 1
ATOM 5130 C CA . ARG A 1 663 ? 19.506 43.215 -36.332 1.00 54.94 663 ARG A CA 1
ATOM 5131 C C . ARG A 1 663 ? 18.937 41.794 -36.469 1.00 54.94 663 ARG A C 1
ATOM 5133 O O . ARG A 1 663 ? 18.873 41.308 -37.595 1.00 54.94 663 ARG A O 1
ATOM 5140 N N . PRO A 1 664 ? 18.547 41.123 -35.375 1.00 50.19 664 PRO A N 1
ATOM 5141 C CA . PRO A 1 664 ? 17.643 39.980 -35.439 1.00 50.19 664 PRO A CA 1
ATOM 5142 C C . PRO A 1 664 ? 16.189 40.477 -35.445 1.00 50.19 664 PRO A C 1
ATOM 5144 O O . PRO A 1 664 ? 15.819 41.297 -34.606 1.00 50.19 664 PRO A O 1
ATOM 5147 N N . GLY A 1 665 ? 15.385 40.022 -36.404 1.00 50.28 665 GLY A N 1
ATOM 5148 C CA . GLY A 1 665 ? 13.929 40.169 -36.372 1.00 50.28 665 GLY A CA 1
ATOM 5149 C C . GLY A 1 665 ? 13.327 38.890 -35.801 1.00 50.28 665 GLY A C 1
ATOM 5150 O O . GLY A 1 665 ? 13.718 37.799 -36.204 1.00 50.28 665 GLY A O 1
ATOM 5151 N N . VAL A 1 666 ? 12.427 39.018 -34.830 1.00 49.09 666 VAL A N 1
ATOM 5152 C CA . VAL A 1 666 ? 11.545 37.929 -34.400 1.00 49.09 666 VAL A CA 1
ATOM 5153 C C . VAL A 1 666 ? 10.196 38.228 -35.027 1.00 49.09 666 VAL A C 1
ATOM 5155 O O . VAL A 1 666 ? 9.720 39.354 -34.905 1.00 49.09 666 VAL A O 1
ATOM 5158 N N . ALA A 1 667 ? 9.595 37.256 -35.694 1.00 48.06 667 ALA A N 1
ATOM 5159 C CA . ALA A 1 667 ? 8.219 37.367 -36.144 1.00 48.06 667 ALA A CA 1
ATOM 5160 C C . ALA A 1 667 ? 7.559 35.991 -36.051 1.00 48.06 667 ALA A C 1
ATOM 5162 O O . ALA A 1 667 ? 8.231 34.964 -36.121 1.00 48.06 667 ALA A O 1
ATOM 5163 N N . GLU A 1 668 ? 6.249 35.962 -35.842 1.00 41.53 668 GLU A N 1
ATOM 5164 C CA . GLU A 1 668 ? 5.500 34.710 -35.783 1.00 41.53 668 GLU A CA 1
ATOM 5165 C C . GLU A 1 668 ? 5.283 34.138 -37.179 1.00 41.53 668 GLU A C 1
ATOM 5167 O O . GLU A 1 668 ? 5.011 34.869 -38.128 1.00 41.53 668 GLU A O 1
ATOM 5172 N N . GLU A 1 669 ? 5.316 32.812 -37.28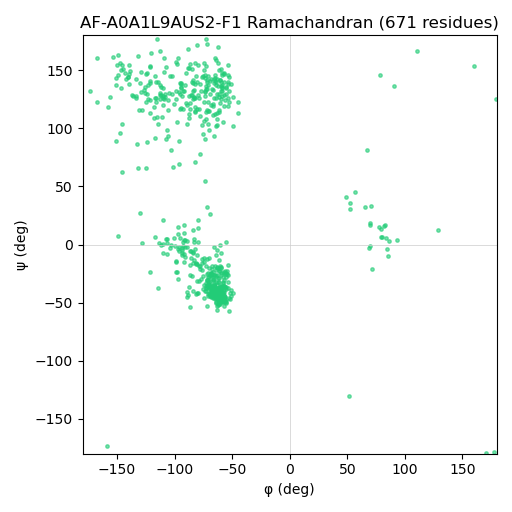7 1.00 39.59 669 GLU A N 1
ATOM 5173 C CA . GLU A 1 669 ? 4.758 32.125 -38.446 1.00 39.59 669 GLU A CA 1
ATOM 5174 C C . GLU A 1 669 ? 3.251 32.449 -38.488 1.00 39.59 669 GLU A C 1
ATOM 5176 O O . GLU A 1 669 ? 2.497 32.116 -37.561 1.00 39.59 669 GLU A O 1
ATOM 5181 N N . VAL A 1 670 ? 2.813 33.175 -39.521 1.00 35.69 670 VAL A N 1
ATOM 5182 C CA . VAL A 1 670 ? 1.387 33.307 -39.820 1.00 35.69 670 VAL A CA 1
ATOM 5183 C C . VAL A 1 670 ? 0.970 31.942 -40.335 1.00 35.69 670 VAL A C 1
ATOM 5185 O O . VAL A 1 670 ? 1.470 31.494 -41.362 1.00 35.69 670 VAL A O 1
ATOM 5188 N N . SER A 1 671 ? 0.099 31.254 -39.600 1.00 33.03 671 SER A N 1
ATOM 5189 C CA . SER A 1 671 ? -0.482 30.002 -40.067 1.00 33.03 671 SER A CA 1
ATOM 5190 C C . SER A 1 671 ? -1.201 30.285 -41.382 1.00 33.03 671 SER A C 1
ATOM 5192 O O . SER A 1 671 ? -2.265 30.910 -41.374 1.00 33.03 671 SER A O 1
ATOM 5194 N N . THR A 1 672 ? -0.623 29.869 -42.503 1.00 33.62 672 THR A N 1
ATOM 5195 C CA . THR A 1 672 ? -1.382 29.721 -43.737 1.00 33.62 672 THR A CA 1
ATOM 5196 C C . THR A 1 672 ? -2.402 28.615 -43.482 1.00 33.62 672 THR A C 1
ATOM 5198 O O . THR A 1 672 ? -2.038 27.481 -43.170 1.00 33.62 672 THR A O 1
ATOM 5201 N N . GLY A 1 673 ? -3.680 29.001 -43.460 1.00 31.08 673 GLY A N 1
ATOM 5202 C CA . GLY A 1 673 ? -4.804 28.071 -43.360 1.00 31.08 673 GLY A CA 1
ATOM 5203 C C . GLY A 1 673 ? -4.928 27.184 -44.586 1.00 31.08 673 GLY A C 1
ATOM 5204 O O . GLY A 1 673 ? -4.517 27.637 -45.680 1.00 31.08 673 GLY A O 1
#

pLDDT: mean 72.92, std 17.75, range [28.67, 96.25]

Radius of gyration: 46.85 Å; Cα contacts (8 Å, |Δi|>4): 1036; chains: 1; bounding box: 103×75×122 Å

Organism: NCBI:txid83449

Secondary structure (DSSP, 8-state):
---SEEEEEEEEEE-TTTHHHHHHGGGPBPTTS-BHHHHHHHHHTSTTEEEEEEETTEEEEEEEEETTTHHHHHHHHHHHHHHHHHTTEEEEEEEEESSSS---EEEEETTTTEEEEE-TTSTT--S-HHHHHHHHHHHHHHHS----S------EE-TTS-EE-TT-SB-TTT--BSSS---GGGS-TTHHHHHHHHHHHHHHTT----TTS-THHHHSS-TTTHHHHTT-HHHHHHTT-PPPPHHHHHHHHHHHHHHTTHHHHS--SS-SSHHHHHHHHHHT--GGGHHHHHHHHHHHHHHHHHHHT--TTSTTHHHHHHHTT-TT--TTTHHHHHHHHHHHTTSSPPPSSHHHHHHHHHH-GGGS-HHHHHHHHHHHHHHHHH-GGGHHHHHHHHHHHHT--HHHHHHHHHHHHHT--SSSPPPHHHHHHHHHHHHHHHH-PPP--TTS-HHHHHHHHHHHHHH---GGGGGGSPPPPPPPTT---EEEEEE-EE------EE-TTT--EE-EEEEEEE---BTTB--EEEEEEE-HHHHHH---GGGEEEEEEE---S-PPPPEEEEE---HHHHHHH--SS--HHHHHHHHHHTT-SSS-TT-EEEE-S--S-TTS-TT-----S-EEEEEE-TTTTT---SSS-EEEEEE-STT---PEE-------